Protein AF-A0AAD6YDR4-F1 (afdb_monomer)

Radius of gyration: 35.67 Å; Cα contacts (8 Å, |Δi|>4): 268; chains: 1; bounding box: 90×90×124 Å

Structure (mmCIF, N/CA/C/O backbone):
data_AF-A0AAD6YDR4-F1
#
_entry.id   AF-A0AAD6YDR4-F1
#
loop_
_atom_site.group_PDB
_atom_site.id
_atom_site.type_symbol
_atom_site.label_atom_id
_atom_site.label_alt_id
_atom_site.label_comp_id
_atom_site.label_asym_id
_atom_site.label_entity_id
_atom_site.label_seq_id
_atom_site.pdbx_PDB_ins_code
_atom_site.Cartn_x
_atom_site.Cartn_y
_atom_site.Cartn_z
_atom_site.occupancy
_atom_site.B_iso_or_equiv
_atom_site.auth_seq_id
_atom_site.auth_comp_id
_atom_site.auth_asym_id
_atom_site.auth_atom_id
_atom_site.pdbx_PDB_model_num
ATOM 1 N N . MET A 1 1 ? 11.840 -1.152 -55.858 1.00 38.22 1 MET A N 1
ATOM 2 C CA . MET A 1 1 ? 12.742 -1.773 -54.871 1.00 38.22 1 MET A CA 1
ATOM 3 C C . MET A 1 1 ? 12.068 -1.549 -53.537 1.00 38.22 1 MET A C 1
ATOM 5 O O . MET A 1 1 ? 12.213 -0.482 -52.960 1.00 38.22 1 MET A O 1
ATOM 9 N N . ASP A 1 2 ? 11.184 -2.487 -53.208 1.00 35.69 2 ASP A N 1
ATOM 10 C CA . ASP A 1 2 ? 10.374 -2.532 -51.992 1.00 35.69 2 ASP A CA 1
ATOM 11 C C . ASP A 1 2 ? 11.089 -3.458 -51.012 1.00 35.69 2 ASP A C 1
ATOM 13 O O . ASP A 1 2 ? 11.190 -4.652 -51.291 1.00 35.69 2 ASP A O 1
ATOM 17 N N . ASP A 1 3 ? 11.559 -2.925 -49.888 1.00 39.81 3 ASP A N 1
ATOM 18 C CA . ASP A 1 3 ? 12.045 -3.739 -48.775 1.00 39.81 3 ASP A CA 1
ATOM 19 C C . ASP A 1 3 ? 10.996 -3.735 -47.663 1.00 39.81 3 ASP A C 1
ATOM 21 O O . ASP A 1 3 ? 10.856 -2.796 -46.876 1.00 39.81 3 ASP A O 1
ATOM 25 N N . GLY A 1 4 ? 10.219 -4.819 -47.646 1.00 32.88 4 GLY A N 1
ATOM 26 C CA . GLY A 1 4 ? 9.277 -5.157 -46.592 1.00 32.88 4 GLY A CA 1
ATOM 27 C C . GLY A 1 4 ? 10.003 -5.609 -45.327 1.00 32.88 4 GLY A C 1
ATOM 28 O O . GLY A 1 4 ? 10.755 -6.583 -45.326 1.00 32.88 4 GLY A O 1
ATOM 29 N N . LEU A 1 5 ? 9.735 -4.914 -44.223 1.00 34.72 5 LEU A N 1
ATOM 30 C CA . LEU A 1 5 ? 10.146 -5.313 -42.882 1.00 34.72 5 LEU A CA 1
ATOM 31 C C . LEU A 1 5 ? 9.350 -6.549 -42.438 1.00 34.72 5 LEU A C 1
ATOM 33 O O . LEU A 1 5 ? 8.137 -6.505 -42.240 1.00 34.72 5 LEU A O 1
ATOM 37 N N . SER A 1 6 ? 10.072 -7.657 -42.282 1.00 35.53 6 SER A N 1
ATOM 38 C CA . SER A 1 6 ? 9.601 -8.944 -41.773 1.00 35.53 6 SER A CA 1
ATOM 39 C C . SER A 1 6 ? 9.147 -8.841 -40.312 1.00 35.53 6 SER A C 1
ATOM 41 O O . SE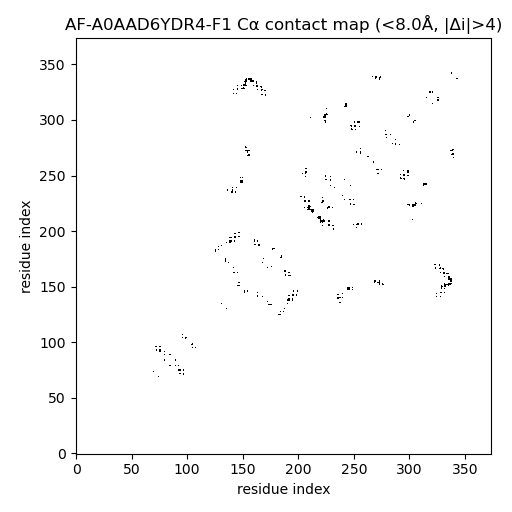R A 1 6 ? 9.965 -8.793 -39.392 1.00 35.53 6 SER A O 1
ATOM 43 N N . ALA A 1 7 ? 7.834 -8.886 -40.098 1.00 42.72 7 ALA A N 1
ATOM 44 C CA . ALA A 1 7 ? 7.224 -9.247 -38.827 1.00 42.72 7 ALA A CA 1
ATOM 45 C C . ALA A 1 7 ? 7.209 -10.775 -38.701 1.00 42.72 7 ALA A C 1
ATOM 47 O O . ALA A 1 7 ? 6.457 -11.421 -39.420 1.00 42.72 7 ALA A O 1
ATOM 48 N N . ASN A 1 8 ? 8.052 -11.340 -37.833 1.00 38.41 8 ASN A N 1
ATOM 49 C CA . ASN A 1 8 ? 7.898 -12.675 -37.239 1.00 38.41 8 ASN A CA 1
ATOM 50 C C . ASN A 1 8 ? 9.086 -12.950 -36.313 1.00 38.41 8 ASN A C 1
ATOM 52 O O . ASN A 1 8 ? 10.171 -13.184 -36.823 1.00 38.41 8 ASN A O 1
ATOM 56 N N . GLN A 1 9 ? 8.874 -12.911 -34.991 1.00 34.22 9 GLN A N 1
ATOM 57 C CA . GLN A 1 9 ? 9.449 -13.807 -33.964 1.00 34.22 9 GLN A CA 1
ATOM 58 C C . GLN A 1 9 ? 8.908 -13.378 -32.586 1.00 34.22 9 GLN A C 1
ATOM 60 O O . GLN A 1 9 ? 9.558 -12.688 -31.808 1.00 34.22 9 GLN A O 1
ATOM 65 N N . LEU A 1 10 ? 7.669 -13.776 -32.300 1.00 33.75 10 LEU A N 1
ATOM 66 C CA . LEU A 1 10 ? 7.099 -13.814 -30.952 1.00 33.75 10 LEU A CA 1
ATOM 67 C C . LEU A 1 10 ? 6.462 -15.198 -30.806 1.00 33.75 10 LEU A C 1
ATOM 69 O O . LEU A 1 10 ? 5.251 -15.378 -30.887 1.00 33.75 10 LEU A O 1
ATOM 73 N N . THR A 1 11 ? 7.318 -16.215 -30.712 1.00 35.78 11 THR A N 1
ATOM 74 C CA . THR A 1 11 ? 6.903 -17.587 -30.420 1.00 35.78 11 THR A CA 1
ATOM 75 C C . THR A 1 11 ? 6.479 -17.664 -28.959 1.00 35.78 11 THR A C 1
ATOM 77 O O . THR A 1 11 ? 7.308 -17.712 -28.052 1.00 35.78 11 THR A O 1
ATOM 80 N N . PHE A 1 12 ? 5.165 -17.640 -28.756 1.00 35.16 12 PHE A N 1
ATOM 81 C CA . PHE A 1 12 ? 4.499 -18.076 -27.536 1.00 35.16 12 PHE A CA 1
ATOM 82 C C . PHE A 1 12 ? 4.894 -19.530 -27.241 1.00 35.16 12 PHE A C 1
ATOM 84 O O . PHE A 1 12 ? 4.780 -20.395 -28.108 1.00 35.16 12 PHE A O 1
ATOM 91 N N . LEU A 1 13 ? 5.365 -19.793 -26.023 1.00 36.47 13 LEU A N 1
ATOM 92 C CA . LEU A 1 13 ? 5.630 -21.142 -25.530 1.00 36.47 13 LEU A CA 1
ATOM 93 C C . LEU A 1 13 ? 4.299 -21.890 -25.361 1.00 36.47 13 LEU A C 1
ATOM 95 O O . LEU A 1 13 ? 3.529 -21.623 -24.437 1.00 36.47 13 LEU A O 1
ATOM 99 N N . ASP A 1 14 ? 4.041 -22.820 -26.278 1.00 32.81 14 ASP A N 1
ATOM 100 C CA . ASP A 1 14 ? 2.942 -23.780 -26.217 1.00 32.81 14 ASP A CA 1
ATOM 101 C C . ASP A 1 14 ? 3.191 -24.772 -25.067 1.00 32.81 14 ASP A C 1
ATOM 103 O O . ASP A 1 14 ? 4.110 -25.590 -25.091 1.00 32.81 14 ASP A O 1
ATOM 107 N N . SER A 1 15 ? 2.397 -24.644 -24.006 1.00 39.91 15 SER A N 1
ATOM 108 C CA . SER A 1 15 ? 2.503 -25.433 -22.775 1.00 39.91 15 SER A CA 1
ATOM 109 C C . SER A 1 15 ? 1.634 -26.686 -22.864 1.00 39.91 15 SER A C 1
ATOM 111 O O . SER A 1 15 ? 0.626 -26.809 -22.168 1.00 39.91 15 SER A O 1
ATOM 113 N N . ARG A 1 16 ? 2.002 -27.624 -23.742 1.00 40.81 16 ARG A N 1
ATOM 114 C CA . ARG A 1 16 ? 1.352 -28.942 -23.843 1.00 40.81 16 ARG A CA 1
ATOM 115 C C . ARG A 1 16 ? 2.374 -30.055 -24.041 1.00 40.81 16 ARG A C 1
ATOM 117 O O . ARG A 1 16 ? 2.526 -30.582 -25.134 1.00 40.81 16 ARG A O 1
ATOM 124 N N . ASN A 1 17 ? 3.069 -30.408 -22.966 1.00 39.59 17 ASN A N 1
ATOM 125 C CA . ASN A 1 17 ? 3.552 -31.769 -22.728 1.00 39.59 17 ASN A CA 1
ATOM 126 C C . ASN A 1 17 ? 4.086 -31.857 -21.297 1.00 39.59 17 ASN A C 1
ATOM 128 O O . ASN A 1 17 ? 5.217 -31.466 -21.020 1.00 39.59 17 ASN A O 1
ATOM 132 N N . LEU A 1 18 ? 3.246 -32.344 -20.385 1.00 36.47 18 LEU A N 1
ATOM 133 C CA . LEU A 1 18 ? 3.687 -32.823 -19.082 1.00 36.47 18 LEU A CA 1
ATOM 134 C C . LEU A 1 18 ? 3.385 -34.318 -19.001 1.00 36.47 18 LEU A C 1
ATOM 136 O O . LEU A 1 18 ? 2.259 -34.762 -19.221 1.00 36.47 18 LEU A O 1
ATOM 140 N N . ASP A 1 19 ? 4.459 -35.048 -18.737 1.00 39.28 19 ASP A N 1
ATOM 141 C CA . ASP A 1 19 ? 4.580 -36.487 -18.540 1.00 39.28 19 ASP A CA 1
ATOM 142 C C . ASP A 1 19 ? 3.630 -36.997 -17.429 1.00 39.28 19 ASP A C 1
ATOM 144 O O . ASP A 1 19 ? 3.613 -36.412 -16.341 1.00 39.28 19 ASP A O 1
ATOM 148 N N . PRO A 1 20 ? 2.855 -38.083 -17.624 1.00 42.69 20 PRO A N 1
ATOM 149 C CA . PRO A 1 20 ? 1.888 -38.572 -16.638 1.00 42.69 20 PRO A CA 1
ATOM 150 C C . PRO A 1 20 ? 2.472 -39.614 -15.662 1.00 42.69 20 PRO A C 1
ATOM 152 O O . PRO A 1 20 ? 1.778 -40.548 -15.263 1.00 42.69 20 PRO A O 1
ATOM 155 N N . ALA A 1 21 ? 3.738 -39.484 -15.257 1.00 41.75 21 ALA A N 1
ATOM 156 C CA . ALA A 1 21 ? 4.410 -40.492 -14.431 1.00 41.75 21 ALA A CA 1
ATOM 157 C C . ALA A 1 21 ? 5.177 -39.889 -13.246 1.00 41.75 21 ALA A C 1
ATOM 159 O O . ALA A 1 21 ? 6.399 -39.953 -13.191 1.00 41.75 21 ALA A O 1
ATOM 160 N N . LEU A 1 22 ? 4.450 -39.324 -12.277 1.00 36.31 22 LEU A N 1
ATOM 161 C CA . LEU A 1 22 ? 4.936 -39.104 -10.904 1.00 36.31 22 LEU A CA 1
ATOM 162 C C . LEU A 1 22 ? 3.750 -38.910 -9.944 1.00 36.31 22 LEU A C 1
ATOM 164 O O . LEU A 1 22 ? 3.585 -37.889 -9.284 1.00 36.31 22 LEU A O 1
ATOM 168 N N . MET A 1 23 ? 2.892 -39.929 -9.871 1.00 50.69 23 MET A N 1
ATOM 169 C CA . MET A 1 23 ? 2.054 -40.144 -8.694 1.00 50.69 23 MET A CA 1
ATOM 170 C C . MET A 1 23 ? 2.897 -40.834 -7.624 1.00 50.69 23 MET A C 1
ATOM 172 O O . MET A 1 23 ? 3.103 -42.043 -7.692 1.00 50.69 23 MET A O 1
ATOM 176 N N . ALA A 1 24 ? 3.371 -40.081 -6.634 1.00 46.16 24 ALA A N 1
ATOM 177 C CA . ALA A 1 24 ? 3.740 -40.650 -5.345 1.00 46.16 24 ALA A CA 1
ATOM 178 C C . ALA A 1 24 ? 3.729 -39.586 -4.238 1.00 46.16 24 ALA A C 1
ATOM 180 O O . ALA A 1 24 ? 4.477 -38.616 -4.292 1.00 46.16 24 ALA A O 1
ATOM 181 N N . MET A 1 25 ? 2.934 -39.894 -3.208 1.00 43.78 25 MET A N 1
ATOM 182 C CA . MET A 1 25 ? 2.950 -39.374 -1.835 1.00 43.78 25 MET A CA 1
ATOM 183 C C . MET A 1 25 ? 2.345 -37.981 -1.617 1.00 43.78 25 MET A C 1
ATOM 185 O O . MET A 1 25 ? 2.977 -36.954 -1.832 1.00 43.78 25 MET A O 1
ATOM 189 N N . ASP A 1 26 ? 1.108 -38.003 -1.111 1.00 48.19 26 ASP A N 1
ATOM 190 C CA . ASP A 1 26 ? 0.355 -36.880 -0.552 1.00 48.19 26 ASP A CA 1
ATOM 191 C C . ASP A 1 26 ? 1.025 -36.363 0.744 1.00 48.19 26 ASP A C 1
ATOM 193 O O . ASP A 1 26 ? 0.950 -37.028 1.785 1.00 48.19 26 ASP A O 1
ATOM 197 N N . PRO A 1 27 ? 1.674 -35.182 0.728 1.00 50.19 27 PRO A N 1
ATOM 198 C CA . PRO A 1 27 ? 2.302 -34.595 1.912 1.00 50.19 27 PRO A CA 1
ATOM 199 C C . PRO A 1 27 ? 1.272 -34.107 2.945 1.00 50.19 27 PRO A C 1
ATOM 201 O O . PRO A 1 27 ? 1.625 -33.831 4.094 1.00 50.19 27 PRO A O 1
ATOM 204 N N . LEU A 1 28 ? -0.007 -34.003 2.563 1.00 41.25 28 LEU A N 1
ATOM 205 C CA . LEU A 1 28 ? -1.081 -33.494 3.410 1.00 41.25 28 LEU A CA 1
ATOM 206 C C . LEU A 1 28 ? -1.520 -34.534 4.453 1.00 41.25 28 LEU A C 1
ATOM 208 O O . LEU A 1 28 ? -1.811 -34.179 5.596 1.00 41.25 28 LEU A O 1
ATOM 212 N N . ALA A 1 29 ? -1.477 -35.825 4.107 1.00 48.44 29 ALA A N 1
ATOM 213 C CA . ALA A 1 29 ? -1.787 -36.917 5.031 1.00 48.44 29 ALA A CA 1
ATOM 214 C C . ALA A 1 29 ? -0.747 -37.055 6.164 1.00 48.44 29 ALA A C 1
ATOM 216 O O . ALA A 1 29 ? -1.086 -37.468 7.273 1.00 48.44 29 ALA A O 1
ATOM 217 N N . GLN A 1 30 ? 0.508 -36.657 5.921 1.00 50.41 30 GLN A N 1
ATOM 218 C CA . GLN A 1 30 ? 1.586 -36.714 6.916 1.00 50.41 30 GLN A CA 1
ATOM 219 C C . GLN A 1 30 ? 1.591 -35.506 7.865 1.00 50.41 30 GLN A C 1
ATOM 221 O O . GLN A 1 30 ? 1.995 -35.638 9.021 1.00 50.41 30 GLN A O 1
ATOM 226 N N . LEU A 1 31 ? 1.070 -34.356 7.424 1.00 42.91 31 LEU A N 1
ATOM 227 C CA . LEU A 1 31 ? 0.947 -33.158 8.259 1.00 42.91 31 LEU A CA 1
ATOM 228 C C . LEU A 1 31 ? -0.264 -33.228 9.209 1.00 42.91 31 LEU A C 1
ATOM 230 O O . LEU A 1 31 ? -0.205 -32.729 10.332 1.00 42.91 31 LEU A O 1
ATOM 234 N N . MET A 1 32 ? -1.339 -33.914 8.806 1.00 47.88 32 MET A N 1
ATOM 235 C CA . MET A 1 32 ? -2.539 -34.086 9.640 1.00 47.88 32 MET A CA 1
ATOM 236 C C . MET A 1 32 ? -2.335 -35.073 10.807 1.00 47.88 32 MET A C 1
ATOM 238 O O . MET A 1 32 ? -3.089 -35.038 11.776 1.00 47.88 32 MET A O 1
ATOM 242 N N . ALA A 1 33 ? -1.297 -35.918 10.766 1.00 48.56 33 ALA A N 1
ATOM 243 C CA . ALA A 1 33 ? -0.990 -36.882 11.828 1.00 48.56 33 ALA A CA 1
ATOM 244 C C . ALA A 1 33 ? -0.170 -36.300 13.005 1.00 48.56 33 ALA A C 1
ATOM 246 O O . ALA A 1 33 ? -0.006 -36.982 14.016 1.00 48.56 33 ALA A O 1
ATOM 247 N N . GLN A 1 34 ? 0.333 -35.058 12.911 1.00 44.31 34 GLN A N 1
ATOM 248 C CA . GLN A 1 34 ? 1.171 -34.437 13.956 1.00 44.31 34 GLN A CA 1
ATOM 249 C C . GLN A 1 34 ? 0.472 -33.363 14.803 1.00 44.31 34 GLN A C 1
ATOM 251 O O . GLN A 1 34 ? 1.047 -32.898 15.786 1.00 44.31 34 GLN A O 1
ATOM 256 N N . VAL A 1 35 ? -0.781 -33.007 14.510 1.00 42.84 35 VAL A N 1
ATOM 257 C CA . VAL A 1 35 ? -1.547 -32.051 15.328 1.00 42.84 35 VAL A CA 1
ATOM 258 C C . VAL A 1 35 ? -2.456 -32.815 16.288 1.00 42.84 35 VAL A C 1
ATOM 260 O O . VAL A 1 35 ? -3.673 -32.870 16.131 1.00 42.84 35 VAL A O 1
ATOM 263 N N . ARG A 1 36 ? -1.853 -33.442 17.303 1.00 43.84 36 ARG A N 1
ATOM 264 C CA . ARG A 1 36 ? -2.590 -33.863 18.501 1.00 43.84 36 ARG A CA 1
ATOM 265 C C . ARG A 1 36 ? -2.554 -32.694 19.492 1.00 43.84 36 ARG A C 1
ATOM 267 O O . ARG A 1 36 ? -1.456 -32.301 19.886 1.00 43.84 36 ARG A O 1
ATOM 274 N N . PRO A 1 37 ? -3.700 -32.112 19.884 1.00 50.69 37 PRO A N 1
ATOM 275 C CA . PRO A 1 37 ? -3.708 -31.068 20.899 1.00 50.69 37 PRO A CA 1
ATOM 276 C C . PRO A 1 37 ? -3.179 -31.636 22.226 1.00 50.69 37 PRO A C 1
ATOM 278 O O . PRO A 1 37 ? -3.461 -32.798 22.544 1.00 50.69 37 PRO A O 1
ATOM 281 N N . PRO A 1 38 ? -2.411 -30.859 23.007 1.00 50.25 38 PRO A N 1
ATOM 282 C CA . PRO A 1 38 ? -1.999 -31.290 24.328 1.00 50.25 38 PRO A CA 1
ATOM 283 C C . PRO A 1 38 ? -3.233 -31.488 25.215 1.00 50.25 38 PRO A C 1
ATOM 285 O O . PRO A 1 38 ? -4.029 -30.574 25.417 1.00 50.25 38 PRO A O 1
ATOM 288 N N . SER A 1 39 ? -3.354 -32.711 25.732 1.00 59.47 39 SER A N 1
ATOM 289 C CA . SER A 1 39 ? -3.824 -33.031 27.079 1.00 59.47 39 SER A CA 1
ATOM 290 C C . SER A 1 39 ? -4.150 -31.821 27.970 1.00 59.47 39 SER A C 1
ATOM 292 O O . SER A 1 39 ? -3.161 -31.260 28.446 1.00 59.47 39 SER A O 1
ATOM 294 N N . PRO A 1 40 ? -5.398 -31.375 28.242 1.00 60.31 40 PRO A N 1
ATOM 295 C CA . PRO A 1 40 ? -5.579 -30.377 29.293 1.00 60.31 40 PRO A CA 1
ATOM 296 C C . PRO A 1 40 ? -5.051 -30.949 30.621 1.00 60.31 40 PRO A C 1
ATOM 298 O O . PRO A 1 40 ? -5.256 -32.139 30.891 1.00 60.31 40 PRO A O 1
ATOM 301 N N . PRO A 1 41 ? -4.334 -30.149 31.430 1.00 64.88 41 PRO A N 1
ATOM 302 C CA . PRO A 1 41 ? -3.877 -30.594 32.737 1.00 64.88 41 PRO A CA 1
ATOM 303 C C . PRO A 1 41 ? -5.091 -30.945 33.613 1.00 64.88 41 PRO A C 1
ATOM 305 O O . PRO A 1 41 ? -6.142 -30.312 33.474 1.00 64.88 41 PRO A O 1
ATOM 308 N N . PRO A 1 42 ? -4.975 -31.950 34.498 1.00 55.22 42 PRO A N 1
ATOM 309 C CA . PRO A 1 42 ? -6.040 -32.272 35.435 1.00 55.22 42 PRO A CA 1
ATOM 310 C C . PRO A 1 42 ? -6.348 -31.038 36.287 1.00 55.22 42 PRO A C 1
ATOM 312 O O . PRO A 1 42 ? -5.444 -30.435 36.869 1.00 55.22 42 PRO A O 1
ATOM 315 N N . LEU A 1 43 ? -7.626 -30.659 36.322 1.00 43.16 43 LEU A N 1
ATOM 316 C CA . LEU A 1 43 ? -8.145 -29.665 37.251 1.00 43.16 43 LEU A CA 1
ATOM 317 C C . LEU A 1 43 ? -7.901 -30.191 38.663 1.00 43.16 43 LEU A C 1
ATOM 319 O O . LEU A 1 43 ? -8.472 -31.198 39.078 1.00 43.16 43 LEU A O 1
ATOM 323 N N . ASN A 1 44 ? -6.977 -29.537 39.356 1.00 46.31 44 ASN A N 1
ATOM 324 C CA . ASN A 1 44 ? -6.730 -29.760 40.764 1.00 46.31 44 ASN A CA 1
ATOM 325 C C . ASN A 1 44 ? -7.806 -28.965 41.516 1.00 46.31 44 ASN A C 1
ATOM 327 O O . ASN A 1 44 ? -7.613 -27.797 41.842 1.00 46.31 44 ASN A O 1
ATOM 331 N N . ASP A 1 45 ? -8.971 -29.588 41.694 1.00 47.78 45 ASP A N 1
ATOM 332 C CA . ASP A 1 45 ? -10.052 -29.100 42.551 1.00 47.78 45 ASP A CA 1
ATOM 333 C C . ASP A 1 45 ? -9.608 -29.230 44.011 1.00 47.78 45 ASP A C 1
ATOM 335 O O . ASP A 1 45 ? -9.898 -30.223 44.676 1.00 47.78 45 ASP A O 1
ATOM 339 N N . ASN A 1 46 ? -8.829 -28.268 44.500 1.00 52.66 46 ASN A N 1
ATOM 340 C CA . ASN A 1 46 ? -8.545 -28.154 45.925 1.00 52.66 46 ASN A CA 1
ATOM 341 C C . ASN A 1 46 ? -8.065 -26.736 46.248 1.00 52.66 46 ASN A C 1
ATOM 343 O O . ASN A 1 46 ? -6.869 -26.499 46.313 1.00 52.66 46 ASN A O 1
ATOM 347 N N . ASP A 1 47 ? -9.010 -25.810 46.393 1.00 42.97 47 ASP A N 1
ATOM 348 C CA . ASP A 1 47 ? -8.863 -24.600 47.213 1.00 42.97 47 ASP A CA 1
ATOM 349 C C . ASP A 1 47 ? -10.271 -24.107 47.574 1.00 42.97 47 ASP A C 1
ATOM 351 O O . ASP A 1 47 ? -10.832 -23.155 47.030 1.00 42.97 47 ASP A O 1
ATOM 355 N N . SER A 1 48 ? -10.897 -24.856 48.479 1.00 45.19 48 SER A N 1
ATOM 356 C CA . SER A 1 48 ? -11.996 -24.366 49.299 1.00 45.19 48 SER A CA 1
ATOM 357 C C . SER A 1 48 ? -11.410 -23.438 50.362 1.00 45.19 48 SER A C 1
ATOM 359 O O . SER A 1 48 ? -11.085 -23.884 51.461 1.00 45.19 48 SER A O 1
ATOM 361 N N . ASP A 1 49 ? -11.249 -22.163 50.010 1.00 49.62 49 ASP A N 1
ATOM 362 C CA . ASP A 1 49 ? -10.939 -21.112 50.975 1.00 49.62 49 ASP A CA 1
ATOM 363 C C . ASP A 1 49 ? -12.144 -20.890 51.899 1.00 49.62 49 ASP A C 1
ATOM 365 O O . ASP A 1 49 ? -13.200 -20.370 51.518 1.00 49.62 49 ASP A O 1
ATOM 369 N N . ASP A 1 50 ? -11.937 -21.339 53.134 1.00 44.22 50 ASP A N 1
ATOM 370 C CA . ASP A 1 50 ? -12.730 -21.123 54.336 1.00 44.22 50 ASP A CA 1
ATOM 371 C C . ASP A 1 50 ? -13.051 -19.631 54.534 1.00 44.22 50 ASP A C 1
ATOM 373 O O . ASP A 1 50 ? -12.229 -18.836 54.999 1.00 44.22 50 ASP A O 1
ATOM 377 N N . PHE A 1 51 ? -14.298 -19.244 54.265 1.00 45.03 51 PHE A N 1
ATOM 378 C CA . PHE A 1 51 ? -14.878 -18.066 54.903 1.00 45.03 51 PHE A CA 1
ATOM 379 C C . PHE A 1 51 ? -15.349 -18.461 56.311 1.00 45.03 51 PHE A C 1
ATOM 381 O O . PHE A 1 51 ? -16.122 -19.413 56.440 1.00 45.03 51 PHE A O 1
ATOM 388 N N . PRO A 1 52 ? -14.954 -17.737 57.377 1.00 48.09 52 PRO A N 1
ATOM 389 C CA . PRO A 1 52 ? -15.327 -18.082 58.740 1.00 48.09 52 PRO A CA 1
ATOM 390 C C . PRO A 1 52 ? -16.814 -17.781 58.958 1.00 48.09 52 PRO A C 1
ATOM 392 O O . PRO A 1 52 ? -17.210 -16.667 59.305 1.00 48.09 52 PRO A O 1
ATOM 395 N N . LEU A 1 53 ? -17.651 -18.794 58.744 1.00 44.53 53 LEU A N 1
ATOM 396 C CA . LEU A 1 53 ? -19.035 -18.801 59.193 1.00 44.53 53 LEU A CA 1
ATOM 397 C C . LEU A 1 53 ? -19.035 -18.948 60.718 1.00 44.53 53 LEU A C 1
ATOM 399 O O . LEU A 1 53 ? -18.661 -19.980 61.271 1.00 44.53 53 LEU A O 1
ATOM 403 N N . GLY A 1 54 ? -19.428 -17.869 61.395 1.00 47.09 54 GLY A N 1
ATOM 404 C CA . GLY A 1 54 ? -19.657 -17.850 62.836 1.00 47.09 54 GLY A CA 1
ATOM 405 C C . GLY A 1 54 ? -20.748 -18.839 63.287 1.00 47.09 54 GLY A C 1
ATOM 406 O O . GLY A 1 54 ? -21.482 -19.400 62.469 1.00 47.09 54 GLY A O 1
ATOM 407 N N . PRO A 1 55 ? -20.871 -19.065 64.605 1.00 53.78 55 PRO A N 1
ATOM 408 C CA . PRO A 1 55 ? -21.577 -20.207 65.165 1.00 53.78 55 PRO A CA 1
ATOM 409 C C . PRO A 1 55 ? -23.092 -19.995 65.114 1.00 53.78 55 PRO A C 1
ATOM 411 O O . PRO A 1 55 ? -23.665 -19.319 65.968 1.00 53.78 55 PRO A O 1
ATOM 414 N N . PHE A 1 56 ? -23.765 -20.624 64.150 1.00 44.12 56 PHE A N 1
ATOM 415 C CA . PHE A 1 56 ? -25.209 -20.822 64.239 1.00 44.12 56 PHE A CA 1
ATOM 416 C C . PHE A 1 56 ? -25.494 -22.044 65.107 1.00 44.12 56 PHE A C 1
ATOM 418 O O . PHE A 1 56 ? -25.452 -23.194 64.672 1.00 44.12 56 PHE A O 1
ATOM 425 N N . GLY A 1 57 ? -25.749 -21.752 66.381 1.00 42.50 57 GLY A N 1
ATOM 426 C CA . GLY A 1 57 ? -26.281 -22.697 67.343 1.00 42.50 57 GLY A CA 1
ATOM 427 C C . GLY A 1 57 ? -27.590 -23.301 66.844 1.00 42.50 57 GLY A C 1
ATOM 428 O O . GLY A 1 57 ? -28.537 -22.602 66.490 1.00 42.50 57 GLY A O 1
ATOM 429 N N . SER A 1 58 ? -27.629 -24.627 66.854 1.00 52.06 58 SER A N 1
ATOM 430 C CA . SER A 1 58 ? -28.850 -25.405 66.745 1.00 52.06 58 SER A CA 1
ATOM 431 C C . SER A 1 58 ? -29.633 -25.249 68.051 1.00 52.06 58 SER A C 1
ATOM 433 O O . SER A 1 58 ? -29.208 -25.724 69.106 1.00 52.06 58 SER A O 1
ATOM 435 N N . SER A 1 59 ? -30.755 -24.534 68.011 1.00 47.59 59 SER A N 1
ATOM 436 C CA . SER A 1 59 ? -31.757 -24.570 69.076 1.00 47.59 59 SER A CA 1
ATOM 437 C C . SER A 1 59 ? -33.115 -24.109 68.575 1.00 47.59 59 SER A C 1
ATOM 439 O O . SER A 1 59 ? -33.273 -22.980 68.130 1.00 47.59 59 SER A O 1
ATOM 441 N N . GLY A 1 60 ? -34.098 -24.989 68.757 1.00 43.66 60 GLY A N 1
ATOM 442 C CA . GLY A 1 60 ? -35.475 -24.606 69.037 1.00 43.66 60 GLY A CA 1
ATOM 443 C C . GLY A 1 60 ? -36.318 -24.220 67.831 1.00 43.66 60 GLY A C 1
ATOM 444 O O . GLY A 1 60 ? -36.281 -23.094 67.350 1.00 43.66 60 GLY A O 1
ATOM 445 N N . SER A 1 61 ? -37.203 -25.133 67.439 1.00 52.84 61 SER A N 1
ATOM 446 C CA . SER A 1 61 ? -38.440 -24.796 66.746 1.00 52.84 61 SER A CA 1
ATOM 447 C C . SER A 1 61 ? -39.299 -23.886 67.636 1.00 52.84 61 SER A C 1
ATOM 449 O O . SER A 1 61 ? -40.092 -24.367 68.440 1.00 52.84 61 SER A O 1
ATOM 451 N N . ASN A 1 62 ? -39.138 -22.575 67.507 1.00 48.62 62 ASN A N 1
ATOM 452 C CA . ASN A 1 62 ? -40.090 -21.579 67.982 1.00 48.62 62 ASN A CA 1
ATOM 453 C C . ASN A 1 62 ? -40.292 -20.574 66.849 1.00 48.62 62 ASN A C 1
ATOM 455 O O . ASN A 1 62 ? -39.327 -20.163 66.211 1.00 48.62 62 ASN A O 1
ATOM 459 N N . GLY A 1 63 ? -41.560 -20.273 66.554 1.00 55.44 63 GLY A N 1
ATOM 460 C CA . GLY A 1 63 ? -42.000 -19.568 65.352 1.00 55.44 63 GLY A CA 1
ATOM 461 C C . GLY A 1 63 ? -41.125 -18.370 65.002 1.00 55.44 63 GLY A C 1
ATOM 462 O O . GLY A 1 63 ? -40.952 -17.469 65.822 1.00 55.44 63 GLY A O 1
ATOM 463 N N . MET A 1 64 ? -40.585 -18.376 63.779 1.00 48.84 64 MET A N 1
ATOM 464 C CA . MET A 1 64 ? -39.857 -17.229 63.255 1.00 48.84 64 MET A CA 1
ATOM 465 C C . MET A 1 64 ? -40.775 -16.003 63.314 1.00 48.84 64 MET A C 1
ATOM 467 O O . MET A 1 64 ? -41.850 -16.028 62.702 1.00 48.84 64 MET A O 1
ATOM 471 N N . PRO A 1 65 ? -40.385 -14.925 64.016 1.00 49.91 65 PRO A N 1
ATOM 472 C CA . PRO A 1 65 ? -40.990 -13.638 63.757 1.00 49.91 65 PRO A CA 1
ATOM 473 C C . PRO A 1 65 ? -40.709 -13.328 62.289 1.00 49.91 65 PRO A C 1
ATOM 475 O O . PRO A 1 65 ? -39.579 -13.470 61.830 1.00 49.91 65 PRO A O 1
ATOM 478 N N . SER A 1 66 ? -41.755 -12.975 61.542 1.00 49.38 66 SER A N 1
ATOM 479 C CA . SER A 1 66 ? -41.627 -12.451 60.187 1.00 49.38 66 SER A CA 1
ATOM 480 C C . SER A 1 66 ? -40.699 -11.243 60.253 1.00 49.38 66 SER A C 1
ATOM 482 O O . SER A 1 66 ? -41.138 -10.147 60.601 1.00 49.38 66 SER A O 1
ATOM 484 N N . GLU A 1 67 ? -39.415 -11.458 59.983 1.00 53.28 67 GLU A N 1
ATOM 485 C CA . GLU A 1 67 ? -38.397 -10.424 59.908 1.00 53.28 67 GLU A CA 1
ATOM 486 C C . GLU A 1 67 ? -38.742 -9.603 58.668 1.00 53.28 67 GLU A C 1
ATOM 488 O O . GLU A 1 67 ? -38.398 -9.931 57.533 1.00 53.28 67 GLU A O 1
ATOM 493 N N . THR A 1 68 ? -39.595 -8.599 58.869 1.00 65.62 68 THR A N 1
ATOM 494 C CA . THR A 1 68 ? -40.020 -7.689 57.817 1.00 65.62 68 THR A CA 1
ATOM 495 C C . THR A 1 68 ? -38.761 -7.055 57.263 1.00 65.62 68 THR A C 1
ATOM 497 O O . THR A 1 68 ? -38.077 -6.327 57.989 1.00 65.62 68 THR A O 1
ATOM 500 N N . ALA A 1 69 ? -38.444 -7.367 56.005 1.00 63.91 69 ALA A N 1
ATOM 501 C CA . ALA A 1 69 ? -37.308 -6.787 55.313 1.00 63.91 69 ALA A CA 1
ATOM 502 C C . ALA A 1 69 ? -37.299 -5.268 55.556 1.00 63.91 69 ALA A C 1
ATOM 504 O O . ALA A 1 69 ? -38.364 -4.638 55.489 1.00 63.91 69 ALA A O 1
ATOM 505 N N . PRO A 1 70 ? -36.138 -4.678 55.891 1.00 68.31 70 PRO A N 1
ATOM 506 C CA . PRO A 1 70 ? -36.066 -3.259 56.186 1.00 68.31 70 PRO A CA 1
ATOM 507 C C . PRO A 1 70 ? -36.661 -2.456 55.019 1.00 68.31 70 PRO A C 1
ATOM 509 O O . PRO A 1 70 ? -36.472 -2.839 53.859 1.00 68.31 70 PRO A O 1
ATOM 512 N N . PRO A 1 71 ? -37.370 -1.346 55.296 1.00 83.62 71 PRO A N 1
ATOM 513 C CA . PRO A 1 71 ? -37.940 -0.509 54.250 1.00 83.62 71 PRO A CA 1
ATOM 514 C C . PRO A 1 71 ? -36.864 -0.143 53.227 1.00 83.62 71 PRO A C 1
ATOM 516 O O . PRO A 1 71 ? -35.739 0.196 53.606 1.00 83.62 71 PRO A O 1
ATOM 519 N N . LEU A 1 72 ? -37.205 -0.189 51.939 1.00 84.00 72 LEU A N 1
ATOM 520 C CA . LEU A 1 72 ? -36.256 0.048 50.845 1.00 84.00 72 LEU A CA 1
ATOM 521 C C . LEU A 1 72 ? -35.504 1.385 51.008 1.00 84.00 72 LEU A C 1
ATOM 523 O O . LEU A 1 72 ? -34.317 1.469 50.707 1.00 84.00 72 LEU A O 1
ATOM 527 N N . ASP A 1 73 ? -36.164 2.395 51.583 1.00 88.25 73 ASP A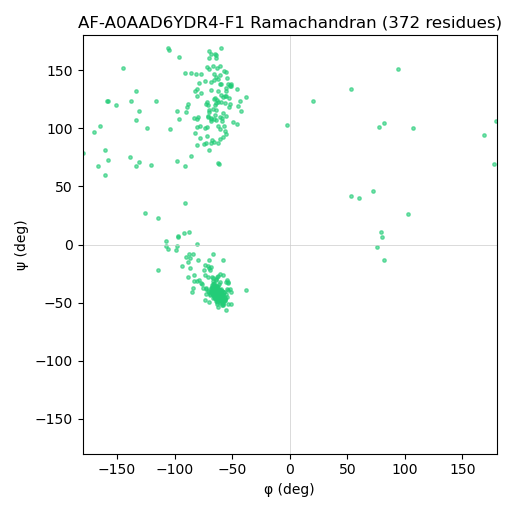 N 1
ATOM 528 C CA . ASP A 1 73 ? -35.576 3.690 51.944 1.00 88.25 73 ASP A CA 1
ATOM 529 C C . ASP A 1 73 ? -34.452 3.594 52.984 1.00 88.25 73 ASP A C 1
ATOM 531 O O . ASP A 1 73 ? -33.437 4.288 52.883 1.00 88.25 73 ASP A O 1
ATOM 535 N N . ALA A 1 74 ? -34.617 2.748 54.004 1.00 88.06 74 ALA A N 1
ATOM 536 C CA . ALA A 1 74 ? -33.608 2.544 55.038 1.00 88.06 74 ALA A CA 1
ATOM 537 C C . ALA A 1 74 ? -32.374 1.845 54.453 1.00 88.06 74 ALA A C 1
ATOM 539 O O . ALA A 1 74 ? -31.242 2.253 54.719 1.00 88.06 74 ALA A O 1
ATOM 540 N N . PHE A 1 75 ? -32.595 0.853 53.585 1.00 88.81 75 PHE A N 1
ATOM 541 C CA . PHE A 1 75 ? -31.521 0.172 52.870 1.00 88.81 75 PHE A CA 1
ATOM 542 C C . PHE A 1 75 ? -30.793 1.111 51.899 1.00 88.81 75 PHE A C 1
ATOM 544 O O . PHE A 1 75 ? -29.566 1.169 51.893 1.00 88.81 75 PHE A O 1
ATOM 551 N N . ALA A 1 76 ? -31.525 1.926 51.139 1.00 90.50 76 ALA A N 1
ATOM 552 C CA . ALA A 1 76 ? -30.940 2.901 50.227 1.00 90.50 76 ALA A CA 1
ATOM 553 C C . ALA A 1 76 ? -30.088 3.953 50.949 1.00 90.50 76 ALA A C 1
ATOM 555 O O . ALA A 1 76 ? -29.001 4.284 50.480 1.00 90.50 76 ALA A O 1
ATOM 556 N N . LYS A 1 77 ? -30.522 4.446 52.119 1.00 91.19 77 LYS A N 1
ATOM 557 C CA . LYS A 1 77 ? -29.700 5.335 52.963 1.00 91.19 77 LYS A CA 1
ATOM 558 C C . LYS A 1 77 ? -28.385 4.674 53.376 1.00 91.19 77 LYS A C 1
ATOM 560 O O . LYS A 1 77 ? -27.338 5.314 53.293 1.00 91.19 77 LYS A O 1
ATOM 565 N N . LEU A 1 78 ? -28.432 3.400 53.765 1.00 90.44 78 LEU A N 1
ATOM 566 C CA . LEU A 1 78 ? -27.242 2.633 54.128 1.00 90.44 78 LEU A CA 1
ATOM 567 C C . LEU A 1 78 ? -26.299 2.440 52.930 1.00 90.44 78 LEU A C 1
ATOM 569 O O . LEU A 1 78 ? -25.095 2.646 53.070 1.00 90.44 78 LEU A O 1
ATOM 573 N N . VAL A 1 79 ? -26.829 2.121 51.744 1.00 90.25 79 VAL A N 1
ATOM 574 C CA . VAL A 1 79 ? -26.036 1.988 50.507 1.00 90.25 79 VAL A CA 1
ATOM 575 C C . VAL A 1 79 ? -25.397 3.319 50.106 1.00 90.25 79 VAL A C 1
ATOM 577 O O . VAL A 1 79 ? -24.198 3.347 49.835 1.00 90.25 79 VAL A O 1
ATOM 580 N N . LYS A 1 80 ? -26.152 4.428 50.138 1.00 94.38 80 LYS A N 1
ATOM 581 C CA . LYS A 1 80 ? -25.634 5.779 49.850 1.00 94.38 80 LYS A CA 1
ATOM 582 C C . LYS A 1 80 ? -24.456 6.136 50.756 1.00 94.38 80 LYS A C 1
ATOM 584 O O . LYS A 1 80 ? -23.421 6.569 50.260 1.00 94.38 80 LYS A O 1
ATOM 589 N N . HIS A 1 81 ? -24.602 5.908 52.063 1.00 91.69 81 HIS A N 1
ATOM 590 C CA . HIS A 1 81 ? -23.543 6.165 53.040 1.00 91.69 81 HIS A CA 1
ATOM 591 C C . HIS A 1 81 ? -22.327 5.257 52.818 1.00 91.69 81 HIS A C 1
ATOM 593 O O . HIS A 1 81 ? -21.194 5.726 52.826 1.00 91.69 81 HIS A O 1
ATOM 599 N N . ARG A 1 82 ? -22.547 3.955 52.599 1.00 92.25 82 ARG A N 1
ATOM 600 C CA . ARG A 1 82 ? -21.466 2.975 52.422 1.00 92.25 82 ARG A CA 1
ATOM 601 C C . ARG A 1 82 ? -20.649 3.214 51.151 1.00 92.25 82 ARG A C 1
ATOM 603 O O . ARG A 1 82 ? -19.440 3.019 51.181 1.00 92.25 82 ARG A O 1
ATOM 610 N N . LEU A 1 83 ? -21.301 3.590 50.051 1.00 90.94 83 LEU A N 1
ATOM 611 C CA . LEU A 1 83 ? -20.645 3.822 48.761 1.00 90.94 83 LEU A CA 1
ATOM 612 C C . LEU A 1 83 ? -20.126 5.257 48.593 1.00 90.94 83 LEU A C 1
ATOM 614 O O . LEU A 1 83 ? -19.427 5.521 47.621 1.00 90.94 83 LEU A O 1
ATOM 618 N N . GLY A 1 84 ? -20.454 6.176 49.510 1.00 91.94 84 GLY A N 1
ATOM 619 C CA . GLY A 1 84 ? -20.036 7.577 49.419 1.00 91.94 84 GLY A CA 1
ATOM 620 C C . GLY A 1 84 ? -20.553 8.270 48.154 1.00 91.94 84 GLY A C 1
ATOM 621 O O . GLY A 1 84 ? -19.803 9.007 47.517 1.00 91.94 84 GLY A O 1
ATOM 622 N N . LEU A 1 85 ? -21.804 7.991 47.765 1.00 90.25 85 LEU A N 1
ATOM 623 C CA . LEU A 1 85 ? -22.389 8.525 46.530 1.00 90.25 85 LEU A CA 1
ATOM 624 C C . LEU A 1 85 ? -22.432 10.058 46.552 1.00 90.25 85 LEU A C 1
ATOM 626 O O . LEU A 1 85 ? -22.802 10.658 47.563 1.00 90.25 85 LEU A O 1
ATOM 630 N N . LYS A 1 86 ? -22.099 10.688 45.421 1.00 93.44 86 LYS A N 1
ATOM 631 C CA . LYS A 1 86 ? -22.200 12.147 45.256 1.00 93.44 86 LYS A CA 1
ATOM 632 C C . LYS A 1 86 ? -23.665 12.578 45.210 1.00 93.44 86 LYS A C 1
ATOM 634 O O . LYS A 1 86 ? -24.536 11.781 44.868 1.00 93.44 86 LYS A O 1
ATOM 639 N N . ASP A 1 87 ? -23.937 13.859 45.455 1.00 91.94 87 ASP A N 1
ATOM 640 C CA . ASP A 1 87 ? -25.306 14.393 45.544 1.00 91.94 87 ASP A CA 1
ATOM 641 C C . ASP A 1 87 ? -26.199 14.013 44.348 1.00 91.94 87 ASP A C 1
ATOM 643 O O . ASP A 1 87 ? -27.347 13.613 44.532 1.00 91.94 87 ASP A O 1
ATOM 647 N N . GLN A 1 88 ? -25.668 14.051 43.119 1.00 91.88 88 GLN A N 1
ATOM 648 C CA . GLN A 1 88 ? -26.419 13.649 41.920 1.00 91.88 88 GLN A CA 1
ATOM 649 C C . GLN A 1 88 ? -26.749 12.147 41.882 1.00 91.88 88 GLN A C 1
ATOM 651 O O . GLN A 1 88 ? -27.853 11.762 41.499 1.00 91.88 88 GLN A O 1
ATOM 656 N N . GLU A 1 89 ? -25.818 11.287 42.291 1.00 90.62 89 GLU A N 1
ATOM 657 C CA . GLU A 1 89 ? -25.993 9.828 42.321 1.00 90.62 89 GLU A CA 1
ATOM 658 C C . GLU A 1 89 ? -26.939 9.419 43.457 1.00 90.62 89 GLU A C 1
ATOM 660 O O . GLU A 1 89 ? -27.803 8.558 43.288 1.00 90.62 89 GLU A O 1
ATOM 665 N N . ALA A 1 90 ? -26.836 10.102 44.599 1.00 92.00 90 ALA A N 1
ATOM 666 C CA . ALA A 1 90 ? -27.748 9.964 45.723 1.00 92.00 90 ALA A CA 1
ATOM 667 C C . ALA A 1 90 ? -29.187 10.351 45.339 1.00 92.00 90 ALA A C 1
ATOM 669 O O . ALA A 1 90 ? -30.118 9.616 45.673 1.00 92.00 90 ALA A O 1
ATOM 670 N N . MET A 1 91 ? -29.373 11.445 44.586 1.00 93.56 91 MET A N 1
ATOM 671 C CA . MET A 1 91 ? -30.685 11.840 44.056 1.00 93.56 91 MET A CA 1
ATOM 672 C C . MET A 1 91 ? -31.268 10.791 43.102 1.00 93.56 91 MET A C 1
ATOM 674 O O . MET A 1 91 ? -32.454 10.477 43.205 1.00 93.56 91 MET A O 1
ATOM 678 N N . LYS A 1 92 ? -30.454 10.215 42.205 1.00 92.31 92 LYS A N 1
ATOM 679 C CA . LYS A 1 92 ? -30.889 9.123 41.316 1.00 92.31 92 LYS A CA 1
ATOM 680 C C . LYS A 1 92 ? -31.324 7.884 42.104 1.00 92.31 92 LYS A C 1
ATOM 682 O O . LYS A 1 92 ? -32.373 7.313 41.813 1.00 92.31 92 LYS A O 1
ATOM 687 N N . MET A 1 93 ? -30.556 7.500 43.124 1.00 92.19 93 MET A N 1
ATOM 688 C CA . MET A 1 93 ? -30.891 6.377 44.005 1.00 92.19 93 MET A CA 1
ATOM 689 C C . MET A 1 93 ? -32.205 6.628 44.759 1.00 92.19 93 MET A C 1
ATOM 691 O O . MET A 1 93 ? -33.055 5.744 44.834 1.00 92.19 93 MET A O 1
ATOM 695 N N . ASP A 1 94 ? -32.421 7.846 45.260 1.00 93.69 94 ASP A N 1
ATOM 696 C CA . ASP A 1 94 ? -33.676 8.215 45.922 1.00 93.69 94 ASP A CA 1
ATOM 697 C C . ASP A 1 94 ? -34.869 8.206 44.960 1.00 93.69 94 ASP A C 1
ATOM 699 O O . ASP A 1 94 ? -35.957 7.772 45.336 1.00 93.69 94 ASP A O 1
ATOM 703 N N . ALA A 1 95 ? -34.681 8.647 43.714 1.00 91.75 95 ALA A N 1
ATOM 704 C CA . ALA A 1 95 ? -35.709 8.557 42.679 1.00 91.75 95 ALA A CA 1
ATOM 705 C C . ALA A 1 95 ? -36.059 7.094 42.350 1.00 91.75 95 ALA A C 1
ATOM 707 O O . ALA A 1 95 ? -37.237 6.737 42.275 1.00 91.75 95 ALA A O 1
ATOM 708 N N . PHE A 1 96 ? -35.051 6.225 42.239 1.00 93.56 96 PHE A N 1
ATOM 709 C CA . PHE A 1 96 ? -35.236 4.793 41.997 1.00 93.56 96 PHE A CA 1
ATOM 710 C C . PHE A 1 96 ? -36.030 4.112 43.122 1.00 93.56 96 PHE A C 1
ATOM 712 O O . PHE A 1 96 ? -36.961 3.350 42.871 1.00 93.56 96 PHE A O 1
ATOM 719 N N . VAL A 1 97 ? -35.709 4.425 44.378 1.00 93.06 97 VAL A N 1
ATOM 720 C CA . VAL A 1 97 ? -36.367 3.843 45.560 1.00 93.06 97 VAL A CA 1
ATOM 721 C C . VAL A 1 97 ? -37.819 4.312 45.682 1.00 93.06 97 VAL A C 1
ATOM 723 O O . VAL A 1 97 ? -38.698 3.506 45.993 1.00 93.06 97 VAL A O 1
ATOM 726 N N . LYS A 1 98 ? -38.090 5.585 45.363 1.00 92.75 98 LYS A N 1
ATOM 727 C CA . LYS A 1 98 ? -39.444 6.172 45.359 1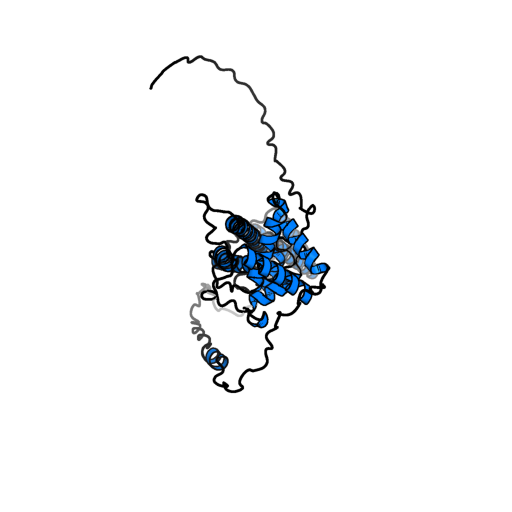.00 92.75 98 LYS A CA 1
ATOM 728 C C . LYS A 1 98 ? -40.338 5.666 44.228 1.00 92.75 98 LYS A C 1
ATOM 730 O O . LYS A 1 98 ? -41.554 5.805 44.317 1.00 92.75 98 LYS A O 1
ATOM 735 N N . THR A 1 99 ? -39.756 5.086 43.182 1.00 93.56 99 THR A N 1
ATOM 736 C CA . THR A 1 99 ? -40.506 4.464 42.086 1.00 93.56 99 THR A CA 1
ATOM 737 C C . THR A 1 99 ? -41.268 3.262 42.643 1.00 93.56 99 THR A C 1
ATOM 739 O O . THR A 1 99 ? -40.649 2.368 43.213 1.00 93.56 99 THR A O 1
ATOM 742 N N . THR A 1 100 ? -42.598 3.239 42.556 1.00 90.06 100 THR A N 1
ATOM 743 C CA . THR A 1 100 ? -43.440 2.201 43.185 1.00 90.06 100 THR A CA 1
ATOM 744 C C . THR A 1 100 ? -43.654 0.979 42.298 1.00 90.06 100 THR A C 1
ATOM 746 O O . THR A 1 100 ? -43.828 -0.122 42.821 1.00 90.06 100 THR A O 1
ATOM 749 N N . SER A 1 101 ? -43.608 1.147 40.974 1.00 94.94 101 SER A N 1
ATOM 750 C CA . SER A 1 101 ? -43.763 0.051 40.018 1.00 94.94 101 SER A CA 1
ATOM 751 C C . SER A 1 101 ? -42.462 -0.736 39.838 1.00 94.94 101 SER A C 1
ATOM 753 O O . SER A 1 101 ? -41.387 -0.164 39.640 1.00 94.94 101 SER A O 1
ATOM 755 N N . LEU A 1 102 ? -42.561 -2.068 39.862 1.00 90.62 102 LEU A N 1
ATOM 756 C CA . LEU A 1 102 ? -41.433 -2.954 39.569 1.00 90.62 102 LEU A CA 1
ATOM 757 C C . LEU A 1 102 ? -40.942 -2.779 38.125 1.00 90.62 102 LEU A C 1
ATOM 759 O O . LEU A 1 102 ? -39.734 -2.731 37.901 1.00 90.62 102 LEU A O 1
ATOM 763 N N . ASP A 1 103 ? -41.859 -2.627 37.170 1.00 92.75 103 ASP A N 1
ATOM 764 C CA . ASP A 1 103 ? -41.527 -2.491 35.747 1.00 92.75 103 ASP A CA 1
ATOM 765 C C . ASP A 1 103 ? -40.751 -1.199 35.468 1.00 92.75 103 ASP A C 1
ATOM 767 O O . ASP A 1 103 ? -39.783 -1.193 34.703 1.00 92.75 103 ASP A O 1
ATOM 771 N N . GLU A 1 104 ? -41.114 -0.107 36.143 1.00 90.44 104 GLU A N 1
ATOM 772 C CA . GLU A 1 104 ? -40.387 1.163 36.049 1.00 90.44 104 GLU A CA 1
ATOM 773 C C . GLU A 1 104 ? -38.974 1.034 36.633 1.00 90.44 104 GLU A C 1
ATOM 775 O O . GLU A 1 104 ? -38.007 1.470 36.006 1.00 90.44 104 GLU A O 1
ATOM 780 N N . ARG A 1 105 ? -38.819 0.359 37.782 1.00 92.19 105 ARG A N 1
ATOM 781 C CA . ARG A 1 105 ? -37.496 0.082 38.369 1.00 92.19 105 ARG A CA 1
ATOM 782 C C . ARG A 1 105 ? -36.631 -0.780 37.448 1.00 92.19 105 ARG A C 1
ATOM 784 O O . ARG A 1 105 ? -35.462 -0.464 37.245 1.00 92.19 105 ARG A O 1
ATOM 791 N N . LEU A 1 106 ? -37.182 -1.845 36.863 1.00 93.25 106 LEU A N 1
ATOM 792 C CA . LEU A 1 106 ? -36.451 -2.693 35.913 1.00 93.25 106 LEU A CA 1
ATOM 793 C C . LEU A 1 106 ? -36.031 -1.912 34.662 1.00 93.25 106 LEU A C 1
ATOM 795 O O . LEU A 1 106 ? -34.909 -2.076 34.186 1.00 93.25 106 LEU A O 1
ATOM 799 N N . THR A 1 107 ? -36.893 -1.022 34.171 1.00 92.62 107 THR A N 1
ATOM 800 C CA . THR A 1 107 ? -36.593 -0.157 33.023 1.00 92.62 107 THR A CA 1
ATOM 801 C C . THR A 1 107 ? -35.458 0.818 33.334 1.00 92.62 107 THR A C 1
ATOM 803 O O . THR A 1 107 ? -34.524 0.939 32.542 1.00 92.62 107 THR A O 1
ATOM 806 N N . LEU A 1 108 ? -35.489 1.470 34.502 1.00 91.88 108 LEU A N 1
ATOM 807 C CA . LEU A 1 108 ? -34.409 2.351 34.960 1.00 91.88 108 LEU A CA 1
ATOM 808 C C . LEU A 1 108 ? -33.084 1.590 35.103 1.00 91.88 108 LEU A C 1
ATOM 810 O O . LEU A 1 108 ? -32.052 2.066 34.635 1.00 91.88 108 LEU A O 1
ATOM 814 N N . LEU A 1 109 ? -33.120 0.386 35.685 1.00 93.31 109 LEU A N 1
ATOM 815 C CA . LEU A 1 109 ? -31.942 -0.469 35.829 1.00 93.31 109 LEU A CA 1
ATOM 816 C C . LEU A 1 109 ? -31.352 -0.850 34.465 1.00 93.31 109 LEU A C 1
ATOM 818 O O . LEU A 1 109 ? -30.142 -0.750 34.271 1.00 93.31 109 LEU A O 1
ATOM 822 N N . TYR A 1 110 ? -32.195 -1.260 33.514 1.00 92.62 110 TYR A N 1
ATOM 823 C CA . TYR A 1 110 ? -31.754 -1.597 32.162 1.00 92.62 110 TYR A CA 1
ATOM 824 C C . TYR A 1 110 ? -31.173 -0.378 31.429 1.00 92.62 110 TYR A C 1
ATOM 826 O O . TYR A 1 110 ? -30.145 -0.496 30.763 1.00 92.62 110 TYR A O 1
ATOM 834 N N . GLY A 1 111 ? -31.778 0.802 31.600 1.00 94.31 111 GLY A N 1
ATOM 835 C CA . GLY A 1 111 ? -31.268 2.065 31.066 1.00 94.31 111 GLY A CA 1
ATOM 836 C C . GLY A 1 111 ? -29.872 2.416 31.589 1.00 94.31 111 GLY A C 1
ATOM 837 O O . GLY A 1 111 ? -28.979 2.692 30.791 1.00 94.31 111 GLY A O 1
ATOM 838 N N . GLU A 1 112 ? -29.652 2.332 32.903 1.00 92.69 112 GLU A N 1
ATOM 839 C CA . GLU A 1 112 ? -28.336 2.578 33.520 1.00 92.69 112 GLU A CA 1
ATOM 840 C C . GLU A 1 112 ? -27.304 1.505 33.117 1.00 92.69 112 GLU A C 1
ATOM 842 O O . GLU A 1 112 ? -26.138 1.820 32.900 1.00 92.69 112 GLU A O 1
ATOM 847 N N . LEU A 1 113 ? -27.713 0.245 32.915 1.00 91.81 113 LEU A N 1
ATOM 848 C CA . LEU A 1 113 ? -26.851 -0.809 32.353 1.00 91.81 113 LEU A CA 1
ATOM 849 C C . LEU A 1 113 ? -26.413 -0.499 30.914 1.00 91.81 113 LEU A C 1
ATOM 851 O O . LEU A 1 113 ? -25.251 -0.715 30.558 1.00 91.81 113 LEU A O 1
ATOM 855 N N . LEU A 1 114 ? -27.319 0.017 30.080 1.00 90.12 114 LEU A N 1
ATOM 856 C CA . LEU A 1 114 ? -26.990 0.457 28.724 1.00 90.12 114 LEU A CA 1
ATOM 857 C C . LEU A 1 114 ? -26.084 1.691 28.733 1.00 90.12 114 LEU A C 1
ATOM 859 O O . LEU A 1 114 ? -25.146 1.749 27.935 1.00 90.12 114 LEU A O 1
ATOM 863 N N . ASP A 1 115 ? -26.321 2.644 29.635 1.00 88.75 115 ASP A N 1
ATOM 864 C CA . ASP A 1 115 ? -25.458 3.815 29.788 1.00 88.75 115 ASP A CA 1
ATOM 865 C C . ASP A 1 115 ? -24.069 3.429 30.304 1.00 88.75 115 ASP A C 1
ATOM 867 O O . ASP A 1 115 ? -23.066 3.878 29.758 1.00 88.75 115 ASP A O 1
ATOM 871 N N . MET A 1 116 ? -23.977 2.503 31.261 1.00 87.75 116 MET A N 1
ATOM 872 C CA . MET A 1 116 ? -22.708 1.947 31.726 1.00 87.75 116 MET A CA 1
ATOM 873 C C . MET A 1 116 ? -21.980 1.225 30.592 1.00 87.75 116 MET A C 1
ATOM 875 O O . MET A 1 116 ? -20.794 1.461 30.387 1.00 87.75 116 MET A O 1
ATOM 879 N N . LYS A 1 117 ? -22.673 0.409 29.789 1.00 82.94 117 LYS A N 1
ATOM 880 C CA . LYS A 1 117 ? -22.081 -0.243 28.609 1.00 82.94 117 LYS A CA 1
ATOM 881 C C . LYS A 1 117 ? -21.585 0.784 27.585 1.00 82.94 117 LYS A C 1
ATOM 883 O O . LYS A 1 117 ? -20.490 0.631 27.044 1.00 82.94 117 LYS A O 1
ATOM 888 N N . SER A 1 118 ? -22.360 1.838 27.335 1.00 78.75 118 SER A N 1
ATOM 889 C CA . SER A 1 118 ? -22.003 2.955 26.451 1.00 78.75 118 SER A CA 1
ATOM 890 C C . SER A 1 118 ? -20.787 3.718 26.979 1.00 78.75 118 SER A C 1
ATOM 892 O O . SER A 1 118 ? -19.828 3.954 26.247 1.00 78.75 118 SER A O 1
ATOM 894 N N . THR A 1 119 ? -20.777 4.034 28.270 1.00 79.81 119 THR A N 1
ATOM 895 C CA . THR A 1 119 ? -19.708 4.772 28.938 1.00 79.81 119 THR A CA 1
ATOM 896 C C . THR A 1 119 ? -18.450 3.933 29.062 1.00 79.81 119 THR A C 1
ATOM 898 O O . THR A 1 119 ? -17.389 4.454 28.774 1.00 79.81 119 THR A O 1
ATOM 901 N N . MET A 1 120 ? -18.521 2.635 29.361 1.00 75.88 120 MET A N 1
ATOM 902 C CA . MET A 1 120 ? -17.362 1.736 29.301 1.00 75.88 120 MET A CA 1
ATOM 903 C C . MET A 1 120 ? -16.825 1.602 27.874 1.00 75.88 120 MET A C 1
ATOM 905 O O . MET A 1 120 ? -15.613 1.581 27.683 1.00 75.88 120 MET A O 1
ATOM 909 N N . SER A 1 121 ? -17.697 1.603 26.862 1.00 71.81 121 SER A N 1
ATOM 910 C CA . SER A 1 121 ? -17.269 1.629 25.455 1.00 71.81 121 SER A CA 1
ATOM 911 C C . SER A 1 121 ? -16.574 2.948 25.080 1.00 71.81 121 SER A C 1
ATOM 913 O O . SER A 1 121 ? -15.664 2.944 24.258 1.00 71.81 121 SER A O 1
ATOM 915 N N . LYS A 1 122 ? -16.963 4.074 25.699 1.00 69.81 122 LYS A N 1
ATOM 916 C CA . LYS A 1 122 ? -16.324 5.397 25.531 1.00 69.81 122 LYS A CA 1
ATOM 917 C C . LYS A 1 122 ? -15.082 5.596 26.417 1.00 69.81 122 LYS A C 1
ATOM 919 O O . LYS A 1 122 ? -14.175 6.329 26.041 1.00 69.81 122 LYS A O 1
ATOM 924 N N . SER A 1 123 ? -15.065 4.977 27.598 1.00 59.31 123 SER A N 1
ATOM 925 C CA . SER A 1 123 ? -14.085 5.119 28.687 1.00 59.31 123 SER A CA 1
ATOM 926 C C . SER A 1 123 ? -13.032 4.018 28.688 1.00 59.31 123 SER A C 1
ATOM 928 O O . SER A 1 123 ? -12.096 4.086 29.488 1.00 59.31 123 SER A O 1
ATOM 930 N N . GLN A 1 124 ? -13.097 3.057 27.766 1.00 58.69 124 GLN A N 1
ATOM 931 C CA . GLN A 1 124 ? -11.880 2.475 27.213 1.00 58.69 124 GLN A CA 1
ATOM 932 C C . GLN A 1 124 ? -11.110 3.597 26.497 1.00 58.69 124 GLN A C 1
ATOM 934 O O . GLN A 1 124 ? -11.004 3.642 25.273 1.00 58.69 124 GLN A O 1
ATOM 939 N N . GLN A 1 125 ? -10.571 4.524 27.301 1.00 54.81 125 GLN A N 1
ATOM 940 C CA . GLN A 1 125 ? -9.347 5.244 27.011 1.00 54.81 125 GLN A CA 1
ATOM 941 C C . GLN A 1 125 ? -8.434 4.212 26.363 1.00 54.81 125 GLN A C 1
ATOM 943 O O . GLN A 1 125 ? -8.315 3.109 26.913 1.00 54.81 125 GLN A O 1
ATOM 948 N N . PRO A 1 126 ? -7.878 4.491 25.177 1.00 56.53 126 PRO A N 1
ATOM 949 C CA . PRO A 1 126 ? -7.015 3.529 24.541 1.00 56.53 126 PRO A CA 1
ATOM 950 C C . PRO A 1 126 ? -5.882 3.280 25.530 1.00 56.53 126 PRO A C 1
ATOM 952 O O . PRO A 1 126 ? -5.019 4.135 25.705 1.00 56.53 126 PRO A O 1
ATOM 955 N N . GLU A 1 127 ? -5.877 2.117 26.190 1.00 60.03 127 GLU A N 1
ATOM 956 C CA . GLU A 1 127 ? -4.621 1.512 26.606 1.00 60.03 127 GLU A CA 1
ATOM 957 C C . GLU A 1 127 ? -3.715 1.709 25.408 1.00 60.03 127 GLU A C 1
ATOM 959 O O . GLU A 1 127 ? -4.087 1.257 24.316 1.00 60.03 127 GLU A O 1
ATOM 964 N N . ASN A 1 128 ? -2.657 2.509 25.589 1.00 77.12 128 ASN A N 1
ATOM 965 C CA . ASN A 1 128 ? -1.771 2.927 24.515 1.00 77.12 128 ASN A CA 1
ATOM 966 C C . ASN A 1 128 ? -1.465 1.678 23.708 1.00 77.12 128 ASN A C 1
ATOM 968 O O . ASN A 1 128 ? -0.778 0.785 24.198 1.00 77.12 128 ASN A O 1
ATOM 972 N N . PHE A 1 129 ? -2.090 1.543 22.541 1.00 88.44 129 PHE A N 1
ATOM 973 C CA . PHE A 1 129 ? -2.044 0.281 21.832 1.00 88.44 129 PHE A CA 1
ATOM 974 C C . PHE A 1 129 ? -0.644 0.178 21.255 1.00 88.44 129 PHE A C 1
ATOM 976 O O . PHE A 1 129 ? -0.311 0.830 20.265 1.00 88.44 129 PHE A O 1
ATOM 983 N N . ILE A 1 130 ? 0.200 -0.595 21.934 1.00 91.44 130 ILE A N 1
ATOM 984 C CA . ILE A 1 130 ? 1.570 -0.819 21.511 1.00 91.44 130 ILE A CA 1
ATOM 985 C C . ILE A 1 130 ? 1.530 -1.931 20.476 1.00 91.44 130 ILE A C 1
ATOM 987 O O . ILE A 1 130 ? 1.286 -3.098 20.780 1.00 91.44 130 ILE A O 1
ATOM 991 N N . MET A 1 131 ? 1.769 -1.551 19.227 1.00 94.31 131 MET A N 1
ATOM 992 C CA . MET A 1 131 ? 1.851 -2.497 18.129 1.00 94.31 131 MET A CA 1
ATOM 993 C C . MET A 1 131 ? 3.046 -3.435 18.315 1.00 94.31 131 MET A C 1
ATOM 995 O O . MET A 1 131 ? 4.185 -2.973 18.442 1.00 94.31 131 MET A O 1
ATOM 999 N N . SER A 1 132 ? 2.791 -4.744 18.275 1.00 95.25 132 SER A N 1
ATOM 1000 C CA . SER A 1 132 ? 3.844 -5.756 18.366 1.00 95.25 132 SER A CA 1
ATOM 1001 C C . SER A 1 132 ? 4.821 -5.665 17.186 1.00 95.25 132 SER A C 1
ATOM 1003 O O . SER A 1 132 ? 4.478 -5.239 16.079 1.00 95.25 132 SER A O 1
ATOM 1005 N N . THR A 1 133 ? 6.067 -6.081 17.413 1.00 94.56 133 THR A N 1
ATOM 1006 C CA . THR A 1 133 ? 7.109 -6.160 16.373 1.00 94.56 133 THR A CA 1
ATOM 1007 C C . THR A 1 133 ? 6.733 -7.129 15.251 1.00 94.56 133 THR A C 1
ATOM 1009 O O . THR A 1 133 ? 7.035 -6.881 14.081 1.00 94.56 133 THR A O 1
ATOM 1012 N N . GLU A 1 134 ? 6.022 -8.202 15.593 1.00 94.00 134 GLU A N 1
ATOM 1013 C CA . GLU A 1 134 ? 5.468 -9.162 14.643 1.00 94.00 134 GLU A CA 1
ATOM 1014 C C . GLU A 1 134 ? 4.438 -8.501 13.721 1.00 94.00 134 GLU A C 1
ATOM 1016 O O . GLU A 1 134 ? 4.599 -8.546 12.501 1.00 94.00 134 GLU A O 1
ATOM 1021 N N . LEU A 1 135 ? 3.453 -7.782 14.276 1.00 94.88 135 LEU A N 1
ATOM 1022 C CA . LEU A 1 135 ? 2.438 -7.090 13.478 1.00 94.88 135 LEU A CA 1
ATOM 1023 C C . LEU A 1 135 ? 3.068 -6.038 12.553 1.00 94.88 135 LEU A C 1
ATOM 1025 O O . LEU A 1 135 ? 2.699 -5.953 11.383 1.00 94.88 135 LEU A O 1
ATOM 1029 N N . LYS A 1 136 ? 4.084 -5.298 13.019 1.00 95.06 136 LYS A N 1
ATOM 1030 C CA . LYS A 1 136 ? 4.860 -4.379 12.162 1.00 95.06 136 LYS A CA 1
ATOM 1031 C C . LYS A 1 136 ? 5.526 -5.101 10.991 1.00 95.06 136 LYS A C 1
ATOM 1033 O O . LYS A 1 136 ? 5.532 -4.587 9.874 1.00 95.06 136 LYS A O 1
ATOM 1038 N N . THR A 1 137 ? 6.067 -6.296 11.225 1.00 93.62 137 THR A N 1
ATOM 1039 C CA . THR A 1 137 ? 6.698 -7.111 10.176 1.00 93.62 137 THR A CA 1
ATOM 1040 C C . THR A 1 137 ? 5.673 -7.582 9.144 1.00 93.62 137 THR A C 1
ATOM 1042 O O . THR A 1 137 ? 5.925 -7.479 7.942 1.00 93.62 137 THR A O 1
ATOM 1045 N N . VAL A 1 138 ? 4.488 -8.014 9.589 1.00 93.56 138 VAL A N 1
ATOM 1046 C CA . VAL A 1 138 ? 3.382 -8.394 8.697 1.00 93.56 138 VAL A CA 1
ATOM 1047 C C . VAL A 1 138 ? 2.903 -7.189 7.883 1.00 93.56 138 VAL A C 1
ATOM 1049 O O . VAL A 1 138 ? 2.848 -7.272 6.657 1.00 93.56 138 VAL A O 1
ATOM 1052 N N . ILE A 1 139 ? 2.644 -6.044 8.525 1.00 95.56 139 ILE A N 1
ATOM 1053 C CA . ILE A 1 139 ? 2.249 -4.794 7.850 1.00 95.56 139 ILE A CA 1
ATOM 1054 C C . ILE A 1 139 ? 3.273 -4.411 6.782 1.00 95.56 139 ILE A C 1
ATOM 1056 O O . ILE A 1 139 ? 2.905 -4.086 5.654 1.00 95.56 139 ILE A O 1
ATOM 1060 N N . LYS A 1 140 ? 4.563 -4.485 7.117 1.00 95.19 140 LYS A N 1
ATOM 1061 C CA . LYS A 1 140 ? 5.655 -4.194 6.192 1.00 95.19 140 LYS A CA 1
ATOM 1062 C C . LYS A 1 140 ? 5.628 -5.123 4.971 1.00 95.19 140 LYS A C 1
ATOM 1064 O O . LYS A 1 140 ? 5.749 -4.642 3.846 1.00 95.19 140 LYS A O 1
ATOM 1069 N N . SER A 1 141 ? 5.419 -6.426 5.169 1.00 93.50 141 SER A N 1
ATOM 1070 C CA . SER A 1 141 ? 5.300 -7.389 4.066 1.00 93.50 141 SER A CA 1
ATOM 1071 C C . SER A 1 141 ? 4.087 -7.095 3.174 1.00 93.50 141 SER A C 1
ATOM 1073 O O . SER A 1 141 ? 4.229 -7.007 1.953 1.00 93.50 141 SER A O 1
ATOM 1075 N N . TYR A 1 142 ? 2.910 -6.855 3.760 1.00 95.06 142 TYR A N 1
ATOM 1076 C CA . TYR A 1 142 ? 1.690 -6.536 3.009 1.00 95.06 142 TYR A CA 1
ATOM 1077 C C . TYR A 1 142 ? 1.803 -5.216 2.240 1.00 95.06 142 TYR A C 1
ATOM 1079 O O . TYR A 1 142 ? 1.464 -5.163 1.060 1.00 95.06 142 TYR A O 1
ATOM 1087 N N . ALA A 1 143 ? 2.321 -4.161 2.873 1.00 96.19 143 ALA A N 1
ATOM 1088 C CA . ALA A 1 143 ? 2.504 -2.859 2.235 1.00 96.19 143 ALA A CA 1
ATOM 1089 C C . ALA A 1 143 ? 3.465 -2.936 1.040 1.00 96.19 143 ALA A C 1
ATOM 1091 O O . ALA A 1 143 ? 3.219 -2.315 0.006 1.00 96.19 143 ALA A O 1
ATOM 1092 N N . PHE A 1 144 ? 4.541 -3.719 1.155 1.00 95.38 144 PHE A N 1
ATOM 1093 C CA . PHE A 1 144 ? 5.474 -3.914 0.051 1.00 95.38 144 PHE A CA 1
ATOM 1094 C C . PHE A 1 144 ? 4.866 -4.740 -1.087 1.00 95.38 144 PHE A C 1
ATOM 1096 O O . PHE A 1 144 ? 4.904 -4.310 -2.242 1.00 95.38 144 PHE A O 1
ATOM 1103 N N . ASN A 1 145 ? 4.256 -5.889 -0.764 1.00 93.62 145 ASN A N 1
ATOM 1104 C CA . ASN A 1 145 ? 3.581 -6.734 -1.751 1.00 93.62 145 ASN A CA 1
ATOM 1105 C C . ASN A 1 145 ? 2.499 -5.949 -2.497 1.00 93.62 145 ASN A C 1
ATOM 1107 O O . ASN A 1 145 ? 2.423 -6.042 -3.717 1.00 93.62 145 ASN A O 1
ATOM 1111 N N . TYR A 1 146 ? 1.739 -5.101 -1.800 1.00 95.62 146 TYR A N 1
ATOM 1112 C CA . TYR A 1 146 ? 0.712 -4.248 -2.394 1.00 95.62 146 TYR A CA 1
ATOM 1113 C C . TYR A 1 146 ? 1.273 -3.355 -3.509 1.00 95.62 146 TYR A C 1
ATOM 1115 O O . TYR A 1 146 ? 0.694 -3.273 -4.591 1.00 95.62 146 TYR A O 1
ATOM 1123 N N . LEU A 1 147 ? 2.414 -2.698 -3.290 1.00 95.75 147 LEU A N 1
ATOM 1124 C CA . LEU A 1 147 ? 2.979 -1.766 -4.272 1.00 95.75 147 LEU A CA 1
ATOM 1125 C C . LEU A 1 147 ? 3.453 -2.461 -5.553 1.00 95.75 147 LEU A C 1
ATOM 1127 O O . LEU A 1 147 ? 3.445 -1.848 -6.617 1.00 95.75 147 LEU A O 1
ATOM 1131 N N . LEU A 1 148 ? 3.872 -3.722 -5.470 1.00 92.44 148 LEU A N 1
ATOM 1132 C CA . LEU A 1 148 ? 4.438 -4.457 -6.606 1.00 92.44 148 LEU A CA 1
ATOM 1133 C C . LEU A 1 148 ? 3.496 -5.535 -7.154 1.00 92.44 148 LEU A C 1
ATOM 1135 O O . LEU A 1 148 ? 3.852 -6.228 -8.108 1.00 92.44 148 LEU A O 1
ATOM 1139 N N . HIS A 1 149 ? 2.288 -5.648 -6.601 1.00 91.94 149 HIS A N 1
ATOM 1140 C CA . HIS A 1 149 ? 1.271 -6.571 -7.083 1.00 91.94 149 HIS A CA 1
ATOM 1141 C C . HIS A 1 149 ? 0.744 -6.152 -8.469 1.00 91.94 149 HIS A C 1
ATOM 1143 O O . HIS A 1 149 ? 0.485 -4.975 -8.740 1.00 91.94 149 HIS A O 1
ATOM 1149 N N . HIS A 1 150 ? 0.517 -7.121 -9.361 1.00 88.81 150 HIS A N 1
ATOM 1150 C CA . HIS A 1 150 ? -0.034 -6.864 -10.702 1.00 88.81 150 HIS A CA 1
ATOM 1151 C C . HIS A 1 150 ? -1.470 -6.291 -10.642 1.00 88.81 150 HIS A C 1
ATOM 1153 O O . HIS A 1 150 ? -1.807 -5.365 -11.387 1.00 88.81 150 HIS A O 1
ATOM 1159 N N . SER A 1 151 ? -2.240 -6.768 -9.655 1.00 91.62 151 SER A N 1
ATOM 1160 C CA . SER A 1 151 ? -3.522 -6.271 -9.115 1.00 91.62 151 SER A CA 1
ATOM 1161 C C . SER A 1 151 ? -3.684 -4.759 -9.007 1.00 91.62 151 SER A C 1
ATOM 1163 O O . SER A 1 151 ? -4.760 -4.205 -9.212 1.00 91.62 151 SER A O 1
ATOM 1165 N N . THR A 1 152 ? -2.610 -4.081 -8.612 1.00 93.00 152 THR A N 1
ATOM 1166 C CA . THR A 1 152 ? -2.708 -2.754 -8.006 1.00 93.00 152 THR A CA 1
ATOM 1167 C C . THR A 1 152 ? -3.120 -1.699 -9.024 1.00 93.00 152 THR A C 1
ATOM 1169 O O . THR A 1 152 ? -2.440 -1.485 -10.032 1.00 93.00 152 THR A O 1
ATOM 1172 N N . MET A 1 153 ? -4.250 -1.034 -8.778 1.00 90.31 153 MET A N 1
ATOM 1173 C CA . MET A 1 153 ? -4.747 0.053 -9.636 1.00 90.31 153 MET A CA 1
ATOM 1174 C C . MET A 1 153 ? -3.986 1.356 -9.414 1.00 90.31 153 MET A C 1
ATOM 1176 O O . MET A 1 153 ? -3.757 2.104 -10.357 1.00 90.31 153 MET A O 1
ATOM 1180 N N . ALA A 1 154 ? -3.545 1.601 -8.181 1.00 93.12 154 ALA A N 1
ATOM 1181 C CA . ALA A 1 154 ? -2.855 2.823 -7.812 1.00 93.12 154 ALA A CA 1
ATOM 1182 C C . ALA A 1 154 ? -1.676 2.517 -6.892 1.00 93.12 154 ALA A C 1
ATOM 1184 O O . ALA A 1 154 ? -1.841 1.963 -5.806 1.00 93.12 154 ALA A O 1
ATOM 1185 N N . LEU A 1 155 ? -0.478 2.946 -7.288 1.00 93.94 155 LEU A N 1
ATOM 1186 C CA . LEU A 1 155 ? 0.689 2.893 -6.409 1.00 93.94 155 LEU A CA 1
ATOM 1187 C C . LEU A 1 155 ? 0.572 3.899 -5.264 1.00 93.94 155 LEU A C 1
ATOM 1189 O O . LEU A 1 155 ? 1.229 3.724 -4.243 1.00 93.94 155 LEU A O 1
ATOM 1193 N N . ARG A 1 156 ? -0.281 4.920 -5.411 1.00 94.62 156 ARG A N 1
ATOM 1194 C CA . ARG A 1 156 ? -0.700 5.857 -4.360 1.00 94.62 156 ARG A CA 1
ATOM 1195 C C . ARG A 1 156 ? -2.218 6.036 -4.394 1.00 94.62 156 ARG A C 1
ATOM 1197 O O . ARG A 1 156 ? -2.716 6.676 -5.318 1.00 94.62 156 ARG A O 1
ATOM 1204 N N . GLY A 1 157 ? -2.929 5.467 -3.423 1.00 93.50 157 GLY A N 1
ATOM 1205 C CA . GLY A 1 157 ? -4.388 5.555 -3.327 1.00 93.50 157 GLY A CA 1
ATOM 1206 C C . GLY A 1 157 ? -4.858 6.498 -2.224 1.00 93.50 157 GLY A C 1
ATOM 1207 O O . GLY A 1 157 ? -4.058 6.940 -1.401 1.00 93.50 157 GLY A O 1
ATOM 1208 N N . THR A 1 158 ? -6.155 6.816 -2.211 1.00 93.38 158 THR A N 1
ATOM 1209 C CA . THR A 1 158 ? -6.795 7.498 -1.068 1.00 93.38 158 THR A CA 1
ATOM 1210 C C . THR A 1 158 ? -7.136 6.533 0.062 1.00 93.38 158 THR A C 1
ATOM 1212 O O . THR A 1 158 ? -7.118 6.939 1.218 1.00 93.38 158 THR A O 1
ATOM 1215 N N . ASN A 1 159 ? -7.438 5.280 -0.282 1.00 95.81 159 ASN A N 1
ATOM 1216 C CA . ASN A 1 159 ? -7.924 4.241 0.623 1.00 95.81 159 ASN A CA 1
ATOM 1217 C C . ASN A 1 159 ? -7.063 2.956 0.582 1.00 95.81 159 ASN A C 1
ATOM 1219 O O . ASN A 1 159 ? -7.562 1.843 0.762 1.00 95.81 159 ASN A O 1
ATOM 1223 N N . ASP A 1 160 ? -5.776 3.088 0.244 1.00 96.06 160 ASP A N 1
ATOM 1224 C CA . ASP A 1 160 ? -4.864 1.949 0.083 1.00 96.06 160 ASP A CA 1
ATOM 1225 C C . ASP A 1 160 ? -4.590 1.225 1.409 1.00 96.06 160 ASP A C 1
ATOM 1227 O O . ASP A 1 160 ? -4.613 -0.005 1.458 1.00 96.06 160 ASP A O 1
ATOM 1231 N N . ALA A 1 161 ? -4.400 1.968 2.497 1.00 97.69 161 ALA A N 1
ATOM 1232 C CA . ALA A 1 161 ? -4.186 1.397 3.823 1.00 97.69 161 ALA A CA 1
ATOM 1233 C C . ALA A 1 161 ? -5.397 0.597 4.330 1.00 97.69 161 ALA A C 1
ATOM 1235 O O . ALA A 1 161 ? -5.235 -0.471 4.919 1.00 97.69 161 ALA A O 1
ATOM 1236 N N . GLU A 1 162 ? -6.605 1.083 4.061 1.00 97.69 162 GLU A N 1
ATOM 1237 C CA . GLU A 1 162 ? -7.870 0.454 4.423 1.00 97.69 162 GLU A CA 1
ATOM 1238 C C . GLU A 1 162 ? -8.031 -0.879 3.688 1.00 97.69 162 GLU A C 1
ATOM 1240 O O . GLU A 1 162 ? -8.353 -1.894 4.304 1.00 97.69 162 GLU A O 1
ATOM 1245 N N . HIS A 1 163 ? -7.731 -0.908 2.388 1.00 97.62 163 HIS A N 1
ATOM 1246 C CA . HIS A 1 163 ? -7.767 -2.135 1.592 1.00 97.62 163 HIS A CA 1
ATOM 1247 C C . HIS A 1 163 ? -6.686 -3.145 1.989 1.00 97.62 163 HIS A C 1
ATOM 1249 O O . HIS A 1 163 ? -6.951 -4.347 1.982 1.00 97.62 163 HIS A O 1
ATOM 1255 N N . ILE A 1 164 ? -5.500 -2.688 2.395 1.00 97.06 164 ILE A N 1
ATOM 1256 C CA . ILE A 1 164 ? -4.470 -3.573 2.955 1.00 97.06 164 ILE A CA 1
ATOM 1257 C C . ILE A 1 164 ? -4.937 -4.168 4.287 1.00 97.06 164 ILE A C 1
ATOM 1259 O O . ILE A 1 164 ? -4.822 -5.376 4.479 1.00 97.06 164 ILE A O 1
ATOM 1263 N N . LEU A 1 165 ? -5.514 -3.363 5.186 1.00 97.38 165 LEU A N 1
ATOM 1264 C CA . LEU A 1 165 ? -6.049 -3.858 6.456 1.00 97.38 165 LEU A CA 1
ATOM 1265 C C . LEU A 1 165 ? -7.176 -4.880 6.240 1.00 97.38 165 LEU A C 1
ATOM 1267 O O . LEU A 1 165 ? -7.238 -5.884 6.948 1.00 97.38 165 LEU A O 1
ATOM 1271 N N . LEU A 1 166 ? -8.053 -4.657 5.255 1.00 96.94 166 LEU A N 1
ATOM 1272 C CA . LEU A 1 166 ? -9.076 -5.633 4.870 1.00 96.94 166 LEU A CA 1
ATOM 1273 C C . LEU A 1 166 ? -8.453 -6.936 4.356 1.00 96.94 166 LEU A C 1
ATOM 1275 O O . LEU A 1 166 ? -8.851 -8.002 4.813 1.00 96.94 166 LEU A O 1
ATOM 1279 N N . ALA A 1 167 ? -7.431 -6.866 3.499 1.00 96.06 167 ALA A N 1
ATOM 1280 C CA . ALA A 1 167 ? -6.716 -8.053 3.029 1.00 96.06 167 ALA A CA 1
ATOM 1281 C C . ALA A 1 167 ? -6.049 -8.834 4.173 1.00 96.06 167 ALA A C 1
ATOM 1283 O O . ALA A 1 167 ? -6.100 -10.061 4.201 1.00 96.06 167 ALA A O 1
ATOM 1284 N N . MET A 1 168 ? -5.449 -8.135 5.142 1.00 96.50 168 MET A N 1
ATOM 1285 C CA . MET A 1 168 ? -4.869 -8.779 6.324 1.00 96.50 168 MET A CA 1
ATOM 1286 C C . MET A 1 168 ? -5.942 -9.478 7.173 1.00 96.50 168 MET A C 1
ATOM 1288 O O . MET A 1 168 ? -5.695 -10.560 7.697 1.00 96.50 168 MET A O 1
ATOM 1292 N N . ARG A 1 169 ? -7.139 -8.888 7.298 1.00 96.19 169 ARG A N 1
ATOM 1293 C CA . ARG A 1 169 ? -8.264 -9.495 8.029 1.00 96.19 169 ARG A CA 1
ATOM 1294 C C . ARG A 1 169 ? -8.828 -10.721 7.324 1.00 96.19 169 ARG A C 1
ATOM 1296 O O . ARG A 1 169 ? -9.105 -11.706 7.999 1.00 96.19 169 ARG A O 1
ATOM 1303 N N . ASP A 1 170 ? -8.986 -10.659 6.006 1.00 94.69 170 ASP A N 1
ATOM 1304 C CA . ASP A 1 170 ? -9.524 -11.766 5.209 1.00 94.69 170 ASP A CA 1
ATOM 1305 C C . ASP A 1 170 ? -8.584 -12.978 5.219 1.00 94.69 170 ASP A C 1
ATOM 1307 O O . ASP A 1 170 ? -9.043 -14.114 5.251 1.00 94.69 170 ASP A O 1
ATOM 1311 N N . TYR A 1 171 ? -7.271 -12.741 5.284 1.00 92.69 171 TYR A N 1
ATOM 1312 C CA . TYR A 1 171 ? -6.273 -13.797 5.463 1.00 92.69 171 TYR A CA 1
ATOM 1313 C C . TYR A 1 171 ? -6.122 -14.260 6.928 1.00 92.69 171 TYR A C 1
ATOM 1315 O O . TYR A 1 171 ? -5.292 -15.113 7.230 1.00 92.69 171 TYR A O 1
ATOM 1323 N N . HIS A 1 172 ? -6.892 -13.695 7.862 1.00 91.19 172 HIS A N 1
ATOM 1324 C CA . HIS A 1 172 ? -6.762 -13.960 9.296 1.00 91.19 172 HIS A CA 1
ATOM 1325 C C . HIS A 1 172 ? -5.337 -13.741 9.829 1.00 91.19 172 HIS A C 1
ATOM 1327 O O . HIS A 1 172 ? -4.850 -14.525 10.645 1.00 91.19 172 HIS A O 1
ATOM 1333 N N . ALA A 1 173 ? -4.664 -12.668 9.390 1.00 87.56 173 ALA A N 1
ATOM 1334 C CA . ALA A 1 173 ? -3.376 -12.282 9.955 1.00 87.56 173 ALA A CA 1
ATOM 1335 C C . ALA A 1 173 ? -3.501 -12.200 11.484 1.00 87.56 173 ALA A C 1
ATOM 1337 O O . ALA A 1 173 ? -4.343 -11.466 12.019 1.00 87.56 173 ALA A O 1
ATOM 1338 N N . SER A 1 174 ? -2.690 -12.996 12.180 1.00 75.81 174 SER A N 1
ATOM 1339 C CA . SER A 1 174 ? -2.675 -13.046 13.636 1.00 75.81 174 SER A CA 1
ATOM 1340 C C . SER A 1 174 ? -2.404 -11.644 14.198 1.00 75.81 174 SER A C 1
ATOM 1342 O O . SER A 1 174 ? -1.708 -10.833 13.588 1.00 75.81 174 SER A O 1
ATOM 1344 N N . ILE A 1 175 ? -2.955 -11.349 15.382 1.00 88.25 175 ILE A N 1
ATOM 1345 C CA . ILE A 1 175 ? -2.610 -10.154 16.184 1.00 88.25 175 ILE A CA 1
ATOM 1346 C C . ILE A 1 175 ? -3.275 -8.843 15.706 1.00 88.25 175 ILE A C 1
ATOM 1348 O O . ILE A 1 175 ? -2.972 -7.761 16.209 1.00 88.25 175 ILE A O 1
ATOM 1352 N N . LEU A 1 176 ? -4.246 -8.899 14.790 1.00 95.12 176 LEU A N 1
ATOM 1353 C CA . LEU A 1 176 ? -5.033 -7.712 14.442 1.00 95.12 176 LEU A CA 1
ATOM 1354 C C . LEU A 1 176 ? -6.043 -7.320 15.540 1.00 95.12 176 LEU A C 1
ATOM 1356 O O . LEU A 1 176 ? -6.712 -8.191 16.101 1.00 95.12 176 LEU A O 1
ATOM 1360 N N . PRO A 1 177 ? -6.231 -6.012 15.815 1.00 93.88 177 PRO A N 1
ATOM 1361 C CA . PRO A 1 177 ? -7.320 -5.541 16.664 1.00 93.88 177 PRO A CA 1
ATOM 1362 C C . PRO A 1 177 ? -8.701 -5.912 16.107 1.00 93.88 177 PRO A C 1
ATOM 1364 O O . PRO A 1 177 ? -8.892 -6.025 14.891 1.00 93.88 177 PRO A O 1
ATOM 1367 N N . SER A 1 178 ? -9.690 -6.022 17.004 1.00 92.81 178 SER A N 1
ATOM 1368 C CA . SER A 1 178 ? -11.094 -6.196 16.608 1.00 92.81 178 SER A CA 1
ATOM 1369 C C . SER A 1 178 ? -11.548 -5.082 15.656 1.00 92.81 178 SER A C 1
ATOM 1371 O O . SER A 1 178 ? -11.110 -3.930 15.760 1.00 92.81 178 SER A O 1
ATOM 1373 N N . LYS A 1 179 ? -12.474 -5.413 14.746 1.00 93.50 179 LYS A N 1
ATOM 1374 C CA . LYS A 1 179 ? -13.090 -4.455 13.812 1.00 93.50 179 LYS A CA 1
ATOM 1375 C C . LYS A 1 179 ? -13.737 -3.276 14.544 1.00 93.50 179 LYS A C 1
ATOM 1377 O O . LYS A 1 179 ? -13.660 -2.158 14.047 1.00 93.50 179 LYS A O 1
ATOM 1382 N N . ASP A 1 180 ? -14.255 -3.518 15.744 1.00 89.88 180 ASP A N 1
ATOM 1383 C CA . ASP A 1 180 ? -14.961 -2.517 16.549 1.00 89.88 180 ASP A CA 1
ATOM 1384 C C . ASP A 1 180 ? -14.010 -1.561 17.290 1.00 89.88 180 ASP A C 1
ATOM 1386 O O . ASP A 1 180 ? -14.419 -0.508 17.775 1.00 89.88 180 ASP A O 1
ATOM 1390 N N . SER A 1 181 ? -12.712 -1.883 17.361 1.00 89.94 181 SER A N 1
ATOM 1391 C CA . SER A 1 181 ? -11.721 -1.059 18.059 1.00 89.94 181 SER A CA 1
ATOM 1392 C C . SER A 1 181 ? -11.175 0.051 17.155 1.00 89.94 181 SER A C 1
ATOM 1394 O O . SER A 1 181 ? -10.062 -0.038 16.633 1.00 89.94 181 SER A O 1
ATOM 1396 N N . VAL A 1 182 ? -11.972 1.107 16.955 1.00 90.38 182 VAL A N 1
ATOM 1397 C CA . VAL A 1 182 ? -11.661 2.230 16.045 1.00 90.38 182 VAL A CA 1
ATOM 1398 C C . VAL A 1 182 ? -10.268 2.815 16.310 1.00 90.38 182 VAL A C 1
ATOM 1400 O O . VAL A 1 182 ? -9.451 2.878 15.396 1.00 90.38 182 VAL A O 1
ATOM 1403 N N . GLY A 1 183 ? -9.951 3.156 17.564 1.00 88.88 183 GLY A N 1
ATOM 1404 C CA . GLY A 1 183 ? -8.660 3.761 17.916 1.00 88.88 183 GLY A CA 1
ATOM 1405 C C . GLY A 1 183 ? -7.455 2.860 17.621 1.00 88.88 183 GLY A C 1
ATOM 1406 O O . GLY A 1 183 ? -6.460 3.320 17.067 1.00 88.88 183 GLY A O 1
ATOM 14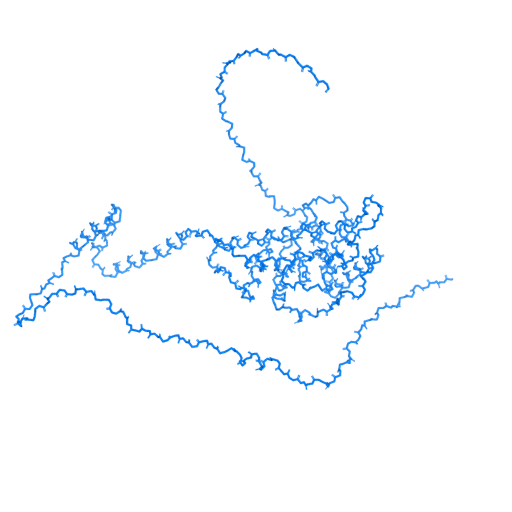07 N N . ARG A 1 184 ? -7.549 1.556 17.916 1.00 92.44 184 ARG A N 1
ATOM 1408 C CA . ARG A 1 184 ? -6.467 0.596 17.624 1.00 92.44 184 ARG A CA 1
ATOM 1409 C C . ARG A 1 184 ? -6.304 0.381 16.119 1.00 92.44 184 ARG A C 1
ATOM 1411 O O . ARG A 1 184 ? -5.181 0.285 15.629 1.00 92.44 184 ARG A O 1
ATOM 1418 N N . ASN A 1 185 ? -7.411 0.354 15.379 1.00 94.88 185 ASN A N 1
ATOM 1419 C CA . ASN A 1 185 ? -7.387 0.253 13.923 1.00 94.88 185 ASN A CA 1
ATOM 1420 C C . ASN A 1 185 ? -6.758 1.488 13.269 1.00 94.88 185 ASN A C 1
ATOM 1422 O O . ASN A 1 185 ? -5.989 1.324 12.327 1.00 94.88 185 ASN A O 1
ATOM 1426 N N . GLU A 1 186 ? -6.990 2.695 13.792 1.00 94.75 186 GLU A N 1
ATOM 1427 C CA . GLU A 1 186 ? -6.311 3.903 13.300 1.00 94.75 186 GLU A CA 1
ATOM 1428 C C . GLU A 1 186 ? -4.793 3.853 13.504 1.00 94.75 186 GLU A C 1
ATOM 1430 O O . GLU A 1 186 ? -4.045 4.262 12.616 1.00 94.75 186 GLU A O 1
ATOM 1435 N N . VAL A 1 187 ? -4.310 3.280 14.613 1.00 95.31 187 VAL A N 1
ATOM 1436 C CA . VAL A 1 187 ? -2.866 3.060 14.821 1.00 95.31 187 VAL A CA 1
ATOM 1437 C C . VAL A 1 187 ? -2.300 2.094 13.772 1.00 95.31 187 VAL A C 1
ATOM 1439 O O . VAL A 1 187 ? -1.245 2.357 13.193 1.00 95.31 187 VAL A O 1
ATOM 1442 N N . VAL A 1 188 ? -3.015 1.003 13.470 1.00 96.94 188 VAL A N 1
ATOM 1443 C CA . VAL A 1 188 ? -2.626 0.044 12.418 1.00 96.94 188 VAL A CA 1
ATOM 1444 C C . VAL A 1 188 ? -2.617 0.697 11.035 1.00 96.94 188 VAL A C 1
ATOM 1446 O O . VAL A 1 188 ? -1.640 0.564 10.299 1.00 96.94 188 VAL A O 1
ATOM 1449 N N . LEU A 1 189 ? -3.662 1.452 10.691 1.00 97.56 189 LEU A N 1
ATOM 1450 C CA . LEU A 1 189 ? -3.734 2.199 9.434 1.00 97.56 189 LEU A CA 1
ATOM 1451 C C . LEU A 1 189 ? -2.611 3.237 9.331 1.00 97.56 189 LEU A C 1
ATOM 1453 O O . LEU A 1 189 ? -2.009 3.385 8.268 1.00 97.56 189 LEU A O 1
ATOM 1457 N N . GLY A 1 190 ? -2.293 3.930 10.427 1.00 97.00 190 GLY A N 1
ATOM 1458 C CA . GLY A 1 190 ? -1.167 4.858 10.516 1.00 97.00 190 GLY A CA 1
ATOM 1459 C C . GLY A 1 190 ? 0.166 4.199 10.161 1.00 97.00 190 GLY A C 1
ATOM 1460 O O . GLY A 1 190 ? 0.900 4.723 9.319 1.00 97.00 190 GLY A O 1
ATOM 1461 N N . GLU A 1 191 ? 0.443 3.020 10.722 1.00 97.75 191 GLU A N 1
ATOM 1462 C CA . GLU A 1 191 ? 1.649 2.247 10.400 1.00 97.75 191 GLU A CA 1
ATOM 1463 C C . GLU A 1 191 ? 1.661 1.785 8.934 1.00 97.75 191 GLU A C 1
ATOM 1465 O O . GLU A 1 191 ? 2.671 1.949 8.251 1.00 97.75 191 GLU A O 1
ATOM 1470 N N . ILE A 1 192 ? 0.539 1.278 8.403 1.00 97.88 192 ILE A N 1
ATOM 1471 C CA . ILE A 1 192 ? 0.444 0.878 6.987 1.00 97.88 192 ILE A CA 1
ATOM 1472 C C . ILE A 1 192 ? 0.768 2.070 6.070 1.00 97.88 192 ILE A C 1
ATOM 1474 O O . ILE A 1 192 ? 1.586 1.949 5.155 1.00 97.88 192 ILE A O 1
ATOM 1478 N N . ARG A 1 193 ? 0.185 3.248 6.335 1.00 97.94 193 ARG A N 1
ATOM 1479 C CA . ARG A 1 193 ? 0.450 4.487 5.576 1.00 97.94 193 ARG A CA 1
ATOM 1480 C C . ARG A 1 193 ? 1.927 4.898 5.661 1.00 97.94 193 ARG A C 1
ATOM 1482 O O . ARG A 1 193 ? 2.501 5.333 4.654 1.00 97.94 193 ARG A O 1
ATOM 1489 N N . ALA A 1 194 ? 2.552 4.748 6.831 1.00 97.56 194 ALA A N 1
ATOM 1490 C CA . ALA A 1 194 ? 3.973 5.025 7.029 1.00 97.56 194 ALA A CA 1
ATOM 1491 C C . ALA A 1 194 ? 4.857 4.076 6.200 1.00 97.56 194 ALA A C 1
ATOM 1493 O O . ALA A 1 194 ? 5.728 4.545 5.462 1.00 97.56 194 ALA A O 1
ATOM 1494 N N . GLN A 1 195 ? 4.583 2.767 6.231 1.00 97.31 195 GLN A N 1
ATOM 1495 C CA . GLN A 1 195 ? 5.319 1.774 5.441 1.00 97.31 195 GLN A CA 1
ATOM 1496 C C . GLN A 1 195 ? 5.137 1.987 3.933 1.00 97.31 195 GLN A C 1
ATOM 1498 O O . GLN A 1 195 ? 6.120 1.992 3.194 1.00 97.31 195 GLN A O 1
ATOM 1503 N N . LEU A 1 196 ? 3.915 2.262 3.462 1.00 97.50 196 LEU A N 1
ATOM 1504 C CA . LEU A 1 196 ? 3.660 2.599 2.056 1.00 97.50 196 LEU A CA 1
ATOM 1505 C C . LEU A 1 196 ? 4.464 3.822 1.602 1.00 97.50 196 LEU A C 1
ATOM 1507 O O . LEU A 1 196 ? 5.041 3.827 0.514 1.00 97.50 196 LEU A O 1
ATOM 1511 N N . THR A 1 197 ? 4.524 4.862 2.434 1.00 97.12 197 THR A N 1
ATOM 1512 C CA . THR A 1 197 ? 5.309 6.072 2.149 1.00 97.12 197 THR A CA 1
ATOM 1513 C C . THR A 1 197 ? 6.804 5.762 2.094 1.00 97.12 197 THR A C 1
ATOM 1515 O O . THR A 1 197 ? 7.482 6.172 1.151 1.00 97.12 197 THR A O 1
ATOM 1518 N N . SER A 1 198 ? 7.306 4.995 3.064 1.00 97.38 198 SER A N 1
ATOM 1519 C CA . SER A 1 198 ? 8.700 4.550 3.118 1.00 97.38 198 SER A CA 1
ATOM 1520 C C . SER A 1 198 ? 9.089 3.759 1.865 1.00 97.38 198 SER A C 1
ATOM 1522 O O . SER A 1 198 ? 10.041 4.119 1.172 1.00 97.38 198 SER A O 1
ATOM 1524 N N . PHE A 1 199 ? 8.306 2.743 1.494 1.00 97.44 199 PHE A N 1
ATOM 1525 C CA . PHE A 1 199 ? 8.601 1.905 0.333 1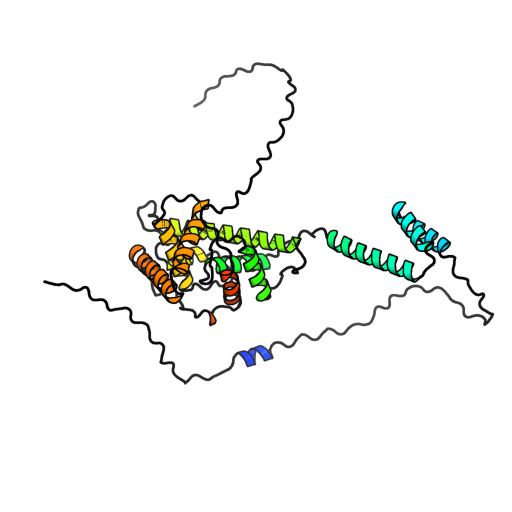.00 97.44 199 PHE A CA 1
ATOM 1526 C C . PHE A 1 199 ? 8.512 2.641 -0.990 1.00 97.44 199 PHE A C 1
ATOM 1528 O O . PHE A 1 199 ? 9.368 2.445 -1.849 1.00 97.44 199 PHE A O 1
ATOM 1535 N N . ARG A 1 200 ? 7.537 3.537 -1.149 1.00 97.69 200 ARG A N 1
ATOM 1536 C CA . ARG A 1 200 ? 7.507 4.455 -2.289 1.00 97.69 200 ARG A CA 1
ATOM 1537 C C . ARG A 1 200 ? 8.823 5.223 -2.387 1.00 97.69 200 ARG A C 1
ATOM 1539 O O . ARG A 1 200 ? 9.464 5.203 -3.433 1.00 97.69 200 ARG A O 1
ATOM 1546 N N . ASN A 1 201 ? 9.277 5.845 -1.303 1.00 97.25 201 ASN A N 1
ATOM 1547 C CA . ASN A 1 201 ? 10.539 6.585 -1.321 1.00 97.25 201 ASN A CA 1
ATOM 1548 C C . ASN A 1 201 ? 11.728 5.687 -1.696 1.00 97.25 201 ASN A C 1
ATOM 1550 O O . ASN A 1 201 ? 12.522 6.076 -2.549 1.00 97.25 201 ASN A O 1
ATOM 1554 N N . VAL A 1 202 ? 11.806 4.469 -1.149 1.00 96.94 202 VAL A N 1
ATOM 1555 C CA . VAL A 1 202 ? 12.837 3.484 -1.520 1.00 96.94 202 VAL A CA 1
ATOM 1556 C C . VAL A 1 202 ? 12.788 3.163 -3.015 1.00 96.94 202 VAL A C 1
ATOM 1558 O O . VAL A 1 202 ? 13.809 3.290 -3.687 1.00 96.94 202 VAL A O 1
ATOM 1561 N N . ILE A 1 203 ? 11.618 2.804 -3.553 1.00 97.56 203 ILE A N 1
ATOM 1562 C CA . ILE A 1 203 ? 11.440 2.471 -4.974 1.00 97.56 203 ILE A CA 1
ATOM 1563 C C . ILE A 1 203 ? 11.860 3.651 -5.851 1.00 97.56 203 ILE A C 1
ATOM 1565 O O . ILE A 1 203 ? 12.680 3.490 -6.750 1.00 97.56 203 ILE A O 1
ATOM 1569 N N . LYS A 1 204 ? 11.350 4.853 -5.563 1.00 97.12 204 LYS A N 1
ATOM 1570 C CA . LYS A 1 204 ? 11.649 6.071 -6.326 1.00 97.12 204 LYS A CA 1
ATOM 1571 C C . LYS A 1 204 ? 13.145 6.376 -6.345 1.00 97.12 204 LYS A C 1
ATOM 1573 O O . LYS A 1 204 ? 13.692 6.649 -7.409 1.00 97.12 204 LYS A O 1
ATOM 1578 N N . THR A 1 205 ? 13.803 6.322 -5.188 1.00 96.75 205 THR A N 1
ATOM 1579 C CA . THR A 1 205 ? 15.245 6.571 -5.079 1.00 96.75 205 THR A CA 1
ATOM 1580 C C . THR A 1 205 ? 16.040 5.518 -5.841 1.00 96.75 205 THR A C 1
ATOM 1582 O O . THR A 1 205 ? 16.883 5.872 -6.657 1.00 96.75 205 THR A O 1
ATOM 1585 N N . LYS A 1 206 ? 15.742 4.226 -5.650 1.00 97.31 206 LYS A N 1
ATOM 1586 C CA . LYS A 1 206 ? 16.458 3.139 -6.334 1.00 97.31 206 LYS A CA 1
ATOM 1587 C C . LYS A 1 206 ? 16.268 3.176 -7.851 1.00 97.31 206 LYS A C 1
ATOM 1589 O O . LYS A 1 206 ? 17.237 2.968 -8.574 1.00 97.31 206 LYS A O 1
ATOM 1594 N N . VAL A 1 207 ? 15.068 3.503 -8.334 1.00 97.31 207 VAL A N 1
ATOM 1595 C CA . VAL A 1 207 ? 14.806 3.698 -9.766 1.00 97.31 207 VAL A CA 1
ATOM 1596 C C . VAL A 1 207 ? 15.659 4.840 -10.319 1.00 97.31 207 VAL A C 1
ATOM 1598 O O . VAL A 1 207 ? 16.373 4.624 -11.293 1.00 97.31 207 VAL A O 1
ATOM 1601 N N . LYS A 1 208 ? 15.671 6.014 -9.676 1.00 96.06 208 LYS A N 1
ATOM 1602 C CA . LYS A 1 208 ? 16.500 7.148 -10.122 1.00 96.06 208 LYS A CA 1
ATOM 1603 C C . LYS A 1 208 ? 17.988 6.799 -10.149 1.00 96.06 208 LYS A C 1
ATOM 1605 O O . LYS A 1 208 ? 18.619 6.896 -11.195 1.00 96.06 208 LYS A O 1
ATOM 1610 N N . THR A 1 209 ? 18.518 6.274 -9.046 1.00 95.44 209 THR A N 1
ATOM 1611 C CA . THR A 1 209 ? 19.930 5.872 -8.949 1.00 95.44 209 THR A CA 1
ATOM 1612 C C . THR A 1 209 ? 20.299 4.757 -9.933 1.00 95.44 209 THR A C 1
ATOM 1614 O O . THR A 1 209 ? 21.450 4.659 -10.344 1.00 95.44 209 THR A O 1
ATOM 1617 N N . SER A 1 210 ? 19.354 3.905 -10.347 1.00 96.44 210 SER A N 1
ATOM 1618 C CA . SER A 1 210 ? 19.623 2.887 -11.375 1.00 96.44 210 SER A CA 1
ATOM 1619 C C . SER A 1 210 ? 19.841 3.463 -12.777 1.00 96.44 210 SER A C 1
ATOM 1621 O O . SER A 1 210 ? 20.468 2.811 -13.609 1.00 96.44 210 SER A O 1
ATOM 1623 N N . MET A 1 211 ? 19.340 4.674 -13.035 1.00 95.69 211 MET A N 1
ATOM 1624 C CA . MET A 1 211 ? 19.455 5.367 -14.322 1.00 95.69 211 MET A CA 1
ATOM 1625 C C . MET A 1 211 ? 20.664 6.310 -14.382 1.00 95.69 211 MET A C 1
ATOM 1627 O O . MET A 1 211 ? 21.084 6.706 -15.468 1.00 95.69 211 MET A O 1
ATOM 1631 N N . GLU A 1 212 ? 21.215 6.688 -13.230 1.00 92.94 212 GLU A N 1
ATOM 1632 C CA . GLU A 1 212 ? 22.338 7.616 -13.121 1.00 92.94 212 GLU A CA 1
ATOM 1633 C C . GLU A 1 212 ? 23.675 6.939 -13.466 1.00 92.94 212 GLU A C 1
ATOM 1635 O O . GLU A 1 212 ? 23.907 5.757 -13.186 1.00 92.94 212 GLU A O 1
ATOM 1640 N N . LYS A 1 213 ? 24.587 7.717 -14.059 1.00 89.31 213 LYS A N 1
ATOM 1641 C CA . LYS A 1 213 ? 26.008 7.358 -14.118 1.00 89.31 213 LYS A CA 1
ATOM 1642 C C . LYS A 1 213 ? 26.636 7.689 -12.768 1.00 89.31 213 LYS A C 1
ATOM 1644 O O . LYS A 1 213 ? 26.336 8.729 -12.184 1.00 89.31 213 LYS A O 1
ATOM 1649 N N . THR A 1 214 ? 27.504 6.822 -12.271 1.00 83.38 214 THR A N 1
ATOM 1650 C CA . THR A 1 214 ? 28.255 7.077 -11.041 1.00 83.38 214 THR A CA 1
ATOM 1651 C C . THR A 1 214 ? 29.266 8.208 -11.259 1.00 83.38 214 THR A C 1
ATOM 1653 O O . THR A 1 214 ? 29.594 8.565 -12.391 1.00 83.38 214 THR A O 1
ATOM 1656 N N . SER A 1 215 ? 29.786 8.787 -10.174 1.00 84.00 215 SER A N 1
ATOM 1657 C CA . SER A 1 215 ? 30.722 9.927 -10.213 1.00 84.00 215 SER A CA 1
ATOM 1658 C C . SER A 1 215 ? 32.003 9.663 -11.016 1.00 84.00 215 SER A C 1
ATOM 1660 O O . SER A 1 215 ? 32.591 10.590 -11.561 1.00 84.00 215 SER A O 1
ATOM 1662 N N . ASN A 1 216 ? 32.415 8.401 -11.134 1.00 86.31 216 ASN A N 1
ATOM 1663 C CA . ASN A 1 216 ? 33.542 7.951 -11.956 1.00 86.31 216 ASN A CA 1
ATOM 1664 C C . ASN A 1 216 ? 33.157 7.635 -13.419 1.00 86.31 216 ASN A C 1
ATOM 1666 O O . ASN A 1 216 ? 33.940 7.021 -14.138 1.00 86.31 216 ASN A O 1
ATOM 1670 N N . GLY A 1 217 ? 31.944 7.987 -13.855 1.00 86.06 217 GLY A N 1
ATOM 1671 C CA . GLY A 1 217 ? 31.426 7.698 -15.193 1.00 86.06 217 GLY A CA 1
ATOM 1672 C C . GLY A 1 217 ? 31.001 6.243 -15.418 1.00 86.06 217 GLY A C 1
ATOM 1673 O O . GLY A 1 217 ? 30.497 5.932 -16.500 1.00 86.06 217 GLY A O 1
ATOM 1674 N N . ALA A 1 218 ? 31.167 5.363 -14.423 1.00 85.56 218 ALA A N 1
ATOM 1675 C CA . ALA A 1 218 ? 30.681 3.993 -14.500 1.00 85.56 218 ALA A CA 1
ATOM 1676 C C . ALA A 1 218 ? 29.145 3.940 -14.428 1.00 85.56 218 ALA A C 1
ATOM 1678 O O . ALA A 1 218 ? 28.441 4.913 -14.145 1.00 85.56 218 ALA A O 1
ATOM 1679 N N . LEU A 1 219 ? 28.601 2.781 -14.763 1.00 87.56 219 LEU A N 1
ATOM 1680 C CA . LEU A 1 219 ? 27.169 2.538 -14.714 1.00 87.56 219 LEU A CA 1
ATOM 1681 C C . LEU A 1 219 ? 26.767 2.090 -13.306 1.00 87.56 219 LEU A C 1
ATOM 1683 O O . LEU A 1 219 ? 27.535 1.410 -12.627 1.00 87.56 219 LEU A O 1
ATOM 1687 N N . SER A 1 220 ? 25.555 2.451 -12.880 1.00 89.12 220 SER A N 1
ATOM 1688 C CA . SER A 1 220 ? 24.994 2.013 -11.599 1.00 89.12 220 SER A CA 1
ATOM 1689 C C . SER A 1 220 ? 25.029 0.486 -11.448 1.00 89.12 220 SER A C 1
ATOM 1691 O O . SER A 1 220 ? 24.674 -0.247 -12.372 1.00 89.12 220 SER A O 1
ATOM 1693 N N . SER A 1 221 ? 25.382 -0.007 -10.257 1.00 87.25 221 SER A N 1
ATOM 1694 C CA . SER A 1 221 ? 25.372 -1.445 -9.929 1.00 87.25 221 SER A CA 1
ATOM 1695 C C . SER A 1 221 ? 23.966 -2.057 -9.903 1.00 87.25 221 SER A C 1
ATOM 1697 O O . SER A 1 221 ? 23.817 -3.268 -9.788 1.00 87.25 221 SER A O 1
ATOM 1699 N N . HIS A 1 222 ? 22.927 -1.227 -10.005 1.00 90.81 222 HIS A N 1
ATOM 1700 C CA . HIS A 1 222 ? 21.527 -1.641 -10.063 1.00 90.81 222 HIS A CA 1
ATOM 1701 C C . HIS A 1 222 ? 20.881 -1.299 -11.409 1.00 90.81 222 HIS A C 1
ATOM 1703 O O . HIS A 1 222 ? 19.668 -1.110 -11.474 1.00 90.81 222 HIS A O 1
ATOM 1709 N N . ARG A 1 223 ? 21.687 -1.143 -12.471 1.00 93.56 223 ARG A N 1
ATOM 1710 C CA . ARG A 1 223 ? 21.206 -0.692 -13.782 1.00 93.56 223 ARG A CA 1
ATOM 1711 C C . ARG A 1 223 ? 20.204 -1.673 -14.393 1.00 93.56 223 ARG A C 1
ATOM 1713 O O . ARG A 1 223 ? 19.082 -1.264 -14.689 1.00 93.56 223 ARG A O 1
ATOM 1720 N N . ASN A 1 224 ? 20.552 -2.956 -14.520 1.00 94.50 224 ASN A N 1
ATOM 1721 C CA . ASN A 1 224 ? 19.601 -3.944 -15.037 1.00 94.50 224 ASN A CA 1
ATOM 1722 C C . ASN A 1 224 ? 18.431 -4.152 -14.059 1.00 94.50 224 ASN A C 1
ATOM 1724 O O . ASN A 1 224 ? 18.537 -3.947 -12.847 1.00 94.50 224 ASN A O 1
ATOM 1728 N N . ILE A 1 225 ? 17.289 -4.555 -14.607 1.00 95.19 225 ILE A N 1
ATOM 1729 C CA . ILE A 1 225 ? 16.020 -4.639 -13.878 1.00 95.19 225 ILE A CA 1
ATOM 1730 C C . ILE A 1 225 ? 16.020 -5.669 -12.736 1.00 95.19 225 ILE A C 1
ATOM 1732 O O . ILE A 1 225 ? 15.348 -5.457 -11.725 1.00 95.19 225 ILE A O 1
ATOM 1736 N N . ALA A 1 226 ? 16.797 -6.753 -12.849 1.00 93.06 226 ALA A N 1
ATOM 1737 C CA . ALA A 1 226 ? 16.899 -7.769 -11.802 1.00 93.06 226 ALA A CA 1
ATOM 1738 C C . ALA A 1 226 ? 17.704 -7.262 -10.600 1.00 93.06 226 ALA A C 1
ATOM 1740 O O . ALA A 1 226 ? 17.277 -7.442 -9.456 1.00 93.06 226 ALA A O 1
ATOM 1741 N N . ASP A 1 227 ? 18.817 -6.568 -10.843 1.00 93.81 227 ASP A N 1
ATOM 1742 C CA . ASP A 1 227 ? 19.601 -5.939 -9.781 1.00 93.81 227 ASP A CA 1
ATOM 1743 C C . ASP A 1 227 ? 18.839 -4.783 -9.126 1.00 93.81 227 ASP A C 1
ATOM 1745 O O . ASP A 1 227 ? 18.897 -4.637 -7.902 1.00 93.81 227 ASP A O 1
ATOM 1749 N N . LEU A 1 228 ? 18.059 -4.012 -9.898 1.00 95.81 228 LEU A N 1
ATOM 1750 C CA . LEU A 1 228 ? 17.133 -3.025 -9.337 1.00 95.81 228 LEU A CA 1
ATOM 1751 C C . LEU A 1 228 ? 16.102 -3.690 -8.423 1.00 95.81 228 LEU A C 1
ATOM 1753 O O . LEU A 1 228 ? 15.911 -3.240 -7.294 1.00 95.81 228 LEU A O 1
ATOM 1757 N N . ALA A 1 229 ? 15.443 -4.755 -8.882 1.00 94.56 229 ALA A N 1
ATOM 1758 C CA . ALA A 1 229 ? 14.459 -5.456 -8.069 1.00 94.56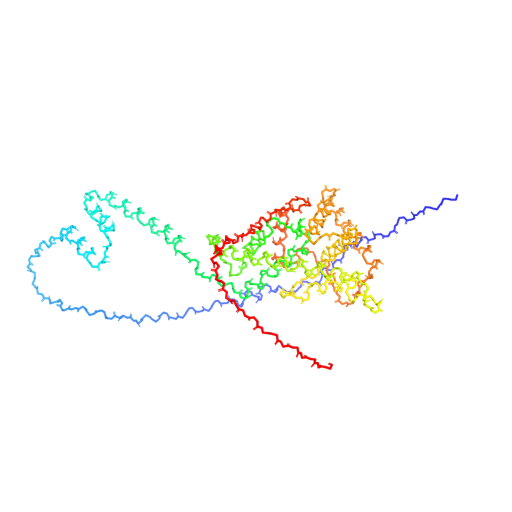 229 ALA A CA 1
ATOM 1759 C C . ALA A 1 229 ? 15.083 -5.983 -6.776 1.00 94.56 229 ALA A C 1
ATOM 1761 O O . ALA A 1 229 ? 14.545 -5.714 -5.705 1.00 94.56 229 ALA A O 1
ATOM 1762 N N . ARG A 1 230 ? 16.262 -6.618 -6.857 1.00 92.81 230 ARG A N 1
ATOM 1763 C CA . ARG A 1 230 ? 17.013 -7.078 -5.681 1.00 92.81 230 ARG A CA 1
ATOM 1764 C C . ARG A 1 230 ? 17.286 -5.925 -4.715 1.00 92.81 230 ARG A C 1
ATOM 1766 O O . ARG A 1 230 ? 17.042 -6.063 -3.518 1.00 92.81 230 ARG A O 1
ATOM 1773 N N . ALA A 1 231 ? 17.731 -4.778 -5.228 1.00 94.62 231 ALA A N 1
ATOM 1774 C CA . ALA A 1 231 ? 18.012 -3.588 -4.428 1.00 94.62 231 ALA A CA 1
ATOM 1775 C C . ALA A 1 231 ? 16.759 -2.979 -3.775 1.00 94.62 231 ALA A C 1
ATOM 1777 O O . ALA A 1 231 ? 16.845 -2.446 -2.669 1.00 94.62 231 ALA A O 1
ATOM 1778 N N . VAL A 1 232 ? 15.603 -3.052 -4.440 1.00 95.88 232 VAL A N 1
ATOM 1779 C CA . VAL A 1 232 ? 14.308 -2.601 -3.906 1.00 95.88 232 VAL A CA 1
ATOM 1780 C C . VAL A 1 232 ? 13.791 -3.563 -2.829 1.00 95.88 232 VAL A C 1
ATOM 1782 O O . VAL A 1 232 ? 13.247 -3.114 -1.822 1.00 95.88 232 VAL A O 1
ATOM 1785 N N . THR A 1 233 ? 13.998 -4.870 -3.003 1.00 93.25 233 THR A N 1
ATOM 1786 C CA . THR A 1 233 ? 13.510 -5.918 -2.089 1.00 93.25 233 THR A CA 1
ATOM 1787 C C . THR A 1 233 ? 14.445 -6.218 -0.919 1.00 93.25 233 THR A C 1
ATOM 1789 O O . THR A 1 233 ? 14.034 -6.900 0.012 1.00 93.25 233 THR A O 1
ATOM 1792 N N . ALA A 1 234 ? 15.686 -5.718 -0.932 1.00 91.81 234 ALA A N 1
ATOM 1793 C CA . ALA A 1 234 ? 16.735 -6.099 0.022 1.00 91.81 234 ALA A CA 1
ATOM 1794 C C . ALA A 1 234 ? 16.337 -5.941 1.503 1.00 91.81 234 ALA A C 1
ATOM 1796 O O . ALA A 1 234 ? 16.783 -6.704 2.351 1.00 91.81 234 ALA A O 1
ATOM 1797 N N . ASN A 1 235 ? 15.472 -4.969 1.810 1.00 87.25 235 ASN A N 1
ATOM 1798 C CA . ASN A 1 235 ? 15.050 -4.660 3.179 1.00 87.25 235 ASN A CA 1
ATOM 1799 C C . ASN A 1 235 ? 13.712 -5.303 3.574 1.00 87.25 235 ASN A C 1
ATOM 1801 O O . ASN A 1 235 ? 13.161 -4.962 4.626 1.00 87.25 235 ASN A O 1
ATOM 1805 N N . VAL A 1 236 ? 13.147 -6.170 2.733 1.00 87.56 236 VAL A N 1
ATOM 1806 C CA . VAL A 1 236 ? 11.851 -6.810 2.969 1.00 87.56 236 VAL A CA 1
ATOM 1807 C C . VAL A 1 236 ? 12.086 -8.181 3.585 1.00 87.56 236 VAL A C 1
ATOM 1809 O O . VAL A 1 236 ? 12.544 -9.115 2.935 1.00 87.56 236 VAL A O 1
ATOM 1812 N N . THR A 1 237 ? 11.778 -8.288 4.871 1.00 79.88 237 THR A N 1
ATOM 1813 C CA . THR A 1 237 ? 11.788 -9.547 5.613 1.00 79.88 237 THR A CA 1
ATOM 1814 C C . THR A 1 237 ? 10.480 -10.302 5.357 1.00 79.88 237 THR A C 1
ATOM 1816 O O . THR A 1 237 ? 9.435 -9.679 5.184 1.00 79.88 237 THR A O 1
ATOM 1819 N N . GLY A 1 238 ? 10.521 -11.639 5.328 1.00 73.25 238 GLY A N 1
ATOM 1820 C CA . GLY A 1 238 ? 9.312 -12.468 5.181 1.00 73.25 238 GLY A CA 1
ATOM 1821 C C . GLY A 1 238 ? 9.063 -13.069 3.793 1.00 73.25 238 GLY A C 1
ATOM 1822 O O . GLY A 1 238 ? 7.917 -13.350 3.463 1.00 73.25 238 GLY A O 1
ATOM 1823 N N . GLY A 1 239 ? 10.111 -13.283 2.989 1.00 71.38 239 GLY A N 1
ATOM 1824 C CA . GLY A 1 239 ? 10.019 -14.129 1.792 1.00 71.38 239 GLY A CA 1
ATOM 1825 C C . GLY A 1 239 ? 9.240 -13.513 0.628 1.00 71.38 239 GLY A C 1
ATOM 1826 O O . GLY A 1 239 ? 8.411 -14.186 0.022 1.00 71.38 239 GLY A O 1
ATOM 1827 N N . PHE A 1 240 ? 9.496 -12.241 0.301 1.00 83.69 240 PHE A N 1
ATOM 1828 C CA . PHE A 1 240 ? 8.946 -11.639 -0.916 1.00 83.69 240 PHE A CA 1
ATOM 1829 C C . PHE A 1 240 ? 9.423 -12.405 -2.156 1.00 83.69 240 PHE A C 1
ATOM 1831 O O . PHE A 1 240 ? 10.625 -12.515 -2.405 1.00 83.69 240 PHE A O 1
ATOM 1838 N N . VAL A 1 241 ? 8.474 -12.899 -2.949 1.00 84.12 241 VAL A N 1
ATOM 1839 C CA . VAL A 1 241 ? 8.764 -13.588 -4.206 1.00 84.12 241 VAL A CA 1
ATOM 1840 C C . VAL A 1 241 ? 8.799 -12.555 -5.324 1.00 84.12 241 VAL A C 1
ATOM 1842 O O . VAL A 1 241 ? 7.784 -11.947 -5.662 1.00 84.12 241 VAL A O 1
ATOM 1845 N N . VAL A 1 242 ? 9.977 -12.357 -5.912 1.00 87.94 242 VAL A N 1
ATOM 1846 C CA . VAL A 1 242 ? 10.123 -11.520 -7.107 1.00 87.94 242 VAL A CA 1
ATOM 1847 C C . VAL A 1 242 ? 9.473 -12.243 -8.285 1.00 87.94 242 VAL A C 1
ATOM 1849 O O . VAL A 1 242 ? 9.926 -13.310 -8.691 1.00 87.94 242 VAL A O 1
ATOM 1852 N N . THR A 1 243 ? 8.414 -11.654 -8.835 1.00 88.75 243 THR A N 1
ATOM 1853 C CA . THR A 1 243 ? 7.694 -12.188 -10.002 1.00 88.75 243 THR A CA 1
ATOM 1854 C C . THR A 1 243 ? 8.033 -11.390 -11.257 1.00 88.75 243 THR A C 1
ATOM 1856 O O . THR A 1 243 ? 8.554 -10.275 -11.174 1.00 88.75 243 THR A O 1
ATOM 1859 N N . ILE A 1 244 ? 7.665 -11.901 -12.437 1.00 89.00 244 ILE A N 1
ATOM 1860 C CA . ILE A 1 244 ? 7.753 -11.115 -13.679 1.00 89.00 244 ILE A CA 1
ATOM 1861 C C . ILE A 1 244 ? 7.007 -9.777 -13.559 1.00 89.00 244 ILE A C 1
ATOM 1863 O O . ILE A 1 244 ? 7.504 -8.741 -13.994 1.00 89.00 244 ILE A O 1
ATOM 1867 N N . TYR A 1 245 ? 5.856 -9.763 -12.880 1.00 90.06 245 TYR A N 1
ATOM 1868 C CA . TYR A 1 245 ? 5.062 -8.554 -12.684 1.00 90.06 245 TYR A CA 1
ATOM 1869 C C . TYR A 1 245 ? 5.791 -7.505 -11.845 1.00 90.06 245 TYR A C 1
ATOM 1871 O O . TYR A 1 245 ? 5.613 -6.309 -12.080 1.00 90.06 245 TYR A O 1
ATOM 1879 N N . THR A 1 246 ? 6.661 -7.929 -10.923 1.00 92.44 246 THR A N 1
ATOM 1880 C CA . THR A 1 246 ? 7.554 -7.018 -10.202 1.00 92.44 246 THR A CA 1
ATOM 1881 C C . THR A 1 246 ? 8.469 -6.269 -11.170 1.00 92.44 246 THR A C 1
ATOM 1883 O O . THR A 1 246 ? 8.601 -5.050 -11.066 1.00 92.44 246 THR A O 1
ATOM 1886 N N . TYR A 1 247 ? 9.052 -6.960 -12.152 1.00 94.38 247 TYR A N 1
ATOM 1887 C CA . TYR A 1 247 ? 9.899 -6.317 -13.156 1.00 94.38 247 TYR A CA 1
ATOM 1888 C C . TYR A 1 247 ? 9.119 -5.417 -14.101 1.00 94.38 247 TYR A C 1
ATOM 1890 O O . TYR A 1 247 ? 9.548 -4.291 -14.334 1.00 94.38 247 TYR A O 1
ATOM 1898 N N . LEU A 1 248 ? 7.958 -5.866 -14.587 1.00 94.31 248 LEU A N 1
ATOM 1899 C CA . LEU A 1 248 ? 7.086 -5.049 -15.435 1.00 94.31 248 LEU A CA 1
ATOM 1900 C C . LEU A 1 248 ? 6.722 -3.726 -14.741 1.00 94.31 248 LEU A C 1
ATOM 1902 O O . LEU A 1 248 ? 6.760 -2.657 -15.350 1.00 94.31 248 LEU A O 1
ATOM 1906 N N . ARG A 1 249 ? 6.414 -3.782 -13.438 1.00 95.56 249 ARG A N 1
ATOM 1907 C CA . ARG A 1 249 ? 6.108 -2.597 -12.626 1.00 95.56 249 ARG A CA 1
ATOM 1908 C C . ARG A 1 249 ? 7.313 -1.682 -12.456 1.00 95.56 249 ARG A C 1
ATOM 1910 O O . ARG A 1 249 ? 7.170 -0.474 -12.620 1.00 95.56 249 ARG A O 1
ATOM 1917 N N . LEU A 1 250 ? 8.484 -2.227 -12.139 1.00 97.25 250 LEU A N 1
ATOM 1918 C CA . LEU A 1 250 ? 9.699 -1.426 -11.986 1.00 97.25 250 LEU A CA 1
ATOM 1919 C C . LEU A 1 250 ? 10.122 -0.774 -13.311 1.00 97.25 250 LEU A C 1
ATOM 1921 O O . LEU A 1 250 ? 10.462 0.408 -13.306 1.00 97.25 250 LEU A O 1
ATOM 1925 N N . ALA A 1 251 ? 10.011 -1.491 -14.431 1.00 97.56 251 ALA A N 1
ATOM 1926 C CA . ALA A 1 251 ? 10.269 -0.962 -15.768 1.00 97.56 251 ALA A CA 1
ATOM 1927 C C . ALA A 1 251 ? 9.297 0.176 -16.118 1.00 97.56 251 ALA A C 1
ATOM 1929 O O . ALA A 1 251 ? 9.729 1.227 -16.579 1.00 97.56 251 ALA A O 1
ATOM 1930 N N . LEU A 1 252 ? 8.001 0.037 -15.804 1.00 97.50 252 LEU A N 1
ATOM 1931 C CA . LEU A 1 252 ? 7.032 1.130 -15.950 1.00 97.50 252 LEU A CA 1
ATOM 1932 C C . LEU A 1 252 ? 7.418 2.363 -15.119 1.00 97.50 252 LEU A C 1
ATOM 1934 O O . LEU A 1 252 ? 7.361 3.484 -15.619 1.00 97.50 252 LEU A O 1
ATOM 1938 N N . ILE A 1 253 ? 7.805 2.185 -13.852 1.00 98.00 253 ILE A N 1
ATOM 1939 C CA . ILE A 1 253 ? 8.201 3.311 -12.988 1.00 98.00 253 ILE A CA 1
ATOM 1940 C C . ILE A 1 253 ? 9.466 3.985 -13.538 1.00 98.00 253 ILE A C 1
ATOM 1942 O O . ILE A 1 253 ? 9.561 5.217 -13.519 1.00 98.00 253 ILE A O 1
ATOM 1946 N N . ARG A 1 254 ? 10.420 3.205 -14.060 1.00 97.94 254 ARG A N 1
ATOM 1947 C CA . ARG A 1 254 ? 11.622 3.732 -14.713 1.00 97.94 254 ARG A CA 1
ATOM 1948 C C . ARG A 1 254 ? 11.279 4.488 -15.999 1.00 97.94 254 ARG A C 1
ATOM 1950 O O . ARG A 1 254 ? 11.740 5.614 -16.164 1.00 97.94 254 ARG A O 1
ATOM 1957 N N . TRP A 1 255 ? 10.385 3.948 -16.826 1.00 98.19 255 TRP A N 1
ATOM 1958 C CA . TRP A 1 255 ? 9.851 4.616 -18.015 1.00 98.19 255 TRP A CA 1
ATOM 1959 C C . TRP A 1 255 ? 9.194 5.959 -17.669 1.00 98.19 255 TRP A C 1
ATOM 1961 O O . TRP A 1 255 ? 9.575 6.978 -18.231 1.00 98.19 255 TRP A O 1
ATOM 1971 N N . VAL A 1 256 ? 8.310 6.018 -16.663 1.00 97.94 256 VAL A N 1
ATOM 1972 C CA . VAL A 1 256 ? 7.711 7.294 -16.213 1.00 97.94 256 VAL A CA 1
ATOM 1973 C C . VAL A 1 256 ? 8.781 8.274 -15.716 1.00 97.94 256 VAL A C 1
ATOM 1975 O O . VAL A 1 256 ? 8.696 9.471 -15.976 1.00 97.94 256 VAL A O 1
ATOM 1978 N N . THR A 1 257 ? 9.801 7.784 -15.011 1.00 97.62 257 THR A N 1
ATOM 1979 C CA . THR A 1 257 ? 10.908 8.629 -14.530 1.00 97.62 257 THR A CA 1
ATOM 1980 C C . THR A 1 257 ? 11.694 9.244 -15.690 1.00 97.62 257 THR A C 1
ATOM 1982 O O . THR A 1 257 ? 12.114 10.395 -15.591 1.00 97.62 257 THR A O 1
ATOM 1985 N N . LYS A 1 258 ? 11.870 8.491 -16.781 1.00 97.19 258 LYS A N 1
ATOM 1986 C CA . LYS A 1 258 ? 12.552 8.929 -18.001 1.00 97.19 258 LYS A CA 1
ATOM 1987 C C . LYS A 1 258 ? 11.712 9.905 -18.828 1.00 97.19 258 LYS A C 1
ATOM 1989 O O . LYS A 1 258 ? 12.229 10.939 -19.231 1.00 97.19 258 LYS A O 1
ATOM 1994 N N . GLU A 1 259 ? 10.444 9.582 -19.068 1.00 97.69 259 GLU A N 1
ATOM 1995 C CA . GLU A 1 259 ? 9.547 10.359 -19.940 1.00 97.69 259 GLU A CA 1
ATOM 1996 C C . GLU A 1 259 ? 9.136 11.706 -19.343 1.00 97.69 259 GLU A C 1
ATOM 1998 O O . GLU A 1 259 ? 8.866 12.659 -20.070 1.00 97.69 259 GLU A O 1
ATOM 2003 N N . TYR A 1 260 ? 9.096 11.806 -18.014 1.00 96.88 260 TYR A N 1
ATOM 2004 C CA . TYR A 1 260 ? 8.688 13.021 -17.313 1.00 96.88 260 TYR A CA 1
ATOM 2005 C C . TYR A 1 260 ? 9.825 13.532 -16.414 1.00 96.88 260 TYR A C 1
ATOM 2007 O O . TYR A 1 260 ? 9.724 13.479 -15.180 1.00 96.88 260 TYR A O 1
ATOM 2015 N N . PRO A 1 261 ? 10.935 14.022 -17.003 1.00 95.38 261 PRO A N 1
ATOM 2016 C CA . PRO A 1 261 ? 12.031 14.579 -16.229 1.00 95.38 261 PRO A CA 1
ATOM 2017 C C . PRO A 1 261 ? 11.575 15.854 -15.504 1.00 95.38 261 PRO A C 1
ATOM 2019 O O . PRO A 1 261 ? 10.743 16.613 -15.994 1.00 95.38 261 PRO A O 1
ATOM 2022 N N . GLY A 1 262 ? 12.121 16.101 -14.313 1.00 93.69 262 GLY A N 1
ATOM 2023 C CA . GLY A 1 262 ? 11.845 17.329 -13.555 1.00 93.69 262 GLY A CA 1
ATOM 2024 C C . GLY A 1 262 ? 10.525 17.357 -12.776 1.00 93.69 262 GLY A C 1
ATOM 2025 O O . GLY A 1 262 ? 10.214 18.383 -12.177 1.00 93.69 262 GLY A O 1
ATOM 2026 N N . LEU A 1 263 ? 9.770 16.251 -12.717 1.00 94.25 263 LEU A N 1
ATOM 2027 C CA . LEU A 1 263 ? 8.592 16.166 -11.845 1.00 94.25 263 LEU A CA 1
ATOM 2028 C C . LEU A 1 263 ? 8.943 16.486 -10.391 1.00 94.25 263 LEU A C 1
ATOM 2030 O O . LEU A 1 263 ? 9.896 15.931 -9.821 1.00 94.25 263 LEU A O 1
ATOM 2034 N N . LYS A 1 264 ? 8.099 17.306 -9.759 1.00 93.69 264 LYS A N 1
ATOM 2035 C CA . LYS A 1 264 ? 8.195 17.553 -8.323 1.00 93.69 264 LYS A CA 1
ATOM 2036 C C . LYS A 1 264 ? 7.927 16.274 -7.540 1.00 93.69 264 LYS A C 1
ATOM 2038 O O . LYS A 1 264 ? 7.359 15.294 -8.040 1.00 93.69 264 LYS A O 1
ATOM 2043 N N . SER A 1 265 ? 8.369 16.245 -6.283 1.00 90.75 265 SER A N 1
ATOM 2044 C CA . SER A 1 265 ? 8.365 14.995 -5.528 1.00 90.75 265 SER A CA 1
ATOM 2045 C C . SER A 1 265 ? 6.951 14.439 -5.318 1.00 90.75 265 SER A C 1
ATOM 2047 O O . SER A 1 265 ? 6.730 13.231 -5.439 1.00 90.75 265 SER A O 1
ATOM 2049 N N . GLU A 1 266 ? 6.012 15.345 -5.070 1.00 91.38 266 GLU A N 1
ATOM 2050 C CA . GLU A 1 266 ? 4.595 15.147 -4.801 1.00 91.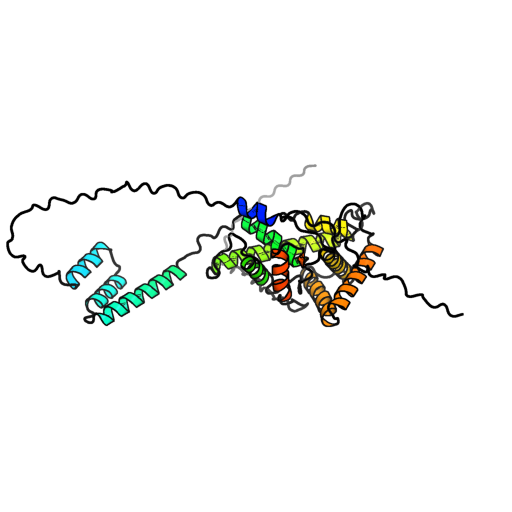38 266 GLU A CA 1
ATOM 2051 C C . GLU A 1 266 ? 3.768 14.768 -6.038 1.00 91.38 266 GLU A C 1
ATOM 2053 O O . GLU A 1 266 ? 2.761 14.069 -5.892 1.00 91.38 266 GLU A O 1
ATOM 2058 N N . GLU A 1 267 ? 4.219 15.159 -7.235 1.00 94.94 267 GLU A N 1
ATOM 2059 C CA . GLU A 1 267 ? 3.566 14.898 -8.529 1.00 94.94 267 GLU A CA 1
ATOM 2060 C C . GLU A 1 267 ? 3.968 13.548 -9.134 1.00 94.94 267 GLU A C 1
ATOM 2062 O O . GLU A 1 267 ? 3.238 12.986 -9.951 1.00 94.94 267 GLU A O 1
ATOM 2067 N N . PHE A 1 268 ? 5.100 12.991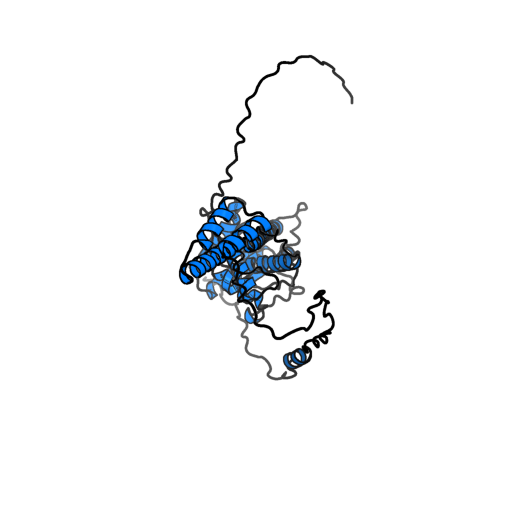 -8.693 1.00 96.50 268 PHE A N 1
ATOM 2068 C CA . PHE A 1 268 ? 5.658 11.752 -9.233 1.00 96.50 268 PHE A CA 1
ATOM 2069 C C . PHE A 1 268 ? 4.672 10.572 -9.189 1.00 96.50 268 PHE A C 1
ATOM 2071 O O . PHE A 1 268 ? 4.354 9.987 -10.219 1.00 96.50 268 PHE A O 1
ATOM 2078 N N . TRP A 1 269 ? 4.148 10.225 -8.008 1.00 96.88 269 TRP A N 1
ATOM 2079 C CA . TRP A 1 269 ? 3.231 9.083 -7.872 1.00 96.88 269 TRP A CA 1
ATOM 2080 C C . TRP A 1 269 ? 1.889 9.281 -8.584 1.00 96.88 269 TRP A C 1
ATOM 2082 O O . TRP A 1 269 ? 1.461 8.346 -9.258 1.00 96.88 269 TRP A O 1
ATOM 2092 N N . PRO A 1 270 ? 1.239 10.462 -8.501 1.00 95.94 270 PRO A N 1
ATOM 2093 C CA . PRO A 1 270 ? 0.082 10.763 -9.340 1.00 95.94 270 PRO A CA 1
ATOM 2094 C C . PRO A 1 270 ? 0.346 10.577 -10.840 1.00 95.94 270 PRO A C 1
ATOM 2096 O O . PRO A 1 270 ? -0.506 10.022 -11.526 1.00 95.94 270 PRO A O 1
ATOM 2099 N N . ARG A 1 271 ? 1.528 10.951 -11.356 1.00 97.38 271 ARG A N 1
ATOM 2100 C CA . ARG A 1 271 ? 1.879 10.715 -12.769 1.00 97.38 271 ARG A CA 1
ATOM 2101 C C . ARG A 1 271 ? 2.045 9.230 -13.101 1.00 97.38 271 ARG A C 1
ATOM 2103 O O . ARG A 1 271 ? 1.603 8.787 -14.163 1.00 97.38 271 ARG A O 1
ATOM 2110 N N . VAL A 1 272 ? 2.658 8.447 -12.209 1.00 97.00 272 VAL A N 1
ATOM 2111 C CA . VAL A 1 272 ? 2.762 6.987 -12.392 1.00 97.00 272 VAL A CA 1
ATOM 2112 C C . VAL A 1 272 ? 1.369 6.350 -12.421 1.00 97.00 272 VAL A C 1
ATOM 2114 O O . VAL A 1 272 ? 1.076 5.548 -13.305 1.00 97.00 272 VAL A O 1
ATOM 2117 N N . ASN A 1 273 ? 0.495 6.748 -11.495 1.00 96.50 273 ASN A N 1
ATOM 2118 C CA . ASN A 1 273 ? -0.899 6.313 -11.437 1.00 96.50 273 ASN A CA 1
ATOM 2119 C C . ASN A 1 273 ? -1.680 6.672 -12.708 1.00 96.50 273 ASN A C 1
ATOM 2121 O O . ASN A 1 273 ? -2.365 5.821 -13.261 1.00 96.50 273 ASN A O 1
ATOM 2125 N N . GLU A 1 274 ? -1.576 7.917 -13.175 1.00 96.12 274 GLU A N 1
ATOM 2126 C CA . GLU A 1 274 ? -2.226 8.380 -14.404 1.00 96.12 274 GLU A CA 1
ATOM 2127 C C . GLU A 1 274 ? -1.767 7.563 -15.615 1.00 96.12 274 GLU A C 1
ATOM 2129 O O . GLU A 1 274 ? -2.593 7.117 -16.408 1.00 96.12 274 GLU A O 1
ATOM 2134 N N . SER A 1 275 ? -0.458 7.313 -15.727 1.00 95.81 275 SER A N 1
ATOM 2135 C CA . SER A 1 275 ? 0.112 6.494 -16.800 1.00 95.81 275 SER A CA 1
ATOM 2136 C C . SER A 1 275 ? -0.458 5.075 -16.764 1.00 95.81 275 SER A C 1
ATOM 2138 O O . SER A 1 275 ? -0.923 4.574 -17.786 1.00 95.81 275 SER A O 1
ATOM 2140 N N . LEU A 1 276 ? -0.504 4.456 -15.580 1.00 94.50 276 LEU A N 1
ATOM 2141 C CA . LEU A 1 276 ? -1.078 3.126 -15.393 1.00 94.50 276 LEU A CA 1
ATOM 2142 C C . LEU A 1 276 ? -2.575 3.089 -15.742 1.00 94.50 276 LEU A C 1
ATOM 2144 O O . LEU A 1 276 ? -3.018 2.206 -16.476 1.00 94.50 276 LEU A O 1
ATOM 2148 N N . LEU A 1 277 ? -3.350 4.054 -15.242 1.00 93.62 277 LEU A N 1
ATOM 2149 C CA . LEU A 1 277 ? -4.789 4.135 -15.474 1.00 93.62 277 LEU A CA 1
ATOM 2150 C C . LEU A 1 277 ? -5.094 4.351 -16.958 1.00 93.62 277 LEU A C 1
ATOM 2152 O O . LEU A 1 277 ? -5.946 3.658 -17.511 1.00 93.62 277 LEU A O 1
ATOM 2156 N N . LYS A 1 278 ? -4.373 5.258 -17.626 1.00 94.06 278 LYS A N 1
ATOM 2157 C CA . LYS A 1 278 ? -4.501 5.498 -19.069 1.00 94.06 278 LYS A CA 1
ATOM 2158 C C . LYS A 1 278 ? -4.205 4.231 -19.868 1.00 94.06 278 LYS A C 1
ATOM 2160 O O . LYS A 1 278 ? -4.933 3.917 -20.807 1.00 94.06 278 LYS A O 1
ATOM 2165 N N . MET A 1 279 ? -3.162 3.488 -19.494 1.00 93.06 279 MET A N 1
ATOM 2166 C CA . MET A 1 279 ? -2.805 2.237 -20.166 1.00 93.06 279 MET A CA 1
ATOM 2167 C C . MET A 1 279 ? -3.884 1.167 -19.999 1.00 93.06 279 MET A C 1
ATOM 2169 O O . MET A 1 279 ? -4.220 0.515 -20.984 1.00 93.06 279 MET A O 1
ATOM 2173 N N . ARG A 1 280 ? -4.436 1.027 -18.787 1.00 92.25 280 ARG A N 1
ATOM 2174 C CA . ARG A 1 280 ? -5.442 0.015 -18.433 1.00 92.25 280 ARG A CA 1
ATOM 2175 C C . ARG A 1 280 ? -6.841 0.328 -18.971 1.00 92.25 280 ARG A C 1
ATOM 2177 O O . ARG A 1 280 ? -7.543 -0.578 -19.380 1.00 92.25 280 ARG A O 1
ATOM 2184 N N . THR A 1 281 ? -7.255 1.593 -18.993 1.00 92.00 281 THR A N 1
ATOM 2185 C CA . THR A 1 281 ? -8.600 1.992 -19.467 1.00 92.00 281 THR A CA 1
ATOM 2186 C C . THR A 1 281 ? -8.755 1.941 -20.984 1.00 92.00 281 THR A C 1
ATOM 2188 O O . THR A 1 281 ? -9.871 1.835 -21.478 1.00 92.00 281 THR A O 1
ATOM 2191 N N . SER A 1 282 ? -7.651 2.006 -21.729 1.00 89.50 282 SER A N 1
ATOM 2192 C CA . SER A 1 282 ? -7.658 1.980 -23.198 1.00 89.50 282 SER A CA 1
ATOM 2193 C C . SER A 1 282 ? -7.393 0.595 -23.796 1.00 89.50 282 SER A C 1
ATOM 2195 O O . SER A 1 282 ? -7.202 0.497 -25.005 1.00 89.50 282 SER A O 1
ATOM 2197 N N . ARG A 1 283 ? -7.318 -0.457 -22.968 1.00 92.50 283 ARG A N 1
ATOM 2198 C CA . ARG A 1 283 ? -6.873 -1.802 -23.362 1.00 92.50 283 ARG A CA 1
ATOM 2199 C C . ARG A 1 283 ? -7.636 -2.888 -22.611 1.00 92.50 283 ARG A C 1
ATOM 2201 O O . ARG A 1 283 ? -8.036 -2.701 -21.466 1.00 92.50 283 ARG A O 1
ATOM 2208 N N . THR A 1 284 ? -7.771 -4.051 -23.234 1.00 93.62 284 THR A N 1
ATOM 2209 C CA . THR A 1 284 ? -8.081 -5.305 -22.535 1.00 93.62 284 THR A CA 1
ATOM 2210 C C . THR A 1 284 ? -6.931 -5.698 -21.595 1.00 93.62 284 THR A C 1
ATOM 2212 O O . THR A 1 284 ? -5.811 -5.205 -21.731 1.00 93.62 284 THR A O 1
ATOM 2215 N N . GLU A 1 285 ? -7.162 -6.616 -20.650 1.00 88.44 285 GLU A N 1
ATOM 2216 C CA . GLU A 1 285 ? -6.099 -7.067 -19.731 1.00 88.44 285 GLU A CA 1
ATOM 2217 C C . GLU A 1 285 ? -4.913 -7.700 -20.487 1.00 88.44 285 GLU A C 1
ATOM 2219 O O . GLU A 1 285 ? -3.757 -7.439 -20.158 1.00 88.44 285 GLU A O 1
ATOM 2224 N N . ALA A 1 286 ? -5.179 -8.464 -21.553 1.00 89.31 286 ALA A N 1
ATOM 2225 C CA . ALA A 1 286 ? -4.134 -9.066 -22.383 1.00 89.31 286 ALA A CA 1
ATOM 2226 C C . ALA A 1 286 ? -3.290 -8.004 -23.111 1.00 89.31 286 ALA A C 1
ATOM 2228 O O . ALA A 1 286 ? -2.059 -8.055 -23.085 1.00 89.31 286 ALA A O 1
ATOM 2229 N N . GLU A 1 287 ? -3.935 -6.999 -23.707 1.00 93.12 287 GLU A N 1
ATOM 2230 C CA . GLU A 1 287 ? -3.247 -5.874 -24.351 1.00 93.12 287 GLU A CA 1
ATOM 2231 C C . GLU A 1 287 ? -2.473 -5.024 -23.338 1.00 93.12 287 GLU A C 1
ATOM 2233 O O . GLU A 1 287 ? -1.379 -4.543 -23.636 1.00 93.12 287 GLU A O 1
ATOM 2238 N N . PHE A 1 288 ? -3.009 -4.847 -22.128 1.00 92.25 288 PHE A N 1
ATOM 2239 C CA . PHE A 1 288 ? -2.333 -4.146 -21.042 1.00 92.25 288 PHE A CA 1
ATOM 2240 C C . PHE A 1 288 ? -1.048 -4.872 -20.622 1.00 92.25 288 PHE A C 1
ATOM 2242 O O . PHE A 1 288 ? 0.014 -4.248 -20.556 1.00 92.25 288 PHE A O 1
ATOM 2249 N N . ILE A 1 289 ? -1.108 -6.191 -20.417 1.00 90.94 289 ILE A N 1
ATOM 2250 C CA . ILE A 1 289 ? 0.070 -7.012 -20.103 1.00 90.94 289 ILE A CA 1
ATOM 2251 C C . ILE A 1 289 ? 1.082 -6.980 -21.257 1.00 90.94 289 ILE A C 1
ATOM 2253 O O . ILE A 1 289 ? 2.280 -6.807 -21.016 1.00 90.94 289 ILE A O 1
ATOM 2257 N N . SER A 1 290 ? 0.624 -7.078 -22.508 1.00 91.56 290 SER A N 1
ATOM 2258 C CA . SER A 1 290 ? 1.496 -6.969 -23.684 1.00 91.56 290 SER A CA 1
ATOM 2259 C C . SER A 1 290 ? 2.201 -5.612 -23.744 1.00 91.56 290 SER A C 1
ATOM 2261 O O . SER A 1 290 ? 3.388 -5.540 -24.059 1.00 91.56 290 SER A O 1
ATOM 2263 N N . PHE A 1 291 ? 1.499 -4.529 -23.405 1.00 94.19 291 PHE A N 1
ATOM 2264 C CA . PHE A 1 291 ? 2.073 -3.187 -23.373 1.00 94.19 291 PHE A CA 1
ATOM 2265 C C . PHE A 1 291 ? 3.130 -3.036 -22.269 1.00 94.19 291 PHE A C 1
ATOM 2267 O O . PHE A 1 291 ? 4.207 -2.495 -22.516 1.00 94.19 291 PHE A O 1
ATOM 2274 N N . LEU A 1 292 ? 2.873 -3.567 -21.068 1.00 94.25 292 LEU A N 1
ATOM 2275 C CA . LEU A 1 292 ? 3.876 -3.607 -19.999 1.00 94.25 292 LEU A CA 1
ATOM 2276 C C . LEU A 1 292 ? 5.105 -4.438 -20.391 1.00 94.25 292 LEU A C 1
ATOM 2278 O O . LEU A 1 292 ? 6.232 -4.048 -20.092 1.00 94.25 292 LEU A O 1
ATOM 2282 N N . THR A 1 293 ? 4.896 -5.553 -21.091 1.00 94.44 293 THR A N 1
ATOM 2283 C CA . THR A 1 293 ? 5.974 -6.413 -21.601 1.00 94.44 293 THR A CA 1
ATOM 2284 C C . THR A 1 293 ? 6.830 -5.677 -22.632 1.00 94.44 293 THR A C 1
ATOM 2286 O O . THR A 1 293 ? 8.053 -5.755 -22.585 1.00 94.44 293 THR A O 1
ATOM 2289 N N . MET A 1 294 ? 6.218 -4.884 -23.515 1.00 96.19 294 MET A N 1
ATOM 2290 C CA . MET A 1 294 ? 6.956 -4.004 -24.424 1.00 96.19 294 MET A CA 1
ATOM 2291 C C . MET A 1 294 ? 7.810 -2.980 -23.662 1.00 96.19 294 MET A C 1
ATOM 2293 O O . MET A 1 294 ? 8.987 -2.839 -23.984 1.00 96.19 294 MET A O 1
ATOM 2297 N N . ILE A 1 295 ? 7.266 -2.301 -22.640 1.00 97.31 295 ILE A N 1
ATOM 2298 C CA . ILE A 1 295 ? 8.051 -1.372 -21.801 1.00 97.31 295 ILE A CA 1
ATOM 2299 C C . ILE A 1 295 ? 9.237 -2.096 -21.157 1.00 97.31 295 ILE A C 1
ATOM 2301 O O . ILE A 1 295 ? 10.348 -1.575 -21.149 1.00 97.31 295 ILE A O 1
ATOM 2305 N N . TYR A 1 296 ? 9.016 -3.301 -20.639 1.00 96.50 296 TYR A N 1
ATOM 2306 C CA . TYR A 1 296 ? 10.066 -4.121 -20.046 1.00 96.50 296 TYR A CA 1
ATOM 2307 C C . TYR A 1 296 ? 11.163 -4.511 -21.045 1.00 96.50 296 TYR A C 1
ATOM 2309 O O . TYR A 1 296 ? 12.342 -4.409 -20.724 1.00 96.50 296 TYR A O 1
ATOM 2317 N N . ASN A 1 297 ? 10.804 -4.896 -22.268 1.00 95.44 297 ASN A N 1
ATOM 2318 C CA . ASN A 1 297 ? 11.786 -5.227 -23.302 1.00 95.44 297 ASN A CA 1
ATOM 2319 C C . ASN A 1 297 ? 12.607 -3.994 -23.720 1.00 95.44 297 ASN A C 1
ATOM 2321 O O . ASN A 1 297 ? 13.816 -4.100 -23.921 1.00 95.44 297 ASN A O 1
ATOM 2325 N N . LEU A 1 298 ? 11.972 -2.818 -23.801 1.00 96.75 298 LEU A N 1
ATOM 2326 C CA . LEU A 1 298 ? 12.674 -1.550 -24.031 1.00 96.75 298 LEU A CA 1
ATOM 2327 C C . LEU A 1 298 ? 13.627 -1.215 -22.872 1.00 96.75 298 LEU A C 1
ATOM 2329 O O . LEU A 1 298 ? 14.761 -0.807 -23.114 1.00 96.75 298 LEU A O 1
ATOM 2333 N N . ASP A 1 299 ? 13.200 -1.444 -21.627 1.00 96.94 299 ASP A N 1
ATOM 2334 C CA . ASP A 1 299 ? 14.037 -1.285 -20.433 1.00 96.94 299 ASP A CA 1
ATOM 2335 C C . ASP A 1 299 ? 15.266 -2.205 -20.481 1.00 96.94 299 ASP A C 1
ATOM 2337 O O . ASP A 1 299 ? 16.387 -1.744 -20.276 1.00 96.94 299 ASP A O 1
ATOM 2341 N N . GLN A 1 300 ? 15.091 -3.479 -20.843 1.00 95.00 300 GLN A N 1
ATOM 2342 C CA . GLN A 1 300 ? 16.207 -4.414 -21.004 1.00 95.00 300 GLN A CA 1
ATOM 2343 C C . GLN A 1 300 ? 17.179 -3.988 -22.110 1.00 95.00 300 GLN A C 1
ATOM 2345 O O . GLN A 1 300 ? 18.394 -4.080 -21.924 1.00 95.00 300 GLN A O 1
ATOM 2350 N N . ALA A 1 301 ? 16.666 -3.520 -23.251 1.00 95.19 301 ALA A N 1
ATOM 2351 C CA . ALA A 1 301 ? 17.500 -3.052 -24.355 1.00 95.19 301 ALA A CA 1
ATOM 2352 C C . ALA A 1 301 ? 18.356 -1.837 -23.951 1.00 95.19 301 ALA A C 1
ATOM 2354 O O . ALA A 1 301 ? 19.507 -1.717 -24.369 1.00 95.19 301 ALA A O 1
ATOM 2355 N N . GLU A 1 302 ? 17.821 -0.952 -23.108 1.00 95.81 302 GLU A N 1
ATOM 2356 C CA . GLU A 1 302 ? 18.508 0.264 -22.669 1.00 95.81 302 GLU A CA 1
ATOM 2357 C C . GLU A 1 302 ? 19.440 0.050 -21.466 1.00 95.81 302 GLU A C 1
ATOM 2359 O O . GLU A 1 302 ? 20.541 0.612 -21.414 1.00 95.81 302 GLU A O 1
ATOM 2364 N N . TYR A 1 303 ? 19.014 -0.739 -20.479 1.00 94.88 303 TYR A N 1
ATOM 2365 C CA . TYR A 1 303 ? 19.687 -0.884 -19.183 1.00 94.88 303 TYR A CA 1
ATOM 2366 C C . TYR A 1 303 ? 20.403 -2.230 -19.000 1.00 94.88 303 TYR A C 1
ATOM 2368 O O . TYR A 1 303 ? 21.097 -2.426 -17.999 1.00 94.88 303 TYR A O 1
ATOM 2376 N N . GLY A 1 304 ? 20.314 -3.115 -19.992 1.00 91.88 304 GLY A N 1
ATOM 2377 C CA . GLY A 1 304 ? 20.918 -4.440 -19.993 1.00 91.88 304 GLY A CA 1
ATOM 2378 C C . GLY A 1 304 ? 19.956 -5.525 -19.514 1.00 91.88 304 GLY A C 1
ATOM 2379 O O . GLY A 1 304 ? 19.063 -5.292 -18.695 1.00 91.88 304 GLY A O 1
ATOM 2380 N N . GLN A 1 305 ? 20.168 -6.737 -20.025 1.00 87.12 305 GLN A N 1
ATOM 2381 C CA . GLN A 1 305 ? 19.410 -7.918 -19.623 1.00 87.12 305 GLN A CA 1
ATOM 2382 C C . GLN A 1 305 ? 19.766 -8.342 -18.195 1.00 87.12 305 GLN A C 1
ATOM 2384 O O . GLN A 1 305 ? 20.881 -8.124 -17.710 1.00 87.12 305 GLN A O 1
ATOM 2389 N N . ALA A 1 306 ? 18.802 -8.959 -17.515 1.00 77.94 306 ALA A N 1
ATOM 2390 C CA . ALA A 1 306 ? 19.093 -9.686 -16.291 1.00 77.94 306 ALA A CA 1
ATOM 2391 C C . ALA A 1 306 ? 20.041 -10.843 -16.638 1.00 77.94 306 ALA A C 1
ATOM 2393 O O . ALA A 1 306 ? 19.791 -11.561 -17.599 1.00 77.94 306 ALA A O 1
ATOM 2394 N N . GLN A 1 307 ? 21.127 -11.034 -15.887 1.00 71.38 307 GLN A N 1
ATOM 2395 C CA . GLN A 1 307 ? 21.932 -12.241 -16.066 1.00 71.38 307 GLN A CA 1
ATOM 2396 C C . GLN A 1 307 ? 21.100 -13.457 -15.624 1.00 71.38 307 GLN A C 1
ATOM 2398 O O . GLN A 1 307 ? 20.727 -13.566 -14.452 1.00 71.38 307 GLN A O 1
ATOM 2403 N N . ASP A 1 308 ? 20.809 -14.346 -16.578 1.00 51.75 308 ASP A N 1
ATOM 2404 C CA . ASP A 1 308 ? 19.879 -15.486 -16.476 1.00 51.75 308 ASP A CA 1
ATOM 2405 C C . ASP A 1 308 ? 20.195 -16.493 -15.354 1.00 51.75 308 ASP A C 1
ATOM 2407 O O . ASP A 1 308 ? 19.367 -17.332 -15.006 1.00 51.75 308 ASP A O 1
ATOM 2411 N N . SER A 1 309 ? 21.382 -16.435 -14.748 1.00 47.50 309 SER A N 1
ATOM 2412 C CA . SER A 1 309 ? 21.878 -17.494 -13.866 1.00 47.50 309 SER A CA 1
ATOM 2413 C C . SER A 1 309 ? 21.485 -17.373 -12.389 1.00 47.50 309 SER A C 1
ATOM 2415 O O . SER A 1 309 ? 21.620 -18.355 -11.662 1.00 47.50 309 SER A O 1
ATOM 2417 N N . ILE A 1 310 ? 21.004 -16.217 -11.911 1.00 49.56 310 ILE A N 1
ATOM 2418 C CA . ILE A 1 310 ? 20.862 -15.981 -10.453 1.00 49.56 310 ILE A CA 1
ATOM 2419 C C . ILE A 1 310 ? 19.408 -15.828 -9.998 1.00 49.56 310 ILE A C 1
ATOM 2421 O O . ILE A 1 310 ? 19.093 -16.081 -8.836 1.00 49.56 310 ILE A O 1
ATOM 2425 N N . THR A 1 311 ? 18.488 -15.473 -10.892 1.00 52.50 311 THR A N 1
ATOM 2426 C CA . THR A 1 311 ? 17.092 -15.244 -10.506 1.00 52.50 311 THR A CA 1
ATOM 2427 C C . THR A 1 311 ? 16.222 -16.143 -11.360 1.00 52.50 311 THR A C 1
ATOM 2429 O O . THR A 1 311 ? 15.973 -15.825 -12.515 1.00 52.50 311 THR A O 1
ATOM 2432 N N . LYS A 1 312 ? 15.766 -17.282 -10.818 1.00 54.47 312 LYS A N 1
ATOM 2433 C CA . LYS A 1 312 ? 14.653 -18.033 -11.415 1.00 54.47 312 LYS A CA 1
ATOM 2434 C C . LYS A 1 312 ? 13.433 -17.119 -11.381 1.00 54.47 312 LYS A C 1
ATOM 2436 O O . LYS A 1 312 ? 12.683 -17.108 -10.406 1.00 54.47 312 LYS A O 1
ATOM 2441 N N . VAL A 1 313 ? 13.282 -16.300 -12.417 1.00 57.81 313 VAL A N 1
ATOM 2442 C CA . VAL A 1 313 ? 12.096 -15.487 -12.644 1.00 57.81 313 VAL A CA 1
ATOM 2443 C C . VAL A 1 313 ? 11.003 -16.480 -12.953 1.00 57.81 313 VAL A C 1
ATOM 2445 O O . VAL A 1 313 ? 10.823 -16.919 -14.085 1.00 57.81 313 VAL A O 1
ATOM 2448 N N . THR A 1 314 ? 10.324 -16.926 -11.909 1.00 56.97 314 THR A N 1
ATOM 2449 C CA . THR A 1 314 ? 9.187 -17.797 -12.112 1.00 56.97 314 THR A CA 1
ATOM 2450 C C . THR A 1 314 ? 8.114 -16.877 -12.678 1.00 56.97 314 THR A C 1
ATOM 2452 O O . THR A 1 314 ? 7.744 -15.878 -12.048 1.00 56.97 314 THR A O 1
ATOM 2455 N N . LEU A 1 315 ? 7.618 -17.190 -13.876 1.00 61.75 315 LEU A N 1
ATOM 2456 C CA . LEU A 1 315 ? 6.238 -16.880 -14.247 1.00 61.75 315 LEU A CA 1
ATOM 2457 C C . LEU A 1 315 ? 5.365 -17.664 -13.264 1.00 61.75 315 LEU A C 1
ATOM 2459 O O . LEU A 1 315 ? 4.812 -18.705 -13.593 1.00 61.75 315 LEU A O 1
ATOM 2463 N N . ALA A 1 316 ? 5.383 -17.241 -12.001 1.00 63.94 316 ALA A N 1
ATOM 2464 C CA . ALA A 1 316 ? 4.563 -17.825 -10.975 1.00 63.94 316 ALA A CA 1
ATOM 2465 C C . ALA A 1 316 ? 3.147 -17.496 -11.412 1.00 63.94 316 ALA A C 1
ATOM 2467 O O . ALA A 1 316 ? 2.766 -16.321 -11.456 1.00 63.94 316 ALA A O 1
ATOM 2468 N N . ASP A 1 317 ? 2.408 -18.530 -11.805 1.00 74.19 317 ASP A N 1
ATOM 2469 C CA . ASP A 1 317 ? 0.969 -18.408 -11.904 1.00 74.19 317 ASP A CA 1
ATOM 2470 C C . ASP A 1 317 ? 0.490 -17.829 -10.568 1.00 74.19 317 ASP A C 1
ATOM 2472 O O . ASP A 1 317 ? 0.984 -18.202 -9.500 1.00 74.19 317 ASP A O 1
ATOM 2476 N N . ILE A 1 318 ? -0.419 -16.864 -10.627 1.00 78.94 318 ILE A N 1
ATOM 2477 C CA . ILE A 1 318 ? -0.954 -16.175 -9.453 1.00 78.94 318 ILE A CA 1
ATOM 2478 C C . ILE A 1 318 ? -1.485 -17.205 -8.447 1.00 78.94 318 ILE A C 1
ATOM 2480 O O . ILE A 1 318 ? -1.343 -17.006 -7.242 1.00 78.94 318 ILE A O 1
ATOM 2484 N N . SER A 1 319 ? -1.999 -18.338 -8.942 1.00 84.06 319 SER A N 1
ATOM 2485 C CA . SER A 1 319 ? -2.452 -19.481 -8.141 1.00 84.06 319 SER A CA 1
ATOM 2486 C C . SER A 1 319 ? -1.356 -20.126 -7.275 1.00 84.06 319 SER A C 1
ATOM 2488 O O . SER A 1 319 ? -1.659 -20.707 -6.235 1.00 84.06 319 SER A O 1
ATOM 2490 N N . THR A 1 320 ? -0.086 -19.998 -7.670 1.00 86.12 320 THR A N 1
ATOM 2491 C CA . THR A 1 320 ? 1.087 -20.542 -6.961 1.00 86.12 320 THR A CA 1
ATOM 2492 C C . THR A 1 320 ? 1.678 -19.574 -5.940 1.00 86.12 320 THR A C 1
ATOM 2494 O O . THR A 1 320 ? 2.536 -19.961 -5.145 1.00 86.12 320 THR A O 1
ATOM 2497 N N . LEU A 1 321 ? 1.237 -18.311 -5.942 1.00 87.25 321 LEU A N 1
ATOM 2498 C CA . LEU A 1 321 ? 1.664 -17.339 -4.943 1.00 87.25 321 LEU A CA 1
ATOM 2499 C C . LEU A 1 321 ? 1.034 -17.662 -3.584 1.00 87.25 321 LEU A C 1
ATOM 2501 O O . LEU A 1 321 ? -0.073 -18.205 -3.536 1.00 87.25 321 LEU A O 1
ATOM 2505 N N . PRO A 1 322 ? 1.684 -17.287 -2.466 1.00 89.56 322 PRO A N 1
ATOM 2506 C CA . PRO A 1 322 ? 1.088 -17.437 -1.145 1.00 89.56 322 PRO A CA 1
ATOM 2507 C C . PRO A 1 322 ? -0.319 -16.833 -1.094 1.00 89.56 322 PRO A C 1
ATOM 2509 O O . PRO A 1 322 ? -0.546 -15.737 -1.607 1.00 89.56 322 PRO A O 1
ATOM 2512 N N . GLN A 1 323 ? -1.254 -17.527 -0.444 1.00 90.31 323 GLN A N 1
ATOM 2513 C CA . GLN A 1 323 ? -2.675 -17.162 -0.421 1.00 90.31 323 GLN A CA 1
ATOM 2514 C C . GLN A 1 323 ? -2.912 -15.699 0.003 1.00 90.31 323 GLN A C 1
ATOM 2516 O O . GLN A 1 323 ? -3.710 -14.996 -0.614 1.00 90.31 323 GLN A O 1
ATOM 2521 N N . PHE A 1 324 ? -2.138 -15.188 0.966 1.00 90.69 324 PHE A N 1
ATOM 2522 C CA . PHE A 1 324 ? -2.237 -13.791 1.395 1.00 90.69 324 PHE A CA 1
ATOM 2523 C C . PHE A 1 324 ? -1.943 -12.773 0.278 1.00 90.69 324 PHE A C 1
ATOM 2525 O O . PHE A 1 324 ? -2.527 -11.690 0.263 1.00 90.69 324 PHE A O 1
ATOM 2532 N N . VAL A 1 325 ? -1.050 -13.109 -0.661 1.00 91.19 325 VAL A N 1
ATOM 2533 C CA . VAL A 1 325 ? -0.723 -12.273 -1.828 1.00 91.19 325 VAL A CA 1
ATOM 2534 C C . VAL A 1 325 ? -1.902 -12.262 -2.798 1.00 91.19 325 VAL A C 1
ATOM 2536 O O . VAL A 1 325 ? -2.278 -11.203 -3.296 1.00 91.19 325 VAL A O 1
ATOM 2539 N N . GLN A 1 326 ? -2.544 -13.415 -3.005 1.00 90.88 326 GLN A N 1
ATOM 2540 C CA . GLN A 1 326 ? -3.736 -13.523 -3.849 1.00 90.88 326 GLN A CA 1
ATOM 2541 C C . GLN A 1 326 ? -4.903 -12.697 -3.283 1.00 90.88 326 GLN A C 1
ATOM 2543 O O . GLN A 1 326 ? -5.558 -11.949 -4.014 1.00 90.88 326 GLN A O 1
ATOM 2548 N N . ASP A 1 327 ? -5.140 -12.777 -1.970 1.00 91.19 327 ASP A N 1
ATOM 2549 C CA . ASP A 1 327 ? -6.189 -12.005 -1.294 1.00 91.19 327 ASP A CA 1
ATOM 2550 C C . ASP A 1 327 ? -5.900 -10.503 -1.313 1.00 91.19 327 ASP A C 1
ATOM 2552 O O . ASP A 1 327 ? -6.802 -9.692 -1.549 1.00 91.19 327 ASP A O 1
ATOM 2556 N N . LEU A 1 328 ? -4.628 -10.120 -1.182 1.00 93.56 328 LEU A N 1
ATOM 2557 C CA . LEU A 1 328 ? -4.197 -8.740 -1.369 1.00 93.56 328 LEU A CA 1
ATOM 2558 C C . LEU A 1 328 ? -4.532 -8.223 -2.773 1.00 93.56 328 LEU A C 1
ATOM 2560 O O . LEU A 1 328 ? -5.003 -7.093 -2.901 1.00 93.56 328 LEU A O 1
ATOM 2564 N N . GLY A 1 329 ? -4.376 -9.045 -3.814 1.00 92.19 329 GLY A N 1
ATOM 2565 C CA . GLY A 1 329 ? -4.755 -8.699 -5.186 1.00 92.19 329 GLY A CA 1
ATOM 2566 C C . GLY A 1 329 ? -6.230 -8.313 -5.342 1.00 92.19 329 GLY A C 1
ATOM 2567 O O . GLY A 1 329 ? -6.540 -7.329 -6.021 1.00 92.19 329 GLY A O 1
ATOM 2568 N N . LYS A 1 330 ? -7.139 -9.025 -4.657 1.00 94.44 330 LYS A N 1
ATOM 2569 C CA . LYS A 1 330 ? -8.592 -8.753 -4.679 1.00 94.44 330 LYS A CA 1
ATOM 2570 C C . LYS A 1 330 ? -8.933 -7.374 -4.110 1.00 94.44 330 LYS A C 1
ATOM 2572 O O . LYS A 1 330 ? -9.851 -6.713 -4.598 1.00 94.44 330 LYS A O 1
ATOM 2577 N N . HIS A 1 331 ? -8.210 -6.943 -3.078 1.00 95.69 331 HIS A N 1
ATOM 2578 C CA . HIS A 1 331 ? -8.398 -5.633 -2.447 1.00 95.69 331 HIS A CA 1
ATOM 2579 C C . HIS A 1 331 ? -7.649 -4.522 -3.177 1.00 95.69 331 HIS A C 1
ATOM 2581 O O . HIS A 1 331 ? -8.189 -3.433 -3.349 1.00 95.69 331 HIS A O 1
ATOM 2587 N N . ALA A 1 332 ? -6.451 -4.804 -3.691 1.00 93.88 332 ALA A N 1
ATOM 2588 C CA . ALA A 1 332 ? -5.646 -3.840 -4.436 1.00 93.88 332 ALA A CA 1
ATOM 2589 C C . ALA A 1 332 ? -6.318 -3.364 -5.736 1.00 93.88 332 ALA A C 1
ATOM 2591 O O . ALA A 1 332 ? -6.106 -2.228 -6.169 1.00 93.88 332 ALA A O 1
ATOM 2592 N N . ALA A 1 333 ? -7.167 -4.205 -6.330 1.00 92.75 333 ALA A N 1
ATOM 2593 C CA . ALA A 1 333 ? -7.982 -3.853 -7.488 1.00 92.75 333 ALA A CA 1
ATOM 2594 C C . ALA A 1 333 ? -9.082 -2.812 -7.183 1.00 92.75 333 ALA A C 1
ATOM 2596 O O . ALA A 1 333 ? -9.592 -2.181 -8.103 1.00 92.75 333 ALA A O 1
ATOM 2597 N N . LYS A 1 334 ? -9.452 -2.624 -5.908 1.00 94.75 334 LYS A N 1
ATOM 2598 C CA . LYS A 1 334 ? -10.554 -1.746 -5.468 1.00 94.75 334 LYS A CA 1
ATOM 2599 C C . LYS A 1 334 ? -10.086 -0.367 -4.988 1.00 94.75 334 LYS A C 1
ATOM 2601 O O . LYS A 1 334 ? -10.911 0.488 -4.673 1.00 94.75 334 LYS A O 1
ATOM 2606 N N . VAL A 1 335 ? -8.773 -0.146 -4.920 1.00 94.62 335 VAL A N 1
ATOM 2607 C CA . VAL A 1 335 ? -8.200 1.115 -4.440 1.00 94.62 335 VAL A CA 1
ATOM 2608 C C . VAL A 1 335 ? -8.496 2.252 -5.415 1.00 94.62 335 VAL A C 1
ATOM 2610 O O . VAL A 1 335 ? -8.267 2.144 -6.621 1.00 94.62 335 VAL A O 1
ATOM 2613 N N . THR A 1 336 ? -8.949 3.380 -4.870 1.00 92.81 336 THR A N 1
ATOM 2614 C CA . THR A 1 336 ? -9.227 4.590 -5.647 1.00 92.81 336 THR A CA 1
ATOM 2615 C C . THR A 1 336 ? -7.928 5.306 -6.004 1.00 92.81 336 THR A C 1
ATOM 2617 O O . THR A 1 336 ? -7.070 5.560 -5.155 1.00 92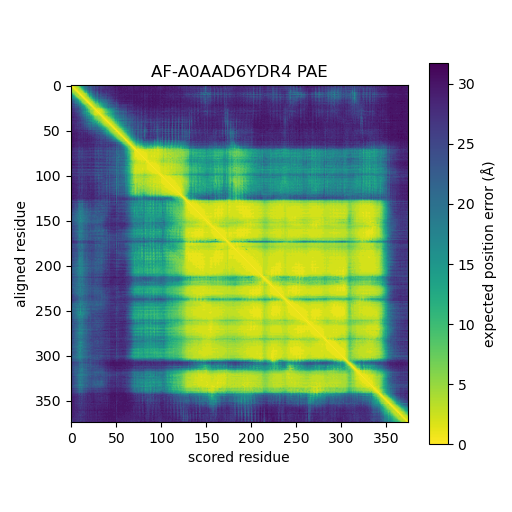.81 336 THR A O 1
ATOM 2620 N N . THR A 1 337 ? -7.785 5.641 -7.284 1.00 90.69 337 THR A N 1
ATOM 2621 C CA . THR A 1 337 ? -6.570 6.250 -7.831 1.00 90.69 337 THR A CA 1
ATOM 2622 C C . THR A 1 337 ? -6.551 7.757 -7.593 1.00 90.69 337 THR A C 1
ATOM 2624 O O . THR A 1 337 ? -7.518 8.440 -7.909 1.00 90.69 337 THR A O 1
ATOM 2627 N N . ILE A 1 338 ? -5.431 8.288 -7.092 1.00 87.62 338 ILE A N 1
ATOM 2628 C CA . ILE A 1 338 ? -5.185 9.737 -7.041 1.00 87.62 338 ILE A CA 1
ATOM 2629 C C . ILE A 1 338 ? -4.517 10.173 -8.346 1.00 87.62 338 ILE A C 1
ATOM 2631 O O . ILE A 1 338 ? -3.420 9.691 -8.658 1.00 87.62 338 ILE A O 1
ATOM 2635 N N . LEU A 1 339 ? -5.152 11.099 -9.068 1.00 90.00 339 LEU A N 1
ATOM 2636 C CA . LEU A 1 339 ? -4.627 11.706 -10.294 1.00 90.00 339 LEU A CA 1
ATOM 2637 C C . LEU A 1 339 ? -3.938 13.057 -10.024 1.00 90.00 339 LEU A C 1
ATOM 2639 O O . LEU A 1 339 ? -4.147 13.664 -8.965 1.00 90.00 339 LEU A O 1
ATOM 2643 N N . PRO A 1 340 ? -3.095 13.552 -10.953 1.00 85.50 340 PRO A N 1
ATOM 2644 C CA . PRO A 1 340 ? -2.513 14.886 -10.846 1.00 85.50 340 PRO A CA 1
ATOM 2645 C C . PRO A 1 340 ? -3.589 15.957 -10.618 1.00 85.50 340 PRO A C 1
ATOM 2647 O O . PRO A 1 340 ? -4.653 15.924 -11.228 1.00 85.50 340 PRO A O 1
ATOM 2650 N N . GLY A 1 341 ? -3.329 16.889 -9.699 1.00 83.50 341 GLY A N 1
ATOM 2651 C CA . GLY A 1 341 ? -4.280 17.946 -9.325 1.00 83.50 341 GLY A CA 1
ATOM 2652 C C . GLY A 1 341 ? -5.362 17.541 -8.313 1.00 83.50 341 GLY A C 1
ATOM 2653 O O . GLY A 1 341 ? -5.967 18.423 -7.714 1.00 83.50 341 GLY A O 1
ATOM 2654 N N . GLN A 1 342 ? -5.561 16.246 -8.033 1.00 81.00 342 GLN A N 1
ATOM 2655 C CA . GLN A 1 342 ? -6.542 15.764 -7.042 1.00 81.00 342 GLN A CA 1
ATOM 2656 C C . GLN A 1 342 ? -5.964 15.580 -5.628 1.00 81.00 342 GLN A C 1
ATOM 2658 O O . GLN A 1 342 ? -6.600 14.992 -4.754 1.00 81.00 342 GLN A O 1
ATOM 2663 N N . GLY A 1 343 ? -4.740 16.052 -5.378 1.00 69.50 343 GLY A N 1
ATOM 2664 C CA . GLY A 1 343 ? -4.128 15.955 -4.058 1.00 69.50 343 GLY A CA 1
ATOM 2665 C C . GLY A 1 343 ? -4.924 16.752 -3.028 1.00 69.50 343 GLY A C 1
ATOM 2666 O O . GLY A 1 343 ? -5.113 17.956 -3.189 1.00 69.50 343 GLY A O 1
ATOM 2667 N N . THR A 1 344 ? -5.345 16.100 -1.942 1.00 56.06 344 THR A N 1
ATOM 2668 C CA . THR A 1 344 ? -5.855 16.797 -0.760 1.00 56.06 344 THR A CA 1
ATOM 2669 C C . THR A 1 344 ? -4.782 17.777 -0.308 1.00 56.06 344 THR A C 1
ATOM 2671 O O . THR A 1 344 ? -3.718 17.349 0.156 1.00 56.06 344 THR A O 1
ATOM 2674 N N . LYS A 1 345 ? -5.031 19.084 -0.458 1.00 56.22 345 LYS A N 1
ATOM 2675 C CA . LYS A 1 345 ? -4.269 20.108 0.255 1.00 56.22 345 LYS A CA 1
ATOM 2676 C C . LYS A 1 345 ? -4.413 19.756 1.732 1.00 56.22 345 LYS A C 1
ATOM 2678 O O . LYS A 1 345 ? -5.444 20.041 2.329 1.00 56.22 345 LYS A O 1
ATOM 2683 N N . ARG A 1 346 ? -3.424 19.072 2.317 1.00 54.09 346 ARG A N 1
ATOM 2684 C CA . ARG A 1 346 ? -3.303 19.053 3.772 1.00 54.09 346 ARG A CA 1
ATOM 2685 C C . ARG A 1 346 ? -3.063 20.507 4.125 1.00 54.09 346 ARG A C 1
ATOM 2687 O O . ARG A 1 346 ? -1.973 21.016 3.872 1.00 54.09 346 ARG A O 1
ATOM 2694 N N . ALA A 1 347 ? -4.111 21.171 4.601 1.00 42.62 347 ALA A N 1
ATOM 2695 C CA . ALA A 1 347 ? -3.992 22.427 5.302 1.00 42.62 347 ALA A CA 1
ATOM 2696 C C . ALA A 1 347 ? -3.077 22.135 6.489 1.00 42.62 347 ALA A C 1
ATOM 2698 O O . ALA A 1 347 ? -3.491 21.601 7.513 1.00 42.62 347 ALA A O 1
ATOM 2699 N N . ARG A 1 348 ? -1.779 22.355 6.294 1.00 47.25 348 ARG A N 1
ATOM 2700 C CA . ARG A 1 348 ? -0.877 22.577 7.404 1.00 47.25 348 ARG A CA 1
ATOM 2701 C C . ARG A 1 348 ? -1.263 23.973 7.859 1.00 47.25 348 ARG A C 1
ATOM 2703 O O . ARG A 1 348 ? -0.769 24.943 7.297 1.00 47.25 348 ARG A O 1
ATOM 2710 N N . GLU A 1 349 ? -2.252 24.054 8.744 1.00 44.66 349 GLU A N 1
ATOM 2711 C CA . GLU A 1 349 ? -2.482 25.265 9.516 1.00 44.66 349 GLU A CA 1
ATOM 2712 C C . GLU A 1 349 ? -1.169 25.533 10.237 1.00 44.66 349 GLU A C 1
ATOM 2714 O O . GLU A 1 349 ? -0.769 24.823 11.161 1.00 44.66 349 GLU A O 1
ATOM 2719 N N . THR A 1 350 ? -0.416 26.483 9.696 1.00 46.19 350 THR A N 1
ATOM 2720 C CA . THR A 1 350 ? 0.655 27.137 10.418 1.00 46.19 350 THR A CA 1
ATOM 2721 C C . THR A 1 350 ? -0.045 27.791 11.594 1.00 46.19 350 THR A C 1
ATOM 2723 O O . THR A 1 350 ? -0.736 28.790 11.430 1.00 46.19 350 THR A O 1
ATOM 2726 N N . MET A 1 351 ? 0.027 27.142 12.751 1.00 48.31 351 MET A N 1
ATOM 2727 C CA . MET A 1 351 ? -0.407 27.708 14.013 1.00 48.31 351 MET A CA 1
ATOM 2728 C C . MET A 1 351 ? 0.551 28.874 14.276 1.00 48.31 351 MET A C 1
ATOM 2730 O O . MET A 1 351 ? 1.648 28.675 14.794 1.00 48.31 351 MET A O 1
ATOM 2734 N N . GLU A 1 352 ? 0.203 30.056 13.765 1.00 47.44 352 GLU A N 1
ATOM 2735 C CA . GLU A 1 352 ? 0.844 31.308 14.144 1.00 47.44 352 GLU A CA 1
ATOM 2736 C C . GLU A 1 352 ? 0.642 31.439 15.651 1.00 47.44 352 GLU A C 1
ATOM 2738 O O . GLU A 1 352 ? -0.480 31.580 16.142 1.00 47.44 352 GLU A O 1
ATOM 2743 N N . SER A 1 353 ? 1.737 31.273 16.393 1.00 50.19 353 SER A N 1
ATOM 2744 C CA . SER A 1 353 ? 1.791 31.619 17.805 1.00 50.19 353 SER A CA 1
ATOM 2745 C C . SER A 1 353 ? 1.316 33.066 17.945 1.00 50.19 353 SER A C 1
ATOM 2747 O O . SER A 1 353 ? 1.868 33.926 17.261 1.00 50.19 353 SER A O 1
ATOM 2749 N N . PRO A 1 354 ? 0.320 33.363 18.797 1.00 60.41 354 PRO A N 1
ATOM 2750 C CA . PRO A 1 354 ? -0.028 34.739 19.095 1.00 60.41 354 PRO A CA 1
ATOM 2751 C C . PRO A 1 354 ? 1.177 35.363 19.790 1.00 60.41 354 PRO A C 1
ATOM 2753 O O . PRO A 1 354 ? 1.576 34.907 20.866 1.00 60.41 354 PRO A O 1
ATOM 2756 N N . ASP A 1 355 ? 1.774 36.354 19.136 1.00 57.22 355 ASP A N 1
ATOM 2757 C CA . ASP A 1 355 ? 2.875 37.131 19.677 1.00 57.22 355 ASP A CA 1
ATOM 2758 C C . ASP A 1 355 ? 2.491 37.680 21.052 1.00 57.22 355 ASP A C 1
ATOM 2760 O O . ASP A 1 355 ? 1.522 38.425 21.221 1.00 57.22 355 ASP A O 1
ATOM 2764 N N . GLY A 1 356 ? 3.264 37.240 22.043 1.00 50.81 356 GLY A N 1
ATOM 2765 C CA . GLY A 1 356 ? 3.252 37.770 23.389 1.00 50.81 356 GLY A CA 1
ATOM 2766 C C . GLY A 1 356 ? 3.753 39.205 23.371 1.00 50.81 356 GLY A C 1
ATOM 2767 O O . GLY A 1 356 ? 4.840 39.501 22.879 1.00 50.81 356 GLY A O 1
ATOM 2768 N N . ASP A 1 357 ? 2.910 40.060 23.928 1.00 50.28 357 ASP A N 1
ATOM 2769 C CA . ASP A 1 357 ? 3.076 41.486 24.143 1.00 50.28 357 ASP A CA 1
ATOM 2770 C C . ASP A 1 357 ? 4.467 41.828 24.709 1.00 50.28 357 ASP A C 1
ATOM 2772 O O . ASP A 1 357 ? 4.877 41.367 25.779 1.00 50.28 357 ASP A O 1
ATOM 2776 N N . GLY A 1 358 ? 5.214 42.628 23.948 1.00 42.56 358 GLY A N 1
ATOM 2777 C CA . GLY A 1 358 ? 6.548 43.094 24.292 1.00 42.56 358 GLY A CA 1
ATOM 2778 C C . GLY A 1 358 ? 6.492 44.230 25.306 1.00 42.56 358 GLY A C 1
ATOM 2779 O O . GLY A 1 358 ? 6.464 45.401 24.937 1.00 42.56 358 GLY A O 1
ATOM 2780 N N . SER A 1 359 ? 6.557 43.899 26.595 1.00 52.62 359 SER A N 1
ATOM 2781 C CA . SER A 1 359 ? 6.902 44.865 27.638 1.00 52.62 359 SER A CA 1
ATOM 2782 C C . SER A 1 359 ? 8.419 45.063 27.673 1.00 52.62 359 SER A C 1
ATOM 2784 O O . SER A 1 359 ? 9.171 44.169 28.066 1.00 52.62 359 SER A O 1
ATOM 2786 N N . GLY A 1 360 ? 8.860 46.241 27.235 1.00 49.62 360 GLY A N 1
ATOM 2787 C CA . GLY A 1 360 ? 10.260 46.637 27.217 1.00 49.62 360 GLY A CA 1
ATOM 2788 C C . GLY A 1 360 ? 10.887 46.740 28.607 1.00 49.62 360 GLY A C 1
ATOM 2789 O O . GLY A 1 360 ? 10.270 47.223 29.553 1.00 49.62 360 GLY A O 1
ATOM 2790 N N . ILE A 1 361 ? 12.161 46.361 28.691 1.00 51.75 361 ILE A N 1
ATOM 2791 C CA . ILE A 1 361 ? 13.078 46.842 29.722 1.00 51.75 361 ILE A CA 1
ATOM 2792 C C . ILE A 1 361 ? 14.359 47.288 29.021 1.00 51.75 361 ILE A C 1
ATOM 2794 O O . ILE A 1 361 ? 15.066 46.506 28.389 1.00 51.75 361 ILE A O 1
ATOM 2798 N N . ALA A 1 362 ? 14.603 48.590 29.122 1.00 49.97 362 ALA A N 1
ATOM 2799 C CA . ALA A 1 362 ? 15.856 49.243 28.801 1.00 49.97 362 ALA A CA 1
ATOM 2800 C C . ALA A 1 362 ? 16.954 48.789 29.774 1.00 49.97 362 ALA A C 1
ATOM 2802 O O . ALA A 1 362 ? 16.705 48.668 30.973 1.00 49.97 362 ALA A O 1
ATOM 2803 N N . GLY A 1 363 ? 18.179 48.599 29.282 1.00 47.22 363 GLY A N 1
ATOM 2804 C CA . GLY A 1 363 ? 19.302 48.271 30.158 1.00 47.22 363 GLY A CA 1
ATOM 2805 C C . GLY A 1 363 ? 20.625 48.023 29.444 1.00 47.22 363 GLY A C 1
ATOM 2806 O O . GLY A 1 363 ? 21.076 46.893 29.401 1.00 47.22 363 GLY A O 1
ATOM 2807 N N . GLY A 1 364 ? 21.199 49.090 28.883 1.00 41.56 364 GLY A N 1
ATOM 2808 C CA . GLY A 1 364 ? 22.595 49.505 29.079 1.00 41.56 364 GLY A CA 1
ATOM 2809 C C . GLY A 1 364 ? 23.782 48.552 28.857 1.00 41.56 364 GLY A C 1
ATOM 2810 O O . GLY A 1 364 ? 23.911 47.516 29.496 1.00 41.56 364 GLY A O 1
ATOM 2811 N N . SER A 1 365 ? 24.761 49.127 28.148 1.00 47.34 365 SER A N 1
ATOM 2812 C CA . SER A 1 365 ? 26.202 49.130 28.457 1.00 47.34 365 SER A CA 1
ATOM 2813 C C . SER A 1 365 ? 27.113 48.258 27.592 1.00 47.34 365 SER A C 1
ATOM 2815 O O . SER A 1 365 ? 27.263 47.061 27.809 1.00 47.34 365 SER A O 1
ATOM 2817 N N . ASP A 1 366 ? 27.763 48.951 26.654 1.00 48.88 366 ASP A N 1
ATOM 2818 C CA . ASP A 1 366 ? 29.206 48.989 26.384 1.00 48.88 366 ASP A CA 1
ATOM 2819 C C . ASP A 1 366 ? 30.081 47.843 26.910 1.00 48.88 366 ASP A C 1
ATOM 2821 O O . ASP A 1 366 ? 30.211 47.613 28.113 1.00 48.88 366 ASP A O 1
ATOM 2825 N N . GLY A 1 367 ? 30.790 47.223 25.967 1.00 53.97 367 GLY A N 1
ATOM 2826 C CA . GLY A 1 367 ? 31.834 46.234 26.203 1.00 53.97 367 GLY A CA 1
ATOM 2827 C C . GLY A 1 367 ? 32.648 45.990 24.937 1.00 53.97 367 GLY A C 1
ATOM 2828 O O . GLY A 1 367 ? 32.569 44.928 24.331 1.00 53.97 367 GLY A O 1
ATOM 2829 N N . ASP A 1 368 ? 33.386 47.018 24.535 1.00 53.25 368 ASP A N 1
ATOM 2830 C CA . ASP A 1 368 ? 34.434 47.017 23.518 1.00 53.25 368 ASP A CA 1
ATOM 2831 C C . ASP A 1 368 ? 35.611 46.120 23.960 1.00 53.25 368 ASP A C 1
ATOM 2833 O O . ASP A 1 368 ? 36.186 46.371 25.018 1.00 53.25 368 ASP A O 1
ATOM 2837 N N . VAL A 1 369 ? 35.982 45.091 23.181 1.00 62.00 369 VAL A N 1
ATOM 2838 C CA . VAL A 1 369 ? 37.332 44.482 23.201 1.00 62.00 369 VAL A CA 1
ATOM 2839 C C . VAL A 1 369 ? 37.671 43.905 21.812 1.00 62.00 369 VAL A C 1
ATOM 2841 O O . VAL A 1 369 ? 36.996 42.979 21.355 1.00 62.00 369 VAL A O 1
ATOM 2844 N N . PRO A 1 370 ? 38.749 44.371 21.153 1.00 63.12 370 PRO A N 1
ATOM 2845 C CA . PRO A 1 370 ? 39.316 43.758 19.958 1.00 63.12 370 PRO A CA 1
ATOM 2846 C C . PRO A 1 370 ? 40.398 42.728 20.328 1.00 63.12 370 PRO A C 1
ATOM 2848 O O . PRO A 1 370 ? 41.150 42.911 21.285 1.00 63.12 370 PRO A O 1
ATOM 2851 N N . GLY A 1 371 ? 40.539 41.662 19.537 1.00 50.28 371 GLY A N 1
ATOM 2852 C CA . GLY A 1 371 ? 41.593 40.670 19.759 1.00 50.28 371 GLY A CA 1
ATOM 2853 C C . GLY A 1 371 ? 41.813 39.744 18.570 1.00 50.28 371 GLY A C 1
ATOM 2854 O O . GLY A 1 371 ? 41.046 38.818 18.341 1.00 50.28 371 GLY A O 1
ATOM 2855 N N . ALA A 1 372 ? 42.878 40.032 17.828 1.00 56.25 372 ALA A N 1
ATOM 2856 C CA . ALA A 1 372 ? 43.427 39.264 16.719 1.00 56.25 372 ALA A CA 1
ATOM 2857 C C . ALA A 1 372 ? 43.951 37.875 17.133 1.00 56.25 372 ALA A C 1
ATOM 2859 O O . ALA A 1 372 ? 44.297 37.664 18.294 1.00 56.25 372 ALA A O 1
ATOM 2860 N N . GLY A 1 373 ? 44.147 36.976 16.160 1.00 52.78 373 GLY A N 1
ATOM 2861 C CA . GLY A 1 373 ? 45.029 35.827 16.366 1.00 52.78 373 GLY A CA 1
ATOM 2862 C C . GLY A 1 373 ? 44.976 34.732 15.304 1.00 52.78 373 GLY A C 1
ATOM 2863 O O . GLY A 1 373 ? 44.196 33.803 15.455 1.00 52.78 373 GLY A O 1
ATOM 2864 N N . THR A 1 374 ? 45.902 34.849 14.340 1.00 52.56 374 THR A N 1
ATOM 2865 C CA . THR A 1 374 ? 46.510 33.829 13.444 1.00 52.56 374 THR A CA 1
ATOM 2866 C C . THR A 1 374 ? 45.673 33.128 12.386 1.00 52.56 374 THR A C 1
ATOM 2868 O O . THR A 1 374 ? 44.754 32.364 12.745 1.00 52.56 374 THR A O 1
#

Sequence (374 aa):
MDDGLSANQLTFLDSRNLDPALMAMDPLAQLMAQVRPPSPPPLNDNDSDDFPLGPFGSSGSNGMPSETAPPLDAFAKLVKHRLGLKDQEAMKMDAFVKTTSLDERLTLLYGELLDMKSTMSKSQQPENFIMSTELKTVIKSYAFNYLLHHSTMALRGTNDAEHILLAMRDYHASILPSKDSVGRNEVVLGEIRAQLTSFRNVIKTKVKTSMEKTSNGALSSHRNIADLARAVTANVTGGFVVTIYTYLRLALIRWVTKEYPGLKSEEFWPRVNESLLKMRTSRTEAEFISFLTMIYNLDQAEYGQAQDSITKVTLADISTLPQFVQDLGKHAAKVTTILPGQGTKRARETMESPDGDGSGIAGGSDGDVPGAGT

Solvent-accessible surface area (backbone atoms only — not comparable to full-atom values): 23293 Å² total; per-residue (Å²): 141,84,85,81,83,82,86,83,89,80,82,76,84,82,91,80,85,80,84,95,82,80,92,77,83,71,69,64,69,64,59,66,73,71,73,71,80,79,76,78,75,82,82,78,89,77,79,85,79,81,72,90,77,72,89,80,76,90,73,78,100,64,85,78,73,83,78,71,73,74,55,66,65,62,51,50,53,50,50,38,64,73,69,63,54,50,72,71,56,41,50,51,52,53,53,52,62,69,47,84,51,68,68,59,44,52,49,51,52,51,49,52,52,51,48,48,52,51,47,51,68,66,63,57,60,73,70,77,76,75,79,50,73,65,52,53,47,51,43,46,40,52,39,51,49,50,64,46,39,78,44,40,48,28,80,47,40,84,46,45,41,60,33,50,52,49,25,39,56,76,60,58,52,75,91,67,72,60,90,85,39,58,74,54,46,52,54,52,38,50,51,34,48,49,44,40,52,51,49,50,52,50,46,54,51,51,47,52,53,22,73,38,66,42,98,86,70,43,74,30,91,28,34,22,59,54,46,33,50,49,67,62,47,69,84,57,66,84,77,80,79,72,36,55,49,38,46,32,51,51,30,47,55,43,48,47,53,64,78,48,69,88,61,51,83,84,50,45,53,20,49,49,21,43,53,50,44,56,50,47,76,76,38,55,72,68,55,32,52,51,51,37,50,51,45,30,52,52,42,29,73,75,44,37,66,59,73,80,87,79,58,84,66,42,83,64,53,70,87,74,45,59,67,60,59,50,45,35,33,67,32,33,55,69,31,48,65,40,42,76,90,64,69,79,79,75,78,73,75,77,78,74,74,79,81,75,83,84,80,83,78,88,77,84,81,90,83,88,81,90,81,86,83,134

Organism: NCBI:txid153505

pLDDT: mean 78.6, std 21.01, range [32.81, 98.19]

Foldseek 3Di:
DDDDDDDDDPDDPDPPDDDPPDPDDDVVVVVVVPPDPDDDPDPPPDDPPDDDDDDDDDDDDDDDDPPPDPQLVVVLVVVCVVVVDDPVRSVVSVVLSPDPDPVVNVVVVVVVVVVVVVVVLVPPPPPPPDDDPLLLLVLLQLLLLLCLFLLALALDFPCLLVLSVVLCVVVVPPPDDDPSCVVSVVVSSVSSVVSSVVLVVQLLVLLVQLCDQPPVRHHRPCLALVSSLCSSCVPRPDDDADAPSSSLLSLLLSVLCVVDPPDDPVQSRLSSSVVSNVLPVVDDPVSSVVVSVVSSVVSCVVRNYDPPPPHPNPNQDLVNDPPSSNSSSVSSNVGHYDHPPNDDPPPPPPPPDDDDDDDDDDDDDDDDDDDDDD

Mean predicted aligned error: 15.43 Å

Secondary structure (DSSP, 8-state):
-------------------S------HHHHHTTS-PPP-PPP-----------------------------HHHHHHHHHHHHT--HHHHHHHHHHHH---HHHHHHHHHHHHHHHHHHHHHH---------HHHHHHHHHHHHHHHH-TT-S-SSBSSHHHHHHHHHHHTT-TTPPPTT-HHHHHHHHHHHHHHHHHHHHHHHHHHHHHHSBPTTSPBPTT-SHHHHHHHHHTT--S-----HHHHHHHHHHHHHHHHSTT--HHHHHHHHHHHHHHHHHTS-HHHHHHHHHHHHHHHHHHH-PPPTTT-------GGGS-HHHHHHHHHHTTPPBPPTT---------------------------------